Protein AF-A0A954C2J4-F1 (afdb_monomer_lite)

Secondary structure (DSSP, 8-state):
--S-SHHHHHHHHHHHHHHHHHHHHHHHHHHHHHHHHHHHHHHHHTT-HHHHHHHHHHHHHHHHT--GGGS-HHHHHHHHHHHHHHHHHHTTS---HHHHHHHHHHHHHHT-S--TTHHHHHHHHHHHHHHHHHHTT-HHHHHHHHHHHHHTT--HHHHHHHHHHHHHHHHHHHHHHHHHTT-HHHHHHHHHT---TT---TTHHHHHHHHHHHHHHHHHHHHHHHHHHHHHHHHHHHHHHGGG-HHHHHH-PPP-----STTHHHHHHHHHHHHHHHHHHHHHHHHTTTEEEEEEETTEEEEEESSPPBHHHHHHHHHTTTTT-GGGS-HHHHHHHTT-B-TTSSBS-TT-SSSPPTT-TTSBP-S--HHHHHHHHHHTT-BPPBHHHHHHHTTTTS-SS--TTB-B-GGG---S---TTSSB--SSS---SBSSEEEEEETTEEEEES--TTS-GGG-STT--EE--TT---TTEE---EEEEESSTT-

Sequence (491 aa):
MKVGHLAAGIVILGGAAAAGAVVLRDRAALSKAKLAKKAAAESLERGEVAAAQSAYGDMWERASRVGRLTGQGPAASELAEEARAAILDLAQLEAPLEHRLAALDAEGRLLGAPYAGLTELEQDLWLASAQRALRAEHPASAAALLTRAEKAGASAAQLAPLREELAARKALDEAERAAAEGKFAEAVRALEGAKLEGLNLPDAEALRERIASLQAVAGDKAALGAFSAALDALAERVPAELGELLSEVQALQPPRLRGGHPEARAQEEALAEQVARRARLLELSESYAGMVFVRRTGDKALFVDRYEVTNEDYAAFVRAGGYTNETLWSPHGLKLRERCVDSTGAPGPGGWEGHPPAGAERQPVRKVGPYEAEAYASWAKKRLPTRGEWTLAADGGWRGEHAPGKGNVREAEVGQPDEVGKHDRSAGARDLCGNVAEIVRDGDGFVAIGGSYRSPWSEADPSRATPLPPTLRASDVGFRCARELELPWER

Foldseek 3Di:
DDPPPPVVVVVVVVVVVVLVVLLVLLVVLQVQLVVLVVQLVVCVVVVNLLSNLVSLLSNLLSLLPRDPSNVCVVVSVVSNVVSVVSLVVSLPPPDDPVSNLVSLVSVLVSPPHDDPPCLVVSLVSLLVSLLVCLVVLNLVSSVVSLVSSVVSPNDPVSSVLSVLSSLLSVLCVQLVVCVVVVNLVRSLVSNVPRDLPPRPRPCSVVSVLSSVQSNLVSVLSVQLVVLVVLLVVLLVCCLFQLQPCQVVLVVRDQDDRPDPHPCRVVSVVSSVVSVVSSVLSNVSSVLNHQWGWQDDDVQKTKIWHQWFQFLQLLVVCVVVVLLPDPVLFDPVRVVCSQVCADPCSHHDAPPDPNGDDPPRRQWFRFLDFLRSQSSSCSVSVFGFAALVSLLSQCVFQLPDDDDFQNAQACVVVPQAADGIPPGHPDPGRTRLAASAFAWHDDPVFIWTENYYNHHDSVRRPSVNTHGGDRNGGDGRYTHITMDMQGPPNSD

Radius of gyration: 46.94 Å; chains: 1; bounding box: 91×56×145 Å

pLDDT: mean 81.66, std 17.71, range [33.56, 98.75]

Structure (mmCIF, N/CA/C/O backbone):
data_AF-A0A954C2J4-F1
#
_entry.id   AF-A0A954C2J4-F1
#
loop_
_atom_site.group_PDB
_atom_site.id
_atom_site.type_symbol
_atom_site.label_atom_id
_atom_site.label_alt_id
_atom_site.label_comp_id
_atom_site.label_asym_id
_atom_site.label_entity_id
_atom_site.label_seq_id
_atom_site.pdbx_PDB_ins_code
_atom_site.Cartn_x
_atom_site.Cartn_y
_atom_site.Cartn_z
_atom_site.occupancy
_atom_site.B_iso_or_equiv
_atom_site.auth_seq_id
_atom_site.auth_comp_id
_atom_site.auth_asym_id
_atom_site.auth_atom_id
_atom_site.pdbx_PDB_model_num
ATOM 1 N N . MET A 1 1 ? -56.418 -29.153 103.709 1.00 33.56 1 MET A N 1
ATOM 2 C CA . MET A 1 1 ? -56.689 -28.028 102.781 1.00 33.56 1 MET A CA 1
ATOM 3 C C . MET A 1 1 ? -55.404 -27.219 102.661 1.00 33.56 1 MET A C 1
ATOM 5 O O . MET A 1 1 ? -55.055 -26.509 103.582 1.00 33.56 1 MET A O 1
ATOM 9 N N . LYS A 1 2 ? -54.491 -27.658 101.793 1.00 36.25 2 LYS A N 1
ATOM 10 C CA . LYS A 1 2 ? -54.293 -27.226 100.395 1.00 36.25 2 LYS A CA 1
ATOM 11 C C . LYS A 1 2 ? -53.545 -25.887 100.296 1.00 36.25 2 LYS A C 1
ATOM 13 O O . LYS A 1 2 ? -54.137 -24.821 100.216 1.00 36.25 2 LYS A O 1
ATOM 18 N N . VAL A 1 3 ? -52.226 -26.034 100.166 1.00 38.66 3 VAL A N 1
ATOM 19 C CA . VAL A 1 3 ? -51.158 -25.098 99.750 1.00 38.66 3 VAL A CA 1
ATOM 20 C C . VAL A 1 3 ? -51.396 -24.501 98.333 1.00 38.66 3 VAL A C 1
ATOM 22 O O . VAL A 1 3 ? -50.501 -23.967 97.695 1.00 38.66 3 VAL A O 1
ATOM 25 N N . GLY A 1 4 ? -52.628 -24.548 97.814 1.00 34.66 4 GLY A N 1
ATOM 26 C CA . GLY A 1 4 ? -52.982 -24.182 96.437 1.00 34.66 4 GLY A CA 1
ATOM 27 C C . GLY A 1 4 ? -53.471 -22.745 96.230 1.00 34.66 4 GLY A C 1
ATOM 28 O O . GLY A 1 4 ? -53.899 -22.427 95.126 1.00 34.66 4 GLY A O 1
ATOM 29 N N . HIS A 1 5 ? -53.474 -21.880 97.251 1.00 38.44 5 HIS A N 1
ATOM 30 C CA . HIS A 1 5 ? -53.995 -20.502 97.126 1.00 38.44 5 HIS A CA 1
ATOM 31 C C . HIS A 1 5 ? -52.923 -19.405 97.200 1.00 38.44 5 HIS A C 1
ATOM 33 O O . HIS A 1 5 ? -53.173 -18.301 96.727 1.00 38.44 5 HIS A O 1
ATOM 39 N N . LEU A 1 6 ? -51.703 -19.702 97.670 1.00 37.06 6 LEU A N 1
ATOM 40 C CA . LEU A 1 6 ? -50.605 -18.723 97.634 1.00 37.06 6 LEU A CA 1
ATOM 41 C C . LEU A 1 6 ? -49.900 -18.652 96.266 1.00 37.06 6 LEU A C 1
ATOM 43 O O . LEU A 1 6 ? -49.467 -17.577 95.861 1.00 37.06 6 LEU A O 1
ATOM 47 N N . ALA A 1 7 ? -49.833 -19.758 95.515 1.00 36.91 7 ALA A N 1
ATOM 48 C CA . ALA A 1 7 ? -49.183 -19.780 94.199 1.00 36.91 7 ALA A CA 1
ATOM 49 C C . ALA A 1 7 ? -49.995 -19.044 93.109 1.00 36.91 7 ALA A C 1
ATOM 51 O O . ALA A 1 7 ? -49.412 -18.425 92.224 1.00 36.91 7 ALA A O 1
ATOM 52 N N . ALA A 1 8 ? -51.331 -19.034 93.201 1.00 37.19 8 ALA A N 1
ATOM 53 C CA . ALA A 1 8 ? -52.190 -18.308 92.258 1.00 37.19 8 ALA A CA 1
ATOM 54 C C . ALA A 1 8 ? -52.139 -16.779 92.461 1.00 37.19 8 ALA A C 1
ATOM 56 O O . ALA A 1 8 ? -52.179 -16.028 91.490 1.00 37.19 8 ALA A O 1
ATOM 57 N N . GLY A 1 9 ? -51.979 -16.306 93.705 1.00 34.28 9 GLY A N 1
ATOM 58 C CA . GLY A 1 9 ? -51.870 -14.873 94.012 1.00 34.28 9 GLY A CA 1
ATOM 59 C C . GLY A 1 9 ? -50.574 -14.227 93.505 1.00 34.28 9 GLY A C 1
ATOM 60 O O . GLY A 1 9 ? -50.600 -13.093 93.032 1.00 34.28 9 GLY A O 1
ATOM 61 N N . ILE A 1 10 ? -49.453 -14.959 93.526 1.00 40.75 10 ILE A N 1
ATOM 62 C CA . ILE A 1 10 ? -48.145 -14.460 93.060 1.00 40.75 10 ILE A CA 1
ATOM 63 C C . ILE A 1 10 ? -48.079 -14.393 91.522 1.00 40.75 10 ILE A C 1
ATOM 65 O O . ILE A 1 10 ? -47.506 -13.451 90.976 1.00 40.75 10 ILE A O 1
ATOM 69 N N . VAL A 1 11 ? -48.733 -15.318 90.807 1.00 38.88 11 VAL A N 1
ATOM 70 C CA . VAL A 1 11 ? -48.817 -15.287 89.332 1.00 38.88 11 VAL A CA 1
ATOM 71 C C . VAL A 1 11 ? -49.721 -14.145 88.836 1.00 38.88 11 VAL A C 1
ATOM 73 O O . VAL A 1 11 ? -49.392 -13.491 87.847 1.00 38.88 11 VAL A O 1
ATOM 76 N N . ILE A 1 12 ? -50.811 -13.831 89.549 1.00 44.66 12 ILE A N 1
ATOM 77 C CA . ILE A 1 12 ? -51.719 -12.721 89.195 1.00 44.66 12 ILE A CA 1
ATOM 78 C C . ILE A 1 12 ? -51.082 -11.347 89.490 1.00 44.66 12 ILE A C 1
ATOM 80 O O . ILE A 1 12 ? -51.177 -10.439 88.664 1.00 44.66 12 ILE A O 1
ATOM 84 N N . LEU A 1 13 ? -50.369 -11.195 90.615 1.00 41.53 13 LEU A N 1
ATOM 85 C CA . LEU A 1 13 ? -49.641 -9.957 90.945 1.00 41.53 13 LEU A CA 1
ATOM 86 C C . LEU A 1 13 ? -48.443 -9.709 90.010 1.00 41.53 13 LEU A C 1
ATOM 88 O O . LEU A 1 13 ? -48.214 -8.568 89.606 1.00 41.53 13 LEU A O 1
ATOM 92 N N . GLY A 1 14 ? -47.725 -10.763 89.601 1.00 41.19 14 GLY A N 1
ATOM 93 C CA . GLY A 1 14 ? -46.651 -10.671 88.604 1.00 41.19 14 GLY A CA 1
ATOM 94 C C . GLY A 1 14 ? -47.147 -10.259 87.210 1.00 41.19 14 GLY A C 1
ATOM 95 O O . GLY A 1 14 ? -46.517 -9.429 86.554 1.00 41.19 14 GLY A O 1
ATOM 96 N N . GLY A 1 15 ? -48.311 -10.763 86.782 1.00 42.84 15 GLY A N 1
ATOM 97 C CA . GLY A 1 15 ? -48.944 -10.382 85.512 1.00 42.84 15 GLY A CA 1
ATOM 98 C C . GLY A 1 15 ? -49.441 -8.930 85.476 1.00 42.84 15 GLY A C 1
ATOM 99 O O . GLY A 1 15 ? -49.257 -8.243 84.472 1.00 42.84 15 GLY A O 1
ATOM 100 N N . ALA A 1 16 ? -50.007 -8.425 86.577 1.00 48.88 16 ALA A N 1
ATOM 101 C CA . ALA A 1 16 ? -50.478 -7.040 86.677 1.00 48.88 16 ALA A CA 1
ATOM 102 C C . ALA A 1 16 ? -49.326 -6.016 86.716 1.00 48.88 16 ALA A C 1
ATOM 104 O O . ALA A 1 16 ? -49.408 -4.965 86.076 1.00 48.88 16 ALA A O 1
ATOM 105 N N . ALA A 1 17 ? -48.225 -6.333 87.408 1.00 49.88 17 ALA A N 1
ATOM 106 C CA . ALA A 1 17 ? -47.029 -5.490 87.438 1.00 49.88 17 ALA A CA 1
ATOM 107 C C . ALA A 1 17 ? -46.323 -5.433 86.068 1.00 49.88 17 ALA A C 1
ATOM 109 O O . ALA A 1 17 ? -45.908 -4.358 85.628 1.00 49.88 17 ALA A O 1
ATOM 110 N N . ALA A 1 18 ? -46.251 -6.564 85.356 1.00 51.31 18 ALA A N 1
ATOM 111 C CA . ALA A 1 18 ? -45.715 -6.624 83.997 1.00 51.31 18 ALA A CA 1
ATOM 112 C C . ALA A 1 18 ? -46.587 -5.846 82.992 1.00 51.31 18 ALA A C 1
ATOM 114 O O . ALA A 1 18 ? -46.058 -5.083 82.185 1.00 51.31 18 ALA A O 1
ATOM 115 N N . ALA A 1 19 ? -47.918 -5.957 83.081 1.00 53.97 19 ALA A N 1
ATOM 116 C CA . ALA A 1 19 ? -48.841 -5.186 82.246 1.00 53.97 19 ALA A CA 1
ATOM 117 C C . ALA A 1 19 ? -48.741 -3.668 82.509 1.00 53.97 19 ALA A C 1
ATOM 119 O O . ALA A 1 19 ? -48.706 -2.878 81.565 1.00 53.97 19 ALA A O 1
ATOM 120 N N . GLY A 1 20 ? -48.616 -3.250 83.774 1.00 57.25 20 GLY A N 1
ATOM 121 C CA . GLY A 1 20 ? -48.432 -1.842 84.147 1.00 57.25 20 GLY A CA 1
ATOM 122 C C . GLY A 1 20 ? -47.132 -1.228 83.612 1.00 57.25 20 GLY A C 1
ATOM 123 O O . GLY A 1 20 ? -47.135 -0.095 83.126 1.00 57.25 20 GLY A O 1
ATOM 124 N N . ALA A 1 21 ? -46.030 -1.985 83.626 1.00 62.28 21 ALA A N 1
ATOM 125 C CA . ALA A 1 21 ? -44.750 -1.545 83.069 1.00 62.28 21 ALA A CA 1
ATOM 126 C C . ALA A 1 21 ? -44.800 -1.362 81.540 1.00 62.28 21 ALA A C 1
ATOM 128 O O . ALA A 1 21 ? -44.228 -0.406 81.009 1.00 62.28 21 ALA A O 1
ATOM 129 N N . VAL A 1 22 ? -45.526 -2.234 80.832 1.00 60.94 22 VAL A N 1
ATOM 130 C CA . VAL A 1 22 ? -45.731 -2.136 79.377 1.00 60.94 22 VAL A CA 1
ATOM 131 C C . VAL A 1 22 ? -46.575 -0.905 79.019 1.00 60.94 22 VAL A C 1
ATOM 133 O O . VAL A 1 22 ? -46.189 -0.140 78.139 1.00 60.94 22 VAL A O 1
ATOM 136 N N . VAL A 1 23 ? -47.655 -0.626 79.759 1.00 64.31 23 VAL A N 1
ATOM 137 C CA . VAL A 1 23 ? -48.497 0.575 79.558 1.00 64.31 23 VAL A CA 1
ATOM 138 C C . VAL A 1 23 ? -47.717 1.878 79.770 1.00 64.31 23 VAL A C 1
ATOM 140 O O . VAL A 1 23 ? -47.880 2.833 79.007 1.00 64.31 23 VAL A O 1
ATOM 143 N N . LEU A 1 24 ? -46.856 1.939 80.789 1.00 70.81 24 LEU A N 1
ATOM 144 C CA . LEU A 1 24 ? -46.028 3.122 81.052 1.00 70.81 24 LEU A CA 1
ATOM 145 C C . LEU A 1 24 ? -44.970 3.341 79.966 1.00 70.81 24 LEU A C 1
ATOM 147 O O . LEU A 1 24 ? -44.743 4.481 79.552 1.00 70.81 24 LEU A O 1
ATOM 151 N N . ARG A 1 25 ? -44.360 2.260 79.470 1.00 72.19 25 ARG A N 1
ATOM 152 C CA . ARG A 1 25 ? -43.405 2.307 78.357 1.00 72.19 25 ARG A CA 1
ATOM 153 C C . ARG A 1 25 ? -44.060 2.824 77.074 1.00 72.19 25 ARG A C 1
ATOM 155 O O . ARG A 1 25 ? -43.496 3.707 76.429 1.00 72.19 25 ARG A O 1
ATOM 162 N N . ASP A 1 26 ? -45.255 2.339 76.758 1.00 70.06 26 ASP A N 1
ATOM 163 C CA . ASP A 1 26 ? -46.016 2.743 75.573 1.00 70.06 26 ASP A CA 1
ATOM 164 C C . ASP A 1 26 ? -46.451 4.213 75.635 1.00 70.06 26 ASP A C 1
ATOM 166 O O . ASP A 1 26 ? -46.268 4.963 74.675 1.00 70.06 26 ASP A O 1
ATOM 170 N N . ARG A 1 27 ? -46.937 4.686 76.791 1.00 73.06 27 ARG A N 1
ATOM 171 C CA . ARG A 1 27 ? -47.263 6.112 76.985 1.00 73.06 27 ARG A CA 1
ATOM 172 C C . ARG A 1 27 ? -46.038 7.015 76.857 1.00 73.06 27 ARG A C 1
ATOM 174 O O . ARG A 1 27 ? -46.131 8.103 76.286 1.00 73.06 27 ARG A O 1
ATOM 181 N N . ALA A 1 28 ? -44.890 6.578 77.374 1.00 77.00 28 ALA A N 1
ATOM 182 C CA . ALA A 1 28 ? -43.643 7.324 77.250 1.00 77.00 28 ALA A CA 1
ATOM 183 C C . ALA A 1 28 ? -43.163 7.388 75.791 1.00 77.00 28 ALA A C 1
ATOM 185 O O . ALA A 1 28 ? -42.699 8.439 75.351 1.00 77.00 28 ALA A O 1
ATOM 186 N N . ALA A 1 29 ? -43.301 6.296 75.036 1.00 69.88 29 ALA A N 1
ATOM 187 C CA . ALA A 1 29 ? -42.983 6.255 73.612 1.00 69.88 29 ALA A CA 1
ATOM 188 C C . ALA A 1 29 ? -43.894 7.195 72.804 1.00 69.88 29 ALA A C 1
ATOM 190 O O . ALA A 1 29 ? -43.391 8.033 72.055 1.00 69.88 29 ALA A O 1
ATOM 191 N N . LEU A 1 30 ? -45.207 7.164 73.054 1.00 75.12 30 LEU A N 1
ATOM 192 C CA . LEU A 1 30 ? -46.177 8.034 72.383 1.00 75.12 30 LEU A CA 1
ATOM 193 C C . LEU A 1 30 ? -45.956 9.524 72.693 1.00 75.12 30 LEU A C 1
ATOM 195 O O . LEU A 1 30 ? -46.020 10.370 71.804 1.00 75.12 30 LEU A O 1
ATOM 199 N N . SER A 1 31 ? -45.661 9.863 73.951 1.00 79.62 31 SER A N 1
ATOM 200 C CA . SER A 1 31 ? -45.338 11.240 74.349 1.00 79.62 31 SER A CA 1
ATOM 201 C C . SER A 1 31 ? -44.091 11.755 73.625 1.00 79.62 31 SER A C 1
ATOM 203 O O . SER A 1 31 ? -44.071 12.860 73.081 1.00 79.62 31 SER A O 1
ATOM 205 N N . LYS A 1 32 ? -43.062 10.910 73.532 1.00 78.88 32 LYS A N 1
ATOM 206 C CA . LYS A 1 32 ? -41.831 11.236 72.816 1.00 78.88 32 LYS A CA 1
ATOM 207 C C . LYS A 1 32 ? -42.031 11.342 71.297 1.00 78.88 32 LYS A C 1
ATOM 209 O O . LYS A 1 32 ? -41.364 12.168 70.685 1.00 78.88 32 LYS A O 1
ATOM 214 N N . ALA A 1 33 ? -42.940 10.566 70.704 1.00 70.81 33 ALA A N 1
ATOM 215 C CA . ALA A 1 33 ? -43.310 10.699 69.293 1.00 70.81 33 ALA A CA 1
ATOM 216 C C . ALA A 1 33 ? -43.977 12.057 69.007 1.00 70.81 33 ALA A C 1
ATOM 218 O O . ALA A 1 33 ? -43.617 12.741 68.055 1.00 70.81 33 ALA A O 1
ATOM 219 N N . LYS A 1 34 ? -44.881 12.513 69.886 1.00 81.88 34 LYS A N 1
ATOM 220 C CA . LYS A 1 34 ? -45.513 13.842 69.775 1.00 81.88 34 LYS A CA 1
ATOM 221 C C . LYS A 1 34 ? -44.514 14.995 69.920 1.00 81.88 34 LYS A C 1
ATOM 223 O O . LYS A 1 34 ? -44.658 16.018 69.259 1.00 81.88 34 LYS A O 1
ATOM 228 N N . LEU A 1 35 ? -43.496 14.836 70.766 1.00 83.69 35 LEU A N 1
ATOM 229 C CA . LEU A 1 35 ? -42.397 15.802 70.879 1.00 83.69 35 LEU A CA 1
ATOM 230 C C . LEU A 1 35 ? -41.566 15.874 69.594 1.00 83.69 35 LEU A C 1
ATOM 232 O O . LEU A 1 35 ? -41.249 16.968 69.141 1.00 83.69 35 LEU A O 1
ATOM 236 N N . ALA A 1 36 ? -41.265 14.726 68.986 1.00 74.00 36 ALA A N 1
ATOM 237 C CA . ALA A 1 36 ? -40.560 14.671 67.709 1.00 74.00 36 ALA A CA 1
ATOM 238 C C . ALA A 1 36 ? -41.386 15.290 66.565 1.00 74.00 36 ALA A C 1
ATOM 240 O O . ALA A 1 36 ? -40.840 16.059 65.781 1.00 74.00 36 ALA A O 1
ATOM 241 N N . LYS A 1 37 ? -42.714 15.081 66.546 1.00 82.75 37 LYS A N 1
ATOM 242 C CA . LYS A 1 37 ? -43.640 15.791 65.641 1.00 82.75 37 LYS A CA 1
ATOM 243 C C . LYS A 1 37 ? -43.489 17.308 65.743 1.00 82.75 37 LYS A C 1
ATOM 245 O O . LYS A 1 37 ? -43.413 18.005 64.736 1.00 82.75 37 LYS A O 1
ATOM 250 N N . LYS A 1 38 ? -43.455 17.821 66.976 1.00 84.38 38 LYS A N 1
ATOM 251 C CA . LYS A 1 38 ? -43.315 19.254 67.236 1.00 84.38 38 LYS A CA 1
ATOM 252 C C . LYS A 1 38 ? -41.961 19.781 66.753 1.00 84.38 38 LYS A C 1
ATOM 254 O O . LYS A 1 38 ? -41.924 20.795 66.070 1.00 84.38 38 LYS A O 1
ATOM 259 N N . ALA A 1 39 ? -40.880 19.061 67.051 1.00 79.12 39 ALA A N 1
ATOM 260 C CA . ALA A 1 39 ? -39.541 19.415 66.585 1.00 79.12 39 ALA A CA 1
ATOM 261 C C .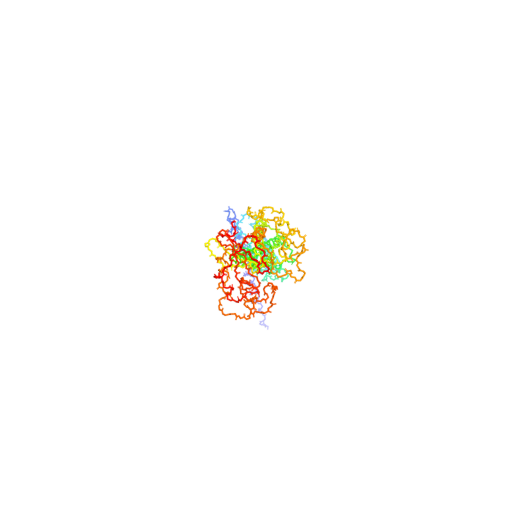 ALA A 1 39 ? -39.451 19.434 65.049 1.00 79.12 39 ALA A C 1
ATOM 263 O O . ALA A 1 39 ? -38.810 20.313 64.482 1.00 79.12 39 ALA A O 1
ATOM 264 N N . ALA A 1 40 ? -40.138 18.508 64.375 1.00 72.62 40 ALA A N 1
ATOM 265 C CA . ALA A 1 40 ? -40.188 18.469 62.920 1.00 72.62 40 ALA A CA 1
ATOM 266 C C . ALA A 1 40 ? -40.876 19.712 62.333 1.00 72.62 40 ALA A C 1
ATOM 268 O O . ALA A 1 40 ? -40.321 20.348 61.439 1.00 72.62 40 ALA A O 1
ATOM 269 N N . ALA A 1 41 ? -42.025 20.111 62.888 1.00 71.50 41 ALA A N 1
ATOM 270 C CA . ALA A 1 41 ? -42.718 21.338 62.491 1.00 71.50 41 ALA A CA 1
ATOM 271 C C . ALA A 1 41 ? -41.859 22.596 62.731 1.00 71.50 41 ALA A C 1
ATOM 273 O O . ALA A 1 41 ? -41.731 23.432 61.841 1.00 71.50 41 ALA A O 1
ATOM 274 N N . GLU A 1 42 ? -41.196 22.692 63.888 1.00 81.31 42 GLU A N 1
ATOM 275 C CA . GLU A 1 42 ? -40.301 23.810 64.232 1.00 81.31 42 GLU A CA 1
ATOM 276 C C . GLU A 1 42 ? -39.060 23.882 63.320 1.00 81.31 42 GLU A C 1
ATOM 278 O O . GLU A 1 42 ? -38.521 24.961 63.070 1.00 81.31 42 GLU A O 1
ATOM 283 N N . SER A 1 43 ? -38.566 22.746 62.820 1.00 73.19 43 SER A N 1
ATOM 284 C CA . SER A 1 43 ? -37.498 22.717 61.813 1.00 73.19 43 SER A CA 1
ATOM 285 C C . SER A 1 43 ? -37.996 23.117 60.422 1.00 73.19 43 SER A C 1
ATOM 287 O O . SER A 1 43 ? -37.270 23.805 59.707 1.00 73.19 43 SER A O 1
ATOM 289 N N . LEU A 1 44 ? -39.234 22.772 60.050 1.00 68.44 44 LEU A N 1
ATOM 290 C CA . LEU A 1 44 ? -39.833 23.225 58.788 1.00 68.44 44 LEU A CA 1
ATOM 291 C C . LEU A 1 44 ? -40.082 24.731 58.757 1.00 68.44 44 LEU A C 1
ATOM 293 O O . LEU A 1 44 ? -39.767 25.370 57.757 1.00 68.44 44 LEU A O 1
ATOM 297 N N . GLU A 1 45 ? -40.570 25.313 59.853 1.00 70.94 45 GLU A N 1
ATOM 298 C CA . GLU A 1 45 ? -40.750 26.768 59.974 1.00 70.94 45 GLU A CA 1
ATOM 299 C C . GLU A 1 45 ? -39.429 27.537 59.813 1.00 70.94 45 GLU A C 1
ATOM 301 O O . GLU A 1 45 ? -39.416 28.666 59.326 1.00 70.94 45 GLU A O 1
ATOM 306 N N . ARG A 1 46 ? -38.304 26.907 60.175 1.00 71.88 46 ARG A N 1
ATOM 307 C CA . ARG A 1 46 ? -36.949 27.452 60.004 1.00 71.88 46 ARG A CA 1
ATOM 308 C C . ARG A 1 46 ? -36.322 27.143 58.640 1.00 71.88 46 ARG A C 1
ATOM 310 O O . ARG A 1 46 ? -35.191 27.551 58.394 1.00 71.88 46 ARG A O 1
ATOM 317 N N . GLY A 1 47 ? -37.026 26.433 57.756 1.00 61.22 47 GLY A N 1
ATOM 318 C CA . GLY A 1 47 ? -36.512 26.006 56.449 1.00 61.22 47 GLY A CA 1
ATOM 319 C C . GLY A 1 47 ? -35.444 24.905 56.523 1.00 61.22 47 GLY A C 1
ATOM 320 O O . GLY A 1 47 ? -34.777 24.613 55.533 1.00 61.22 47 GLY A O 1
ATOM 321 N N . GLU A 1 48 ? -35.268 24.267 57.680 1.00 67.88 48 GLU A N 1
ATOM 322 C CA . GLU A 1 48 ? -34.257 23.236 57.926 1.00 67.88 48 GLU A CA 1
ATOM 323 C C . GLU A 1 48 ? -34.791 21.855 57.509 1.00 67.88 48 GLU A C 1
ATOM 325 O O . GLU A 1 48 ? -35.063 20.988 58.343 1.00 67.88 48 GLU A O 1
ATOM 330 N N . VAL A 1 49 ? -34.947 21.639 56.199 1.00 59.66 49 VAL A N 1
ATOM 331 C CA . VAL 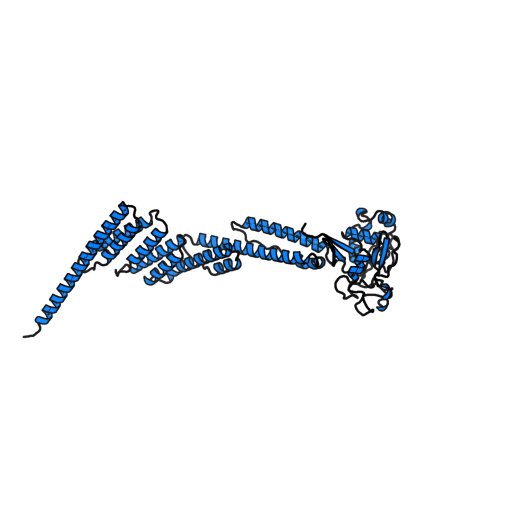A 1 49 ? -35.579 20.429 55.630 1.00 59.66 49 VAL A CA 1
ATOM 332 C C . VAL A 1 49 ? -34.926 19.131 56.139 1.00 59.66 49 VAL A C 1
ATOM 334 O O . VAL A 1 49 ? -35.629 18.183 56.481 1.00 59.66 49 VAL A O 1
ATOM 337 N N . ALA A 1 50 ? -33.596 19.094 56.280 1.00 53.53 50 ALA A N 1
ATOM 338 C CA . ALA A 1 50 ? -32.865 17.925 56.783 1.00 53.53 50 ALA A CA 1
ATOM 339 C C . ALA A 1 50 ? -33.153 17.619 58.266 1.00 53.53 50 ALA A C 1
ATOM 341 O O . ALA A 1 50 ? -33.322 16.462 58.658 1.00 53.53 50 ALA A O 1
ATOM 342 N N . ALA A 1 51 ? -33.237 18.659 59.100 1.00 63.31 51 ALA A N 1
ATOM 343 C CA . ALA A 1 51 ? -33.567 18.512 60.514 1.00 63.31 51 ALA A CA 1
ATOM 344 C C . ALA A 1 51 ? -35.028 18.075 60.691 1.00 63.31 51 ALA A C 1
ATOM 346 O O . ALA A 1 51 ? -35.318 17.208 61.516 1.00 63.31 51 ALA A O 1
ATOM 347 N N . ALA A 1 52 ? -35.928 18.598 59.852 1.00 62.94 52 ALA A N 1
ATOM 348 C CA . ALA A 1 52 ? -37.322 18.176 59.808 1.00 62.94 52 ALA A CA 1
ATOM 349 C C . ALA A 1 52 ? -37.465 16.698 59.414 1.00 62.94 52 ALA A C 1
ATOM 351 O O . ALA A 1 52 ? -38.168 15.954 60.094 1.00 62.94 52 ALA A O 1
ATOM 352 N N . GLN A 1 53 ? -36.750 16.243 58.379 1.00 57.88 53 GLN A N 1
ATOM 353 C CA . GLN A 1 53 ? -36.732 14.834 57.969 1.00 57.88 53 GLN A CA 1
ATOM 354 C C . GLN A 1 53 ? -36.228 13.914 59.089 1.00 57.88 53 GLN A C 1
ATOM 356 O O . GLN A 1 53 ? -36.864 12.902 59.381 1.00 57.88 53 GLN A O 1
ATOM 361 N N . SER A 1 54 ? -35.134 14.279 59.768 1.00 62.12 54 SER A N 1
ATOM 362 C CA . SER A 1 54 ? -34.625 13.506 60.911 1.00 62.12 54 SER A CA 1
ATOM 363 C C . SER A 1 54 ? -35.632 13.448 62.064 1.00 62.12 54 SER A C 1
ATOM 365 O O . SER A 1 54 ? -35.789 12.401 62.688 1.00 62.12 54 SER A O 1
ATOM 367 N N . ALA A 1 55 ? -36.326 14.551 62.351 1.00 67.56 55 ALA A N 1
ATOM 368 C CA . ALA A 1 55 ? -37.310 14.623 63.426 1.00 67.56 55 ALA A CA 1
ATOM 369 C C . ALA A 1 55 ? -38.598 13.840 63.107 1.00 67.56 55 ALA A C 1
ATOM 371 O O . ALA A 1 55 ? -39.135 13.170 63.992 1.00 67.56 55 ALA A O 1
ATOM 372 N N . TYR A 1 56 ? -39.064 13.849 61.853 1.00 66.44 56 TYR A N 1
ATOM 373 C CA . TYR A 1 56 ? -40.125 12.937 61.407 1.00 66.44 56 TYR A CA 1
ATOM 374 C C . TYR A 1 56 ? -39.673 11.470 61.468 1.00 66.44 56 TYR A C 1
ATOM 376 O O . TYR A 1 56 ? -40.464 10.602 61.839 1.00 66.44 56 TYR A O 1
ATOM 384 N N . GLY A 1 57 ? -38.386 11.208 61.214 1.00 57.72 57 GLY A N 1
ATOM 385 C CA . GLY A 1 57 ? -37.740 9.919 61.453 1.00 57.72 57 GLY A CA 1
ATOM 386 C C . GLY A 1 57 ? -37.924 9.418 62.893 1.00 57.72 57 GLY A C 1
ATOM 387 O O . GLY A 1 57 ? -38.483 8.349 63.150 1.00 57.72 57 GLY A O 1
ATOM 388 N N . ASP A 1 58 ? -37.521 10.256 63.848 1.00 63.66 58 ASP A N 1
ATOM 389 C CA . ASP A 1 58 ? -37.656 10.018 65.287 1.00 63.66 58 ASP A CA 1
ATOM 390 C C . ASP A 1 58 ? -39.119 9.853 65.737 1.00 63.66 58 ASP A C 1
ATOM 392 O O . ASP A 1 58 ? -39.420 9.050 66.628 1.00 63.66 58 ASP A O 1
ATOM 396 N N . MET A 1 59 ? -40.037 10.631 65.153 1.00 69.69 59 MET A N 1
ATOM 397 C CA . MET A 1 59 ? -41.475 10.570 65.436 1.00 69.69 59 MET A CA 1
ATOM 398 C C . MET A 1 59 ? -42.040 9.196 65.097 1.00 69.69 59 MET A C 1
ATOM 400 O O . MET A 1 59 ? -42.693 8.576 65.944 1.00 69.69 59 MET A O 1
ATOM 404 N N . TRP A 1 60 ? -41.754 8.716 63.891 1.00 58.66 60 TRP A N 1
ATOM 405 C CA . TRP A 1 60 ? -42.202 7.415 63.419 1.00 58.66 60 TRP A CA 1
ATOM 406 C C . TRP A 1 60 ? -41.610 6.286 64.269 1.00 58.66 60 TRP A C 1
ATOM 408 O O . TRP A 1 60 ? -42.357 5.461 64.788 1.00 58.66 60 TRP A O 1
ATOM 418 N N . GLU A 1 61 ? -40.292 6.288 64.519 1.00 57.19 61 GLU A N 1
ATOM 419 C CA . GLU A 1 61 ? -39.615 5.214 65.268 1.00 57.19 61 GLU A CA 1
ATOM 420 C C . GLU A 1 61 ? -40.226 5.017 66.663 1.00 57.19 61 GLU A C 1
ATOM 422 O O . GLU A 1 61 ? -40.390 3.900 67.163 1.00 57.19 61 GLU A O 1
ATOM 427 N N . ARG A 1 62 ? -40.588 6.123 67.310 1.00 67.25 62 ARG A N 1
ATOM 428 C CA . ARG A 1 62 ? -41.153 6.116 68.660 1.00 67.25 62 ARG A CA 1
ATOM 429 C C . ARG A 1 62 ? -42.625 5.725 68.657 1.00 67.25 62 ARG A C 1
ATOM 431 O O . ARG A 1 62 ? -43.046 5.027 69.579 1.00 67.25 62 ARG A O 1
ATOM 438 N N . ALA A 1 63 ? -43.382 6.128 67.639 1.00 63.97 63 ALA A N 1
ATOM 439 C CA . ALA A 1 63 ? -44.768 5.715 67.457 1.00 63.97 63 ALA A CA 1
ATOM 440 C C . ALA A 1 63 ? -44.868 4.203 67.173 1.00 63.97 63 ALA A C 1
ATOM 442 O O . ALA A 1 63 ? -45.647 3.506 67.822 1.00 63.97 63 ALA A O 1
ATOM 443 N N . SER A 1 64 ? -43.994 3.666 66.321 1.00 56.12 64 SER A N 1
ATOM 444 C CA . SER A 1 64 ? -43.972 2.248 65.929 1.00 56.12 64 SER A CA 1
ATOM 445 C C . SER A 1 64 ? -43.584 1.282 67.058 1.00 56.12 64 SER A C 1
ATOM 447 O O . SER A 1 64 ? -43.859 0.087 66.977 1.00 56.12 64 SER A O 1
ATOM 449 N N . ARG A 1 65 ? -42.975 1.773 68.149 1.00 60.62 65 ARG A N 1
ATOM 450 C CA . ARG A 1 65 ? -42.609 0.967 69.333 1.00 60.62 65 ARG A CA 1
ATOM 451 C C . ARG A 1 65 ? -43.760 0.739 70.326 1.00 60.62 65 ARG A C 1
ATOM 453 O O . ARG A 1 65 ? -43.550 0.025 71.307 1.00 60.62 65 ARG A O 1
ATOM 460 N N . VAL A 1 66 ? -44.933 1.340 70.114 1.00 64.75 66 VAL A N 1
ATOM 461 C CA . VAL A 1 66 ? -46.105 1.210 71.000 1.00 64.75 66 VAL A CA 1
ATOM 462 C C . VAL A 1 66 ? -46.821 -0.124 70.744 1.00 64.75 66 VAL A C 1
ATOM 464 O O . VAL A 1 66 ? -47.302 -0.387 69.643 1.00 64.75 66 VAL A O 1
ATOM 467 N N . GLY A 1 67 ? -46.893 -0.987 71.761 1.00 54.38 67 GLY A N 1
ATOM 468 C CA . GLY A 1 67 ? -47.465 -2.332 71.654 1.00 54.38 67 GLY A CA 1
ATOM 469 C C . GLY A 1 67 ? -49.003 -2.379 71.615 1.00 54.38 67 GLY A C 1
ATOM 470 O O . GLY A 1 67 ? -49.702 -1.547 72.188 1.00 54.38 67 GLY A O 1
ATOM 471 N N . ARG A 1 68 ? -49.568 -3.426 70.989 1.00 48.84 68 ARG A N 1
ATOM 472 C CA . ARG A 1 68 ? -51.031 -3.614 70.820 1.00 48.84 68 ARG A CA 1
ATOM 473 C C . ARG A 1 68 ? -51.830 -3.791 72.127 1.00 48.84 68 ARG A C 1
ATOM 475 O O . ARG A 1 68 ? -53.046 -3.634 72.112 1.00 48.84 68 ARG A O 1
ATOM 482 N N . LEU A 1 69 ? -51.182 -4.111 73.250 1.00 44.16 69 LEU A N 1
ATOM 483 C CA . LEU A 1 69 ? -51.847 -4.549 74.490 1.00 44.16 69 LEU A CA 1
ATOM 484 C C . LEU A 1 69 ? -52.312 -3.403 75.413 1.00 44.16 69 LEU A C 1
ATOM 486 O O . LEU A 1 69 ? -52.940 -3.668 76.434 1.00 44.16 69 LEU A O 1
ATOM 490 N N . THR A 1 70 ? -52.023 -2.139 75.084 1.00 53.97 70 THR A N 1
ATOM 491 C CA . THR A 1 70 ? -52.180 -0.999 76.015 1.00 53.97 70 THR A CA 1
ATOM 492 C C . THR A 1 70 ? -53.305 -0.022 75.647 1.00 53.97 70 THR A C 1
ATOM 494 O O . THR A 1 70 ? -53.473 1.005 76.305 1.00 53.97 70 THR A O 1
ATOM 497 N N . GLY A 1 71 ? -54.083 -0.311 74.595 1.00 53.25 71 GLY A N 1
ATOM 498 C CA . GLY A 1 71 ? -55.156 0.567 74.099 1.00 53.25 71 GLY A CA 1
ATOM 499 C C . GLY A 1 71 ? -54.666 1.870 73.442 1.00 53.25 71 GLY A C 1
ATOM 500 O O . GLY A 1 71 ? -55.480 2.700 73.055 1.00 53.25 71 GLY A O 1
ATOM 501 N N . GLN A 1 72 ? -53.347 2.060 73.306 1.00 57.34 72 GLN A N 1
ATOM 502 C CA . GLN A 1 72 ? -52.710 3.236 72.689 1.00 57.34 72 GLN A CA 1
ATOM 503 C C . GLN A 1 72 ? -52.406 3.047 71.187 1.00 57.34 72 GLN A C 1
ATOM 505 O O . GLN A 1 72 ? -51.956 3.983 70.530 1.00 57.34 72 GLN A O 1
ATOM 510 N N . GLY A 1 73 ? -52.660 1.852 70.640 1.00 57.91 73 GLY A N 1
ATOM 511 C CA . GLY A 1 73 ? -52.334 1.474 69.259 1.00 57.91 73 GLY A CA 1
ATOM 512 C C . GLY A 1 73 ? -52.885 2.407 68.168 1.00 57.91 73 GLY A C 1
ATOM 513 O O . GLY A 1 73 ? -52.113 2.782 67.291 1.00 57.91 73 GLY A O 1
ATOM 514 N N . PRO A 1 74 ? -54.159 2.848 68.219 1.00 62.62 74 PRO A N 1
ATOM 515 C CA . PRO A 1 74 ? -54.715 3.727 67.185 1.00 62.62 74 PRO A CA 1
ATOM 516 C C . PRO A 1 74 ? -54.007 5.087 67.087 1.00 62.62 74 PRO A C 1
ATOM 518 O O . PRO A 1 74 ? -53.650 5.518 65.997 1.00 62.62 74 PRO A O 1
ATOM 521 N N . ALA A 1 75 ? -53.718 5.727 68.225 1.00 64.06 75 ALA A N 1
ATOM 522 C CA . ALA A 1 75 ? -53.043 7.028 68.259 1.00 64.06 75 ALA A CA 1
ATOM 523 C C . ALA A 1 75 ? -51.564 6.945 67.841 1.00 64.06 75 ALA A C 1
ATOM 525 O O . ALA A 1 75 ? -51.008 7.900 67.304 1.00 64.06 75 ALA A O 1
ATOM 526 N N . ALA A 1 76 ? -50.915 5.809 68.105 1.00 61.69 76 ALA A N 1
ATOM 527 C CA . ALA A 1 76 ? -49.569 5.540 67.616 1.00 61.69 76 ALA A CA 1
ATOM 528 C C . ALA A 1 76 ? -49.558 5.314 66.095 1.00 61.69 76 ALA A C 1
ATOM 530 O O . ALA A 1 76 ? -48.689 5.837 65.406 1.00 61.69 76 ALA A O 1
ATOM 531 N N . SER A 1 77 ? -50.555 4.596 65.570 1.00 57.56 77 SER A N 1
ATOM 532 C CA . SER A 1 77 ? -50.707 4.346 64.134 1.00 57.56 77 SER A CA 1
ATOM 533 C C . SER A 1 77 ? -50.911 5.636 63.339 1.00 57.56 77 SER A C 1
ATOM 535 O O . SER A 1 77 ? -50.296 5.813 62.295 1.00 57.56 77 SER A O 1
ATOM 537 N N . GLU A 1 78 ? -51.740 6.551 63.842 1.00 68.81 78 GLU A N 1
ATOM 538 C CA . GLU A 1 78 ? -52.008 7.838 63.190 1.00 68.81 78 GLU A CA 1
ATOM 539 C C . GLU A 1 78 ? -50.745 8.712 63.110 1.00 68.81 78 GLU A C 1
ATOM 541 O O . GLU A 1 78 ? -50.432 9.261 62.058 1.00 68.81 78 GLU A O 1
ATOM 546 N N . LEU A 1 79 ? -49.958 8.767 64.192 1.00 63.91 79 LEU A N 1
ATOM 547 C CA . LEU A 1 79 ? -48.682 9.491 64.212 1.00 63.91 79 LEU A CA 1
ATOM 548 C C . LEU A 1 79 ? -47.629 8.862 63.289 1.00 63.91 79 LEU A C 1
ATOM 550 O O . LEU A 1 79 ? -46.823 9.583 62.709 1.00 63.91 79 LEU A O 1
ATOM 554 N N . ALA A 1 80 ? -47.611 7.537 63.148 1.00 58.78 80 ALA A N 1
ATOM 555 C CA . ALA A 1 80 ? -46.699 6.875 62.222 1.00 58.78 80 ALA A CA 1
ATOM 556 C C . ALA A 1 80 ? -47.063 7.184 60.756 1.00 58.78 80 ALA A C 1
ATOM 558 O O . ALA A 1 80 ? -46.186 7.550 59.974 1.00 58.78 80 ALA A O 1
ATOM 559 N N . GLU A 1 81 ? -48.344 7.120 60.383 1.00 59.09 81 GLU A N 1
ATOM 560 C CA . GLU A 1 81 ? -48.776 7.470 59.019 1.00 59.09 81 GLU A CA 1
ATOM 561 C C . GLU A 1 81 ? -48.559 8.954 58.697 1.00 59.09 81 GLU A C 1
ATOM 563 O O . GLU A 1 81 ? -48.126 9.299 57.599 1.00 59.09 81 GLU A O 1
ATOM 568 N N . GLU A 1 82 ? -48.778 9.842 59.665 1.00 67.75 82 GLU A N 1
ATOM 569 C CA . GLU A 1 82 ? -48.535 11.273 59.487 1.00 67.75 82 GLU A CA 1
ATOM 570 C C . GLU A 1 82 ? -47.046 11.590 59.276 1.00 67.75 82 GLU A C 1
ATOM 572 O O . GLU A 1 82 ? -46.695 12.367 58.387 1.00 67.75 82 GLU A O 1
ATOM 577 N N . ALA A 1 83 ? -46.153 10.958 60.045 1.00 62.28 83 ALA A N 1
ATOM 578 C CA . ALA A 1 83 ? -44.711 11.113 59.859 1.00 62.28 83 ALA A CA 1
ATOM 579 C C . ALA A 1 83 ? -44.264 10.620 58.475 1.00 62.28 83 ALA A C 1
ATOM 581 O O . ALA A 1 83 ? -43.437 11.254 57.823 1.00 62.28 83 ALA A O 1
ATOM 582 N N . ARG A 1 84 ? -44.850 9.516 58.002 1.00 58.75 84 ARG A N 1
ATOM 583 C CA . ARG A 1 84 ? -44.589 8.947 56.677 1.00 58.75 84 ARG A CA 1
ATOM 584 C C . ARG A 1 84 ? -45.027 9.887 55.553 1.00 58.75 84 ARG A C 1
ATOM 586 O O . ARG A 1 84 ? -44.235 10.149 54.651 1.00 58.75 84 ARG A O 1
ATOM 593 N N . ALA A 1 85 ? -46.252 10.412 55.610 1.00 60.53 85 ALA A N 1
ATOM 594 C CA . ALA A 1 85 ? -46.758 11.354 54.611 1.00 60.53 85 ALA A CA 1
ATOM 595 C C . ALA A 1 85 ? -45.881 12.616 54.530 1.00 60.53 85 ALA A C 1
ATOM 597 O O . ALA A 1 85 ? -45.489 13.028 53.441 1.00 60.53 85 ALA A O 1
ATOM 598 N N . ALA A 1 86 ? -45.479 13.162 55.680 1.00 63.81 86 ALA A N 1
ATOM 599 C CA . ALA A 1 86 ? -44.613 14.335 55.730 1.00 63.81 86 ALA A CA 1
ATOM 600 C C . ALA A 1 86 ? -43.216 14.072 55.138 1.00 63.81 86 ALA A C 1
ATOM 602 O O . ALA A 1 86 ? -42.685 14.910 54.414 1.00 63.81 86 ALA A O 1
ATOM 603 N N . ILE A 1 87 ? -42.618 12.904 55.390 1.00 60.00 87 ILE A N 1
ATOM 604 C CA . ILE A 1 87 ? -41.321 12.531 54.797 1.00 60.00 87 ILE A CA 1
ATOM 605 C C . ILE A 1 87 ? -41.424 12.422 53.269 1.00 60.00 87 ILE A C 1
ATOM 607 O O . ILE A 1 87 ? -40.516 12.868 52.564 1.00 60.00 87 ILE A O 1
ATOM 611 N N . LEU A 1 88 ? -42.535 11.884 52.758 1.00 54.31 88 LEU A N 1
ATOM 612 C CA . LEU A 1 88 ? -42.792 11.771 51.321 1.00 54.31 88 LEU A CA 1
ATOM 613 C C . LEU A 1 88 ? -42.963 13.138 50.654 1.00 54.31 88 LEU A C 1
ATOM 615 O O . LEU A 1 88 ? -42.363 13.373 49.605 1.00 54.31 88 LEU A O 1
ATOM 619 N N . ASP A 1 89 ? -43.715 14.047 51.272 1.00 60.25 89 ASP A N 1
ATOM 620 C CA . ASP A 1 89 ? -43.900 15.410 50.761 1.00 60.25 89 ASP A CA 1
ATOM 621 C C . ASP A 1 89 ? -42.577 16.192 50.765 1.00 60.25 89 ASP A C 1
ATOM 623 O O . ASP A 1 89 ? -42.228 16.858 49.787 1.00 60.25 89 ASP A O 1
ATOM 627 N N . LEU A 1 90 ? -41.763 16.037 51.815 1.00 58.97 90 LEU A N 1
ATOM 628 C CA . LEU A 1 90 ? -40.443 16.673 51.903 1.00 58.97 90 LEU A CA 1
ATOM 629 C C . LEU A 1 90 ? -39.433 16.128 50.885 1.00 58.97 90 LEU A C 1
ATOM 631 O O . LEU A 1 90 ? -38.486 16.830 50.540 1.00 58.97 90 LEU A O 1
ATOM 635 N N . ALA A 1 91 ? -39.617 14.906 50.382 1.00 51.72 91 ALA A N 1
ATOM 636 C CA . ALA A 1 91 ? -38.782 14.334 49.326 1.00 51.72 91 ALA A CA 1
ATOM 637 C C . ALA A 1 91 ? -39.123 14.863 47.913 1.00 51.72 91 ALA A C 1
ATOM 639 O O . ALA A 1 91 ? -38.346 14.636 46.970 1.00 51.72 91 ALA A O 1
ATOM 640 N N . GLN A 1 92 ? -40.270 15.542 47.758 1.00 53.53 92 GLN A N 1
ATOM 641 C CA . GLN A 1 92 ? -40.721 16.161 46.504 1.00 53.53 92 GLN A CA 1
ATOM 642 C C . GLN A 1 92 ? -40.345 17.642 46.368 1.00 53.53 92 GLN A C 1
ATOM 644 O O . GLN A 1 92 ? -40.307 18.148 45.249 1.00 53.53 92 GLN A O 1
ATOM 649 N N . LEU A 1 93 ? -40.044 18.329 47.472 1.00 47.84 93 LEU A N 1
ATOM 650 C CA . LEU A 1 93 ? -39.535 19.703 47.450 1.00 47.84 93 LEU A CA 1
ATOM 651 C C . LEU A 1 93 ? -38.081 19.722 46.948 1.00 47.84 93 LEU A C 1
ATOM 653 O O . LEU A 1 93 ? -37.364 18.740 47.130 1.00 47.84 93 LEU A O 1
ATOM 657 N N . GLU A 1 94 ? -37.670 20.819 46.298 1.00 44.72 94 GLU A N 1
ATOM 658 C CA . GLU A 1 94 ? -36.386 21.055 45.596 1.00 44.72 94 GLU A CA 1
ATOM 659 C C . GLU A 1 94 ? -35.129 20.980 46.501 1.00 44.72 94 GLU A C 1
ATOM 661 O O . GLU A 1 94 ? -34.287 21.876 46.535 1.00 44.72 94 GLU A O 1
ATOM 666 N N . ALA A 1 95 ? -34.979 19.912 47.279 1.00 44.25 95 ALA A N 1
ATOM 667 C CA . ALA A 1 95 ? -33.826 19.672 48.121 1.00 44.25 95 ALA A CA 1
ATOM 668 C C . ALA A 1 95 ? -32.646 19.152 47.273 1.00 44.25 95 ALA A C 1
ATOM 670 O O . ALA A 1 95 ? -32.852 18.317 46.382 1.00 44.25 95 ALA A O 1
ATOM 671 N N . PRO A 1 96 ? -31.400 19.579 47.570 1.00 42.19 96 PRO A N 1
ATOM 672 C CA . PRO A 1 96 ? -30.198 19.019 46.959 1.00 42.19 96 PRO A CA 1
ATOM 673 C C . PRO A 1 96 ? -30.188 17.491 47.064 1.00 42.19 96 PRO A C 1
ATOM 675 O O . PRO A 1 96 ? -30.621 16.930 48.071 1.00 42.19 96 PRO A O 1
ATOM 678 N N . LEU A 1 97 ? -29.692 16.817 46.027 1.00 38.72 97 LEU A N 1
ATOM 679 C CA . LEU A 1 97 ? -29.820 15.369 45.819 1.00 38.72 97 LEU A CA 1
ATOM 680 C C . LEU A 1 97 ? -29.338 14.522 47.014 1.00 38.72 97 LEU A C 1
ATOM 682 O O . LEU A 1 97 ? -29.959 13.521 47.365 1.00 38.72 97 LEU A O 1
ATOM 686 N N . GLU A 1 98 ? -28.308 14.993 47.716 1.00 37.62 98 GLU A N 1
ATOM 687 C CA . GLU A 1 98 ? -27.767 14.410 48.951 1.00 37.62 98 GLU A CA 1
ATOM 688 C C . GLU A 1 98 ? -28.797 14.348 50.095 1.00 37.62 98 GLU A C 1
ATOM 690 O O . GLU A 1 98 ? -28.854 13.365 50.834 1.00 37.62 98 GLU A O 1
ATOM 695 N N . HIS A 1 99 ? -29.675 15.347 50.203 1.00 44.72 99 HIS A N 1
ATOM 696 C CA . HIS A 1 99 ? -30.753 15.387 51.194 1.00 44.72 99 HIS A CA 1
ATOM 697 C C . HIS A 1 99 ? -31.909 14.459 50.818 1.00 44.72 99 HIS A C 1
ATOM 699 O O . HIS A 1 99 ? -32.492 13.819 51.690 1.00 44.72 99 HIS A O 1
ATOM 705 N N . ARG A 1 100 ? -32.204 14.309 49.519 1.00 43.81 100 ARG A N 1
ATOM 706 C CA . ARG A 1 100 ? -33.185 13.323 49.031 1.00 43.81 100 ARG A CA 1
ATOM 707 C C . ARG A 1 100 ? -32.702 11.897 49.315 1.00 43.81 100 ARG A C 1
ATOM 709 O O . ARG A 1 100 ? -33.492 11.060 49.732 1.00 43.81 100 ARG A O 1
ATOM 716 N N . LEU A 1 101 ? -31.401 11.635 49.175 1.00 40.75 101 LEU A N 1
ATOM 717 C CA . LEU A 1 101 ? -30.776 10.352 49.518 1.00 40.75 101 LEU A CA 1
ATOM 718 C C . LEU A 1 101 ? -30.730 10.092 51.031 1.00 40.75 101 LEU A C 1
ATOM 720 O O . LEU A 1 101 ? -31.006 8.971 51.455 1.00 40.75 101 LEU A O 1
ATOM 724 N N . ALA A 1 102 ? -30.435 11.108 51.849 1.00 45.47 102 ALA A N 1
ATOM 725 C CA . ALA A 1 102 ? -30.498 11.005 53.308 1.00 45.47 102 ALA A CA 1
ATOM 726 C C . ALA A 1 102 ? -31.929 10.737 53.804 1.00 45.47 102 ALA A C 1
ATOM 728 O O . ALA A 1 102 ? -32.111 9.949 54.729 1.00 45.47 102 ALA A O 1
ATOM 729 N N . ALA A 1 103 ? -32.938 11.327 53.154 1.00 46.19 103 ALA A N 1
ATOM 730 C CA . ALA A 1 103 ? -34.347 11.066 53.426 1.00 46.19 103 ALA A CA 1
ATOM 731 C C . ALA A 1 103 ? -34.747 9.627 53.082 1.00 46.19 103 ALA A C 1
ATOM 733 O O . ALA A 1 103 ? -35.411 8.995 53.889 1.00 46.19 103 ALA A O 1
ATOM 734 N N . LEU A 1 104 ? -34.295 9.084 51.944 1.00 43.06 104 LEU A N 1
ATOM 735 C CA . LEU A 1 104 ? -34.542 7.689 51.540 1.00 43.06 104 LEU A CA 1
ATOM 736 C C . LEU A 1 104 ? -33.800 6.682 52.444 1.00 43.06 104 LEU A C 1
ATOM 738 O O . LEU A 1 104 ? -34.325 5.616 52.763 1.00 43.06 104 LEU A O 1
ATOM 742 N N . ASP A 1 105 ? -32.582 7.011 52.891 1.00 44.47 105 ASP A N 1
ATOM 743 C CA . ASP A 1 105 ? -31.835 6.207 53.868 1.00 44.47 105 ASP A CA 1
ATOM 744 C C . ASP A 1 105 ? -32.493 6.254 55.256 1.00 44.47 105 ASP A C 1
ATOM 746 O O . ASP A 1 105 ? -32.559 5.233 55.941 1.00 44.47 105 ASP A O 1
ATOM 750 N N . ALA A 1 106 ? -33.024 7.416 55.651 1.00 48.75 106 ALA A N 1
ATOM 751 C CA . ALA A 1 106 ? -33.826 7.582 56.856 1.00 48.75 106 ALA A CA 1
ATOM 752 C C . ALA A 1 106 ? -35.136 6.791 56.761 1.00 48.75 106 ALA A C 1
ATOM 754 O O . ALA A 1 106 ? -35.388 5.998 57.660 1.00 48.75 106 ALA A O 1
ATOM 755 N N . GLU A 1 107 ? -35.891 6.914 55.661 1.00 45.19 107 GLU A N 1
ATOM 756 C CA . GLU A 1 107 ? -37.119 6.158 55.342 1.00 45.19 107 GLU A CA 1
ATOM 757 C C . GLU A 1 107 ? -36.916 4.654 55.504 1.00 45.19 107 GLU A C 1
ATOM 759 O O . GLU A 1 107 ? -37.733 3.905 56.027 1.00 45.19 107 GLU A O 1
ATOM 764 N N . GLY A 1 108 ? -35.735 4.236 55.102 1.00 44.34 108 GLY A N 1
ATOM 765 C CA . GLY A 1 108 ? -35.256 2.908 55.269 1.00 44.34 108 GLY A CA 1
ATOM 766 C C . GLY A 1 108 ? -34.944 2.450 56.693 1.00 44.34 108 GLY A C 1
ATOM 767 O O . GLY A 1 108 ? -35.305 1.353 57.122 1.00 44.34 108 GLY A O 1
ATOM 768 N N . ARG A 1 109 ? -34.236 3.289 57.450 1.00 47.16 109 ARG A N 1
ATOM 769 C CA . ARG A 1 109 ? -33.966 3.037 58.872 1.00 47.16 109 ARG A CA 1
ATOM 770 C C . ARG A 1 109 ? -35.249 3.024 59.703 1.00 47.16 109 ARG A C 1
ATOM 772 O O . ARG A 1 109 ? -35.255 2.328 60.715 1.00 47.16 109 ARG A O 1
ATOM 779 N N . LEU A 1 110 ? -36.300 3.744 59.281 1.00 44.22 110 LEU A N 1
ATOM 780 C CA . LEU A 1 110 ? -37.609 3.747 59.941 1.00 44.22 110 LEU A CA 1
ATOM 781 C C . LEU A 1 110 ? -38.087 2.312 60.159 1.00 44.22 110 LEU A C 1
ATOM 783 O O . LEU A 1 110 ? -38.278 1.891 61.287 1.00 44.22 110 LEU A O 1
ATOM 787 N N . LEU A 1 111 ? -38.155 1.505 59.111 1.00 41.53 111 LEU A N 1
ATOM 788 C CA . LEU A 1 111 ? -38.901 0.249 59.095 1.00 41.53 111 LEU A CA 1
ATOM 789 C C . LEU A 1 111 ? -38.306 -0.930 59.903 1.00 41.53 111 LEU A C 1
ATOM 791 O O . LEU A 1 111 ? -38.941 -1.960 60.070 1.00 41.53 111 LEU A O 1
ATOM 795 N N . GLY A 1 112 ? -37.125 -0.797 60.509 1.00 45.03 112 GLY A N 1
ATOM 796 C CA . GLY A 1 112 ? -36.464 -1.881 61.258 1.00 45.03 112 GLY A CA 1
ATOM 797 C C . GLY A 1 112 ? -37.118 -2.335 62.582 1.00 45.03 112 GLY A C 1
ATOM 798 O O . GLY A 1 112 ? -36.448 -3.006 63.371 1.00 45.03 112 GLY A O 1
ATOM 799 N N . ALA A 1 113 ? -38.376 -1.977 62.879 1.00 44.59 113 ALA A N 1
ATOM 800 C CA . ALA A 1 113 ? -39.084 -2.339 64.114 1.00 44.59 113 ALA A CA 1
ATOM 801 C C . ALA A 1 113 ? -40.354 -3.177 63.832 1.00 44.59 113 ALA A C 1
ATOM 803 O O . ALA A 1 113 ? -41.124 -2.849 62.935 1.00 44.59 113 ALA A O 1
ATOM 804 N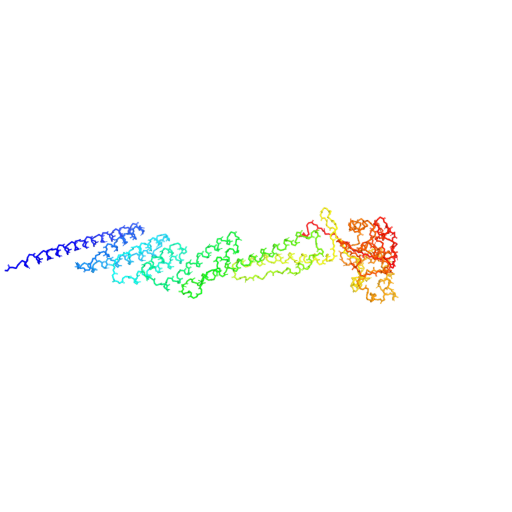 N . PRO A 1 114 ? -40.620 -4.251 64.605 1.00 40.25 114 PRO A N 1
ATOM 805 C CA . PRO A 1 114 ? -41.522 -5.323 64.186 1.00 40.25 114 PRO A CA 1
ATOM 806 C C . PRO A 1 114 ? -43.005 -4.918 64.233 1.00 40.25 114 PRO A C 1
ATOM 808 O O . PRO A 1 114 ? -43.619 -4.914 65.302 1.00 40.25 114 PRO A O 1
ATOM 811 N N . TYR A 1 115 ? -43.609 -4.679 63.064 1.00 37.78 115 TYR A N 1
ATOM 812 C CA . TYR A 1 115 ? -45.064 -4.633 62.873 1.00 37.78 115 TYR A CA 1
ATOM 813 C C . TYR A 1 115 ? -45.493 -5.710 61.861 1.00 37.78 115 TYR A C 1
ATOM 815 O O . TYR A 1 115 ? -45.020 -5.759 60.728 1.00 37.78 115 TYR A O 1
ATOM 823 N N . ALA A 1 116 ? -46.387 -6.615 62.270 1.00 37.97 116 ALA A N 1
ATOM 824 C CA . ALA A 1 116 ? -46.868 -7.706 61.419 1.00 37.97 116 ALA A CA 1
ATOM 825 C C . ALA A 1 116 ? -47.815 -7.153 60.337 1.00 37.97 116 ALA A C 1
ATOM 827 O O . ALA A 1 116 ? -48.936 -6.758 60.659 1.00 37.97 116 ALA A O 1
ATOM 828 N N . GLY A 1 117 ? -47.331 -7.105 59.092 1.00 40.53 117 GLY A N 1
ATOM 829 C CA . GLY A 1 117 ? -48.000 -6.521 57.920 1.00 40.53 117 GLY A CA 1
ATOM 830 C C . GLY A 1 117 ? -47.102 -5.586 57.096 1.00 40.53 117 GLY A C 1
ATOM 831 O O . GLY A 1 117 ? -47.427 -5.297 55.953 1.00 40.53 117 GLY A O 1
ATOM 832 N N . LEU A 1 118 ? -45.962 -5.150 57.650 1.00 44.00 118 LEU A N 1
ATOM 833 C CA . LEU A 1 118 ? -45.032 -4.232 56.985 1.00 44.00 118 LEU A CA 1
ATOM 834 C C . LEU A 1 118 ? -44.071 -4.905 55.996 1.00 44.00 118 LEU A C 1
ATOM 836 O O . LEU A 1 118 ? -43.558 -4.208 55.141 1.00 44.00 118 LEU A O 1
ATOM 840 N N . THR A 1 119 ? -43.835 -6.219 56.041 1.00 52.41 119 THR A N 1
ATOM 841 C CA . THR A 1 119 ? -42.772 -6.842 55.224 1.00 52.41 119 THR A CA 1
ATOM 842 C C . THR A 1 119 ? -42.924 -6.607 53.719 1.00 52.41 119 THR A C 1
ATOM 844 O O . THR A 1 119 ? -41.933 -6.321 53.064 1.00 52.41 119 THR A O 1
ATOM 847 N N . GLU A 1 120 ? -44.139 -6.664 53.162 1.00 52.62 120 GLU A N 1
ATOM 848 C CA . GLU A 1 120 ? -44.362 -6.347 51.736 1.00 52.62 120 GLU A CA 1
ATOM 849 C C . GLU A 1 120 ? -44.215 -4.843 51.453 1.00 52.62 120 GLU A C 1
ATOM 851 O O . GLU A 1 120 ? -43.537 -4.455 50.506 1.00 52.62 120 GLU A O 1
ATOM 856 N N . LEU A 1 121 ? -44.759 -3.986 52.325 1.00 52.16 121 LEU A N 1
ATOM 857 C CA . LEU A 1 121 ? -44.659 -2.527 52.198 1.00 52.16 121 LEU A CA 1
ATOM 858 C C . LEU A 1 121 ? -43.202 -2.033 52.308 1.00 52.16 121 LEU A C 1
ATOM 860 O O . LEU A 1 121 ? -42.795 -1.110 51.609 1.00 52.16 121 LEU A O 1
ATOM 864 N N . GLU A 1 122 ? -42.414 -2.657 53.184 1.00 57.88 122 GLU A N 1
ATOM 865 C CA . GLU A 1 122 ? -40.986 -2.415 53.381 1.00 57.88 122 GLU A CA 1
ATOM 866 C C . GLU A 1 122 ? -40.190 -2.777 52.135 1.00 57.88 122 GLU A C 1
ATOM 868 O O . GLU A 1 122 ? -39.353 -1.995 51.687 1.00 57.88 122 GLU A O 1
ATOM 873 N N . GLN A 1 123 ? -40.462 -3.948 51.557 1.00 66.50 123 GLN A N 1
ATOM 874 C CA . GLN A 1 123 ? -39.832 -4.395 50.318 1.00 66.50 123 GLN A CA 1
ATOM 875 C C . GLN A 1 123 ? -40.115 -3.418 49.178 1.00 66.50 123 GLN A C 1
ATOM 877 O O . GLN A 1 123 ? -39.170 -2.936 48.552 1.00 66.50 123 GLN A O 1
ATOM 882 N N . ASP A 1 124 ? -41.385 -3.080 48.953 1.00 64.75 124 ASP A N 1
ATOM 883 C CA . ASP A 1 124 ? -41.805 -2.164 47.889 1.00 64.75 124 ASP A CA 1
ATOM 884 C C . ASP A 1 124 ? -41.153 -0.788 48.031 1.00 64.75 124 ASP A C 1
ATOM 886 O O . ASP A 1 124 ? -40.701 -0.195 47.046 1.00 64.75 124 ASP A O 1
ATOM 890 N N . LEU A 1 125 ? -41.032 -0.302 49.266 1.00 64.81 125 LEU A N 1
ATOM 891 C CA . LEU A 1 125 ? -40.384 0.964 49.552 1.00 64.81 125 LEU A CA 1
ATOM 892 C C . LEU A 1 125 ? -38.887 0.931 49.227 1.00 64.81 125 LEU A C 1
ATOM 894 O O . LEU A 1 125 ? -38.382 1.806 48.523 1.00 64.81 125 LEU A O 1
ATOM 898 N N . TRP A 1 126 ? -38.163 -0.083 49.707 1.00 71.44 126 TRP A N 1
ATOM 899 C CA . TRP A 1 126 ? -36.734 -0.205 49.433 1.00 71.44 126 TRP A CA 1
ATOM 900 C C . TRP A 1 126 ? -36.436 -0.344 47.941 1.00 71.44 126 TRP A C 1
ATOM 902 O O . TRP A 1 126 ? -35.470 0.247 47.452 1.00 71.44 126 TRP A O 1
ATOM 912 N N . LEU A 1 127 ? -37.276 -1.088 47.218 1.00 77.50 127 LEU A N 1
ATOM 913 C CA . LEU A 1 127 ? -37.191 -1.242 45.768 1.00 77.50 127 LEU A CA 1
ATOM 914 C C . LEU A 1 127 ? -37.454 0.094 45.052 1.00 77.50 127 LEU A C 1
ATOM 916 O O . LEU A 1 127 ? -36.665 0.483 44.189 1.00 77.50 127 LEU A O 1
ATOM 920 N N . ALA A 1 128 ? -38.487 0.845 45.449 1.00 74.19 128 ALA A N 1
ATOM 921 C CA . ALA A 1 128 ? -38.789 2.162 44.885 1.00 74.19 128 ALA A CA 1
ATOM 922 C C . ALA A 1 128 ? -37.670 3.186 45.151 1.00 74.19 128 ALA A C 1
ATOM 924 O O . ALA A 1 128 ? -37.293 3.956 44.263 1.00 74.19 128 ALA A O 1
ATOM 925 N N . SER A 1 129 ? -37.097 3.177 46.355 1.00 72.75 129 SER A N 1
ATOM 926 C CA . SER A 1 129 ? -35.976 4.041 46.734 1.00 72.75 129 SER A CA 1
ATOM 927 C C . SER A 1 129 ? -34.698 3.682 45.977 1.00 72.75 129 SER A C 1
ATOM 929 O O . SER A 1 129 ? -34.004 4.579 45.494 1.00 72.75 129 SER A O 1
ATOM 931 N N . ALA A 1 130 ? -34.406 2.388 45.803 1.00 78.81 130 ALA A N 1
ATOM 932 C CA . ALA A 1 130 ? -33.300 1.929 44.966 1.00 78.81 130 ALA A CA 1
ATOM 933 C C . ALA A 1 130 ? -33.474 2.385 43.510 1.00 78.81 130 ALA A C 1
ATOM 935 O O . ALA A 1 130 ? -32.543 2.939 42.930 1.00 78.81 130 ALA A O 1
ATOM 936 N N . GLN A 1 131 ? -34.677 2.237 42.949 1.00 82.31 131 GLN A N 1
ATOM 937 C CA . GLN A 1 131 ? -34.987 2.693 41.595 1.00 82.31 131 GLN A CA 1
ATOM 938 C C . GLN A 1 131 ? -34.811 4.212 41.440 1.00 82.31 131 GLN A C 1
ATOM 940 O O . GLN A 1 131 ? -34.246 4.677 40.453 1.00 82.31 131 GLN A O 1
ATOM 945 N N . ARG A 1 132 ? -35.244 5.013 42.423 1.00 75.94 132 ARG A N 1
ATOM 946 C CA . ARG A 1 132 ? -35.012 6.469 42.418 1.00 75.94 132 ARG A CA 1
ATOM 947 C C . ARG A 1 132 ? -33.527 6.817 42.463 1.00 75.94 132 ARG A C 1
ATOM 949 O O . ARG A 1 132 ? -33.105 7.709 41.736 1.00 75.94 132 ARG A O 1
ATOM 956 N N . ALA A 1 133 ? -32.742 6.119 43.284 1.00 74.56 133 ALA A N 1
ATOM 957 C CA . ALA A 1 133 ? -31.298 6.326 43.353 1.00 74.56 133 ALA A CA 1
ATOM 958 C C . ALA A 1 133 ? -30.599 5.984 42.023 1.00 74.56 133 ALA A C 1
ATOM 960 O O . ALA A 1 133 ? -29.666 6.684 41.639 1.00 74.56 133 ALA A O 1
ATOM 961 N N . LEU A 1 134 ? -31.072 4.961 41.301 1.00 80.69 134 LEU A N 1
ATOM 962 C CA . LEU A 1 134 ? -30.587 4.631 39.956 1.00 80.69 134 LEU A CA 1
ATOM 963 C C . LEU A 1 134 ? -30.902 5.741 38.946 1.00 80.69 134 LEU A C 1
ATOM 965 O O . LEU A 1 134 ? -29.995 6.192 38.252 1.00 80.69 134 LEU A O 1
ATOM 969 N N . ARG A 1 135 ? -32.142 6.247 38.928 1.00 77.00 135 ARG A N 1
ATOM 970 C CA . ARG A 1 135 ? -32.548 7.383 38.073 1.00 77.00 135 ARG A CA 1
ATOM 971 C C . ARG A 1 135 ? -31.784 8.671 38.362 1.00 77.00 135 ARG A C 1
ATOM 973 O O . ARG A 1 135 ? -31.656 9.516 37.489 1.00 77.00 135 ARG A O 1
ATOM 980 N N . ALA A 1 136 ? -31.319 8.825 39.595 1.00 72.62 136 ALA A N 1
ATOM 981 C CA . ALA A 1 136 ? -30.507 9.947 40.035 1.00 72.62 136 ALA A CA 1
ATOM 982 C C . ALA A 1 136 ? -28.994 9.728 39.833 1.00 72.62 136 ALA A C 1
ATOM 984 O O . ALA A 1 136 ? -28.213 10.500 40.373 1.00 72.62 136 ALA A O 1
ATOM 985 N N . GLU A 1 137 ? -28.578 8.675 39.117 1.00 75.25 137 GLU A N 1
ATOM 986 C CA . GLU A 1 137 ? -27.166 8.369 38.826 1.00 75.25 137 GLU A CA 1
ATOM 987 C C . GLU A 1 137 ? -26.304 8.149 40.086 1.00 75.25 137 GLU A C 1
ATOM 989 O O . GLU A 1 137 ? -25.122 8.479 40.147 1.00 75.25 137 GLU A O 1
ATOM 994 N N . HIS A 1 138 ? -26.884 7.523 41.117 1.00 77.50 138 HIS A N 1
ATOM 995 C CA . HIS A 1 138 ? -26.193 7.190 42.367 1.00 77.50 138 HIS A CA 1
ATOM 996 C C . HIS A 1 138 ? -26.088 5.673 42.603 1.00 77.50 138 HIS A C 1
ATOM 998 O O . HIS A 1 138 ? -26.744 5.124 43.500 1.00 77.50 138 HIS A O 1
ATOM 1004 N N . PRO A 1 139 ? -25.222 4.962 41.856 1.00 80.31 139 PRO A N 1
ATOM 1005 C CA . PRO A 1 139 ? -25.127 3.502 41.910 1.00 80.31 139 PRO A CA 1
ATOM 1006 C C . PRO A 1 139 ? -24.674 2.965 43.279 1.00 80.31 139 PRO A C 1
ATOM 1008 O O . PRO A 1 139 ? -25.082 1.875 43.685 1.00 80.31 139 PRO A O 1
ATOM 1011 N N . ALA A 1 140 ? -23.862 3.717 44.031 1.00 77.12 140 ALA A N 1
ATOM 1012 C CA . ALA A 1 140 ? -23.456 3.335 45.387 1.00 77.12 140 ALA A CA 1
ATOM 1013 C C . ALA A 1 140 ? -24.646 3.312 46.364 1.00 77.12 140 ALA A C 1
ATOM 1015 O O . ALA A 1 140 ? -24.837 2.336 47.095 1.00 77.12 140 ALA A O 1
ATOM 1016 N N . SER A 1 141 ? -25.484 4.351 46.326 1.00 77.50 141 SER A N 1
ATOM 1017 C CA . SER A 1 141 ? -26.700 4.448 47.138 1.00 77.50 141 SER A CA 1
ATOM 1018 C C . SER A 1 141 ? -27.709 3.370 46.748 1.00 77.50 141 SER A C 1
ATOM 1020 O O . SER A 1 141 ? -28.239 2.678 47.616 1.00 77.50 141 SER A O 1
ATOM 1022 N N . ALA A 1 142 ? -27.915 3.150 45.446 1.00 82.19 142 ALA A N 1
ATOM 1023 C CA . ALA A 1 142 ? -28.789 2.091 44.947 1.00 82.19 142 ALA A CA 1
ATOM 1024 C C . ALA A 1 142 ? -28.348 0.694 45.420 1.00 82.19 142 ALA A C 1
ATOM 1026 O O . ALA A 1 142 ? -29.176 -0.090 45.881 1.00 82.19 142 ALA A O 1
ATOM 1027 N N . ALA A 1 143 ? -27.044 0.390 45.394 1.00 84.06 143 ALA A N 1
ATOM 1028 C CA . ALA A 1 143 ? -26.514 -0.885 45.883 1.00 84.06 143 ALA A CA 1
ATOM 1029 C C . ALA A 1 143 ? -26.819 -1.122 47.375 1.00 84.06 143 ALA A C 1
ATOM 1031 O O . ALA A 1 143 ? -27.210 -2.227 47.773 1.00 84.06 143 ALA A O 1
ATOM 1032 N N . ALA A 1 144 ? -26.674 -0.081 48.201 1.00 78.81 144 ALA A N 1
ATOM 1033 C CA . ALA A 1 144 ? -26.988 -0.153 49.624 1.00 78.81 144 ALA A CA 1
ATOM 1034 C C . ALA A 1 144 ? -28.489 -0.385 49.857 1.00 78.81 144 ALA A C 1
ATOM 1036 O O . ALA A 1 144 ? -28.861 -1.222 50.679 1.00 78.81 144 ALA A O 1
ATOM 1037 N N . LEU A 1 145 ? -29.351 0.303 49.102 1.00 79.44 145 LEU A N 1
ATOM 1038 C CA . LEU A 1 145 ? -30.809 0.167 49.187 1.00 79.44 145 LEU A CA 1
ATOM 1039 C C . LEU A 1 145 ? -31.289 -1.226 48.742 1.00 79.44 145 LEU A C 1
ATOM 1041 O O . LEU A 1 145 ? -32.082 -1.842 49.448 1.00 79.44 145 LEU A O 1
ATOM 1045 N N . LEU A 1 146 ? -30.733 -1.789 47.664 1.00 84.69 146 LEU A N 1
ATOM 1046 C CA . LEU A 1 146 ? -31.036 -3.162 47.226 1.00 84.69 146 LEU A CA 1
ATOM 1047 C C . LEU A 1 146 ? -30.616 -4.220 48.254 1.00 84.69 146 LEU A C 1
ATOM 1049 O O . LEU A 1 146 ? -31.335 -5.191 48.476 1.00 84.69 146 LEU A O 1
ATOM 1053 N N . THR A 1 147 ? -29.477 -4.021 48.923 1.00 84.81 147 THR A N 1
ATOM 1054 C CA . THR A 1 147 ? -29.041 -4.899 50.025 1.00 84.81 147 THR A CA 1
ATOM 1055 C C . THR A 1 147 ? -30.036 -4.867 51.190 1.00 84.81 147 THR A C 1
ATOM 1057 O O . THR A 1 147 ? -30.232 -5.867 51.880 1.00 84.81 147 THR A O 1
ATOM 1060 N N . ARG A 1 148 ? -30.678 -3.719 51.436 1.00 79.50 148 ARG A N 1
ATOM 1061 C CA . ARG A 1 148 ? -31.700 -3.591 52.482 1.00 79.50 148 ARG A CA 1
ATOM 1062 C C . ARG A 1 148 ? -33.038 -4.192 52.056 1.00 79.50 148 ARG A C 1
ATOM 1064 O O . ARG A 1 148 ? -33.631 -4.892 52.869 1.00 79.50 148 ARG A O 1
ATOM 1071 N N . ALA A 1 149 ? -33.440 -4.028 50.794 1.00 80.25 149 ALA A N 1
ATOM 1072 C CA . ALA A 1 149 ? -34.602 -4.710 50.219 1.00 80.25 149 ALA A CA 1
ATOM 1073 C C . ALA A 1 149 ? -34.501 -6.240 50.371 1.00 80.25 149 ALA A C 1
ATOM 1075 O O . ALA A 1 149 ? -35.444 -6.890 50.815 1.00 80.25 149 ALA A O 1
ATOM 1076 N N . GLU A 1 150 ? -33.331 -6.813 50.075 1.00 86.50 150 GLU A N 1
ATOM 1077 C CA . GLU A 1 150 ? -33.062 -8.247 50.254 1.00 86.50 150 GLU A CA 1
ATOM 1078 C C . GLU A 1 150 ? -33.190 -8.683 51.720 1.00 86.50 150 GLU A C 1
ATOM 1080 O O . GLU A 1 150 ? -33.845 -9.680 52.018 1.00 86.50 150 GLU A O 1
ATOM 1085 N N . LYS A 1 151 ? -32.637 -7.903 52.660 1.00 80.31 151 LYS A N 1
ATOM 1086 C CA . LYS A 1 151 ? -32.780 -8.166 54.104 1.00 80.31 151 LYS A CA 1
ATOM 1087 C C . LYS A 1 151 ? -34.226 -8.054 54.595 1.00 80.31 151 LYS A C 1
ATOM 1089 O O . LYS A 1 151 ? -34.581 -8.753 55.539 1.00 80.31 151 LYS A O 1
ATOM 1094 N N . ALA A 1 152 ? -35.037 -7.206 53.964 1.00 71.31 152 ALA A N 1
ATOM 1095 C CA . ALA A 1 152 ? -36.469 -7.067 54.230 1.00 71.31 152 ALA A CA 1
ATOM 1096 C C . ALA A 1 152 ? -37.318 -8.193 53.599 1.00 71.31 152 ALA A C 1
ATOM 1098 O O . ALA A 1 152 ? -38.533 -8.240 53.789 1.00 71.31 152 ALA A O 1
ATOM 1099 N N . GLY A 1 153 ? -36.692 -9.125 52.870 1.00 80.38 153 GLY A N 1
ATOM 1100 C CA . GLY A 1 153 ? -37.345 -10.307 52.307 1.00 80.38 153 GLY A CA 1
ATOM 1101 C C . GLY A 1 153 ? -37.799 -10.168 50.854 1.00 80.38 153 GLY A C 1
ATOM 1102 O O . GLY A 1 153 ? -38.575 -11.009 50.403 1.00 80.38 153 GLY A O 1
ATOM 1103 N N . ALA A 1 154 ? -37.333 -9.150 50.119 1.00 82.50 154 ALA A N 1
ATOM 1104 C CA . ALA A 1 154 ? -37.644 -9.012 48.697 1.00 82.50 154 ALA A CA 1
ATOM 1105 C C . ALA A 1 154 ? -37.147 -10.244 47.929 1.00 82.50 154 ALA A C 1
ATOM 1107 O O . ALA A 1 154 ? -36.009 -10.692 48.099 1.00 82.50 154 ALA A O 1
ATOM 1108 N N . SER A 1 155 ? -38.001 -10.795 47.069 1.00 88.88 155 SER A N 1
ATOM 1109 C CA . SER A 1 155 ? -37.658 -11.978 46.286 1.00 88.88 155 SER A CA 1
ATOM 1110 C C . SER A 1 155 ? -36.546 -11.684 45.276 1.00 88.88 155 SER A C 1
ATOM 1112 O O . SER A 1 155 ? -36.386 -10.563 44.784 1.00 88.88 155 SER A O 1
ATOM 1114 N N . ALA A 1 156 ? -35.812 -12.726 44.884 1.00 88.56 156 ALA A N 1
ATOM 1115 C CA . ALA A 1 156 ? -34.811 -12.618 43.825 1.00 88.56 156 ALA A CA 1
ATOM 1116 C C . ALA A 1 156 ? -35.405 -12.068 42.511 1.00 88.56 156 ALA A C 1
ATOM 1118 O O . ALA A 1 156 ? -34.731 -11.319 41.811 1.00 88.56 156 ALA A O 1
ATOM 1119 N N . ALA A 1 157 ? -36.672 -12.382 42.212 1.00 88.12 157 ALA A N 1
ATOM 1120 C CA . ALA A 1 157 ? -37.376 -11.886 41.031 1.00 88.12 157 ALA A CA 1
ATOM 1121 C C . ALA A 1 157 ? -37.641 -10.370 41.083 1.00 88.12 157 ALA A C 1
ATOM 1123 O O . ALA A 1 157 ? -37.542 -9.705 40.058 1.00 88.12 157 ALA A O 1
ATOM 1124 N N . GLN A 1 158 ? -37.929 -9.812 42.265 1.00 86.50 158 GLN A N 1
ATOM 1125 C CA . GLN A 1 158 ? -38.104 -8.364 42.450 1.00 86.50 158 GLN A CA 1
ATOM 1126 C C . GLN A 1 158 ? -36.768 -7.608 42.383 1.00 86.50 158 GLN A C 1
ATOM 1128 O O . GLN A 1 158 ? -36.707 -6.491 41.877 1.00 86.50 158 GLN A O 1
ATOM 1133 N N . LEU A 1 159 ? -35.690 -8.215 42.887 1.00 89.00 159 LEU A N 1
ATOM 1134 C CA . LEU A 1 159 ? -34.363 -7.595 42.931 1.00 89.00 159 LEU A CA 1
ATOM 1135 C C . LEU A 1 159 ? -33.621 -7.657 41.592 1.00 89.00 159 LEU A C 1
ATOM 1137 O O . LEU A 1 159 ? -32.821 -6.765 41.310 1.00 89.00 159 LEU A O 1
ATOM 1141 N N . ALA A 1 160 ? -33.840 -8.705 40.794 1.00 89.19 160 ALA A N 1
ATOM 1142 C CA . ALA A 1 160 ? -33.074 -8.957 39.575 1.00 89.19 160 ALA A CA 1
ATOM 1143 C C . ALA A 1 160 ? -33.094 -7.778 38.579 1.00 89.19 160 ALA A C 1
ATOM 1145 O O . ALA A 1 160 ? -32.001 -7.334 38.228 1.00 89.19 160 ALA A O 1
ATOM 1146 N N . PRO A 1 161 ? -34.249 -7.179 38.212 1.00 88.75 161 PRO A N 1
ATOM 1147 C CA . PRO A 1 161 ? -34.275 -6.075 37.250 1.00 88.75 161 PRO A CA 1
ATOM 1148 C C . PRO A 1 161 ? -33.469 -4.851 37.705 1.00 88.75 161 PRO A C 1
ATOM 1150 O O . PRO A 1 161 ? -32.732 -4.261 36.923 1.00 88.75 161 PRO A O 1
ATOM 1153 N N . LEU A 1 162 ? -33.556 -4.493 38.992 1.00 87.75 162 LEU A N 1
ATOM 1154 C CA . LEU A 1 162 ? -32.824 -3.350 39.551 1.00 87.75 162 LEU A CA 1
ATOM 1155 C C . LEU A 1 162 ? -31.326 -3.645 39.723 1.00 87.75 162 LEU A C 1
ATOM 1157 O O . LEU A 1 162 ? -30.501 -2.739 39.620 1.00 87.75 162 LEU A O 1
ATOM 1161 N N . ARG A 1 163 ? -30.951 -4.904 39.988 1.00 90.31 163 ARG A N 1
ATOM 1162 C CA . ARG A 1 163 ? -29.544 -5.337 40.028 1.00 90.31 163 ARG A CA 1
ATOM 1163 C C . ARG A 1 163 ? -28.914 -5.322 38.635 1.00 90.31 163 ARG A C 1
ATOM 1165 O O . ARG A 1 163 ? -27.767 -4.900 38.515 1.00 90.31 163 ARG A O 1
ATOM 1172 N N . GLU A 1 164 ? -29.648 -5.749 37.611 1.00 89.25 164 GLU A N 1
ATOM 1173 C CA . GLU A 1 164 ? -29.219 -5.673 36.210 1.00 89.25 164 GLU A CA 1
ATOM 1174 C C . GLU A 1 164 ? -29.083 -4.216 35.747 1.00 89.25 164 GLU A C 1
ATOM 1176 O O . GLU A 1 164 ? -28.046 -3.851 35.197 1.00 89.25 164 GLU A O 1
ATOM 1181 N N . GLU A 1 165 ? -30.054 -3.353 36.069 1.00 87.81 165 GLU A N 1
ATOM 1182 C CA . GLU A 1 165 ? -29.969 -1.912 35.797 1.00 87.81 165 GLU A CA 1
ATOM 1183 C C . GLU A 1 165 ? -28.759 -1.267 36.501 1.00 87.81 165 GLU A C 1
ATOM 1185 O O . GLU A 1 165 ? -27.984 -0.540 35.879 1.00 87.81 165 GLU A O 1
ATOM 1190 N N . LEU A 1 166 ? -28.540 -1.575 37.786 1.00 89.06 166 LEU A N 1
ATOM 1191 C CA . LEU A 1 166 ? -27.374 -1.107 38.541 1.00 89.06 166 LEU A CA 1
ATOM 1192 C C . LEU A 1 166 ? -26.054 -1.551 37.898 1.00 89.06 166 LEU A C 1
ATOM 1194 O O . LEU A 1 166 ? -25.112 -0.761 37.824 1.00 89.06 166 LEU A O 1
ATOM 1198 N N . ALA A 1 167 ? -25.966 -2.812 37.473 1.00 89.38 167 ALA A N 1
ATOM 1199 C CA . ALA A 1 167 ? -24.782 -3.340 36.807 1.00 89.38 167 ALA A CA 1
ATOM 1200 C C . ALA A 1 167 ? -24.532 -2.629 35.470 1.00 89.38 167 ALA A C 1
ATOM 1202 O O . ALA A 1 167 ? -23.402 -2.227 35.203 1.00 89.38 167 ALA A O 1
ATOM 1203 N N . ALA A 1 168 ? -25.579 -2.402 34.674 1.00 87.62 168 ALA A N 1
ATOM 1204 C CA . ALA A 1 168 ? -25.477 -1.703 33.399 1.00 87.62 168 ALA A CA 1
ATOM 1205 C C . ALA A 1 168 ? -25.046 -0.236 33.551 1.00 87.62 168 ALA A C 1
ATOM 1207 O O . ALA A 1 168 ? -24.206 0.231 32.787 1.00 87.62 168 ALA A O 1
ATOM 1208 N N . ARG A 1 169 ? -25.554 0.483 34.560 1.00 87.44 169 ARG A N 1
ATOM 1209 C CA . ARG A 1 169 ? -25.115 1.862 34.848 1.00 87.44 169 ARG A CA 1
ATOM 1210 C C . ARG A 1 169 ? -23.653 1.925 35.276 1.00 87.44 169 ARG A C 1
ATOM 1212 O O . ARG A 1 169 ? -22.909 2.745 34.761 1.00 87.44 169 ARG A O 1
ATOM 1219 N N . LYS A 1 170 ? -23.213 1.011 36.149 1.00 88.38 170 LYS A N 1
ATOM 1220 C CA . LYS A 1 170 ? -21.791 0.911 36.523 1.00 88.38 170 LYS A CA 1
ATOM 1221 C C . LYS A 1 170 ? -20.902 0.624 35.313 1.00 88.38 170 LYS A C 1
ATOM 1223 O O . LYS A 1 170 ? -19.858 1.250 35.170 1.00 88.38 170 LYS A O 1
ATOM 1228 N N . ALA A 1 171 ? -21.332 -0.292 34.445 1.00 88.62 171 ALA A N 1
ATOM 1229 C CA . ALA A 1 171 ? -20.637 -0.594 33.200 1.00 88.62 171 ALA A CA 1
ATOM 1230 C C . ALA A 1 171 ? -20.559 0.630 32.275 1.00 88.62 171 ALA A C 1
ATOM 1232 O O . ALA A 1 171 ? -19.510 0.873 31.684 1.00 88.62 171 ALA A O 1
ATOM 1233 N N . LEU A 1 172 ? -21.631 1.425 32.181 1.00 86.69 172 LEU A N 1
ATOM 1234 C CA . LEU A 1 172 ? -21.636 2.676 31.424 1.00 86.69 172 LEU A CA 1
ATOM 1235 C C . LEU A 1 172 ? -20.652 3.701 32.012 1.00 86.69 172 LEU A C 1
ATOM 1237 O O . LEU A 1 172 ? -19.834 4.224 31.263 1.00 86.69 172 LEU A O 1
ATOM 1241 N N . ASP A 1 173 ? -20.648 3.915 33.331 1.00 87.00 173 ASP A N 1
ATOM 1242 C CA . ASP A 1 173 ? -19.709 4.832 34.002 1.00 87.00 173 ASP A CA 1
ATOM 1243 C C . ASP A 1 173 ? -18.241 4.408 33.815 1.00 87.00 173 ASP A C 1
ATOM 1245 O O . ASP A 1 173 ? -17.330 5.231 33.691 1.00 87.00 173 ASP A O 1
ATOM 1249 N N . GLU A 1 174 ? -17.966 3.104 33.864 1.00 89.19 174 GLU A N 1
ATOM 1250 C CA . GLU A 1 174 ? -16.644 2.540 33.575 1.00 89.19 174 GLU A CA 1
ATOM 1251 C C . GLU A 1 174 ? -16.262 2.743 32.106 1.00 89.19 174 GLU A C 1
ATOM 1253 O O . GLU A 1 174 ? -15.139 3.164 31.817 1.00 89.19 174 GLU A O 1
ATOM 1258 N N . ALA A 1 175 ? -17.198 2.515 31.185 1.00 86.25 175 ALA A N 1
ATOM 1259 C CA . ALA A 1 175 ? -16.971 2.676 29.759 1.00 86.25 175 ALA A CA 1
ATOM 1260 C C . ALA A 1 175 ? -16.753 4.135 29.348 1.00 86.25 175 ALA A C 1
ATOM 1262 O O . ALA A 1 175 ? -15.850 4.409 28.560 1.00 86.25 175 ALA A O 1
ATOM 1263 N N . GLU A 1 176 ? -17.529 5.078 29.888 1.00 86.19 176 GLU A N 1
ATOM 1264 C CA . GLU A 1 176 ? -17.367 6.509 29.618 1.00 86.19 176 GLU A CA 1
ATOM 1265 C C . GLU A 1 176 ? -16.018 7.022 30.135 1.00 86.19 176 GLU A C 1
ATOM 1267 O O . GLU A 1 176 ? -15.324 7.749 29.422 1.00 86.19 176 GLU A O 1
ATOM 1272 N N . ARG A 1 177 ? -15.580 6.572 31.320 1.00 88.56 177 ARG A N 1
ATOM 1273 C CA . ARG A 1 177 ? -14.233 6.875 31.833 1.00 88.56 177 ARG A CA 1
ATOM 1274 C C . ARG A 1 177 ? -13.138 6.302 30.939 1.00 88.56 177 ARG A C 1
ATOM 1276 O O . ARG A 1 177 ? -12.233 7.033 30.545 1.00 88.56 177 ARG A O 1
ATOM 1283 N N . ALA A 1 178 ? -13.235 5.028 30.565 1.00 86.62 178 ALA A N 1
ATOM 1284 C CA . ALA A 1 178 ? -12.267 4.403 29.667 1.00 86.62 178 ALA A CA 1
ATOM 1285 C C . ALA A 1 178 ? -12.216 5.110 28.299 1.00 86.62 178 ALA A C 1
ATOM 1287 O O . ALA A 1 178 ? -11.132 5.354 27.770 1.00 86.62 178 ALA A O 1
ATOM 1288 N N . ALA A 1 179 ? -13.367 5.493 27.740 1.00 80.94 179 ALA A N 1
ATOM 1289 C CA . ALA A 1 179 ? -13.450 6.246 26.491 1.00 80.94 179 ALA A CA 1
ATOM 1290 C C . ALA A 1 179 ? -12.833 7.650 26.608 1.00 80.94 179 ALA A C 1
ATOM 1292 O O . ALA A 1 179 ? -12.119 8.068 25.695 1.00 80.94 179 ALA A O 1
ATOM 1293 N N . ALA A 1 180 ? -13.046 8.352 27.726 1.00 81.25 180 ALA A N 1
ATOM 1294 C CA . ALA A 1 180 ? -12.415 9.645 28.000 1.00 81.25 180 ALA A CA 1
ATOM 1295 C C . ALA A 1 180 ? -10.880 9.541 28.094 1.00 81.25 180 ALA A C 1
ATOM 1297 O O . ALA A 1 180 ? -10.170 10.466 27.710 1.00 81.25 180 ALA A O 1
ATOM 1298 N N . GLU A 1 181 ? -10.366 8.393 28.540 1.00 86.75 181 GLU A N 1
ATOM 1299 C CA . GLU A 1 181 ? -8.934 8.070 28.561 1.00 86.75 181 GLU A CA 1
ATOM 1300 C C . GLU A 1 181 ? -8.404 7.512 27.222 1.00 86.75 181 GLU A C 1
ATOM 1302 O O . GLU A 1 181 ? -7.228 7.165 27.121 1.00 86.75 181 GLU A O 1
ATOM 1307 N N . GLY A 1 182 ? -9.246 7.389 26.188 1.00 77.62 182 GLY A N 1
ATOM 1308 C CA . GLY A 1 182 ? -8.875 6.821 24.885 1.00 77.62 182 GLY A CA 1
ATOM 1309 C C . GLY A 1 182 ? -8.761 5.289 24.854 1.00 77.62 182 GLY A C 1
ATOM 1310 O O . GLY A 1 182 ? -8.331 4.713 23.854 1.00 77.62 182 GLY A O 1
ATOM 1311 N N . LYS A 1 183 ? -9.166 4.594 25.922 1.00 84.19 183 LYS A N 1
ATOM 1312 C CA . LYS A 1 183 ? -9.103 3.131 26.067 1.00 84.19 183 LYS A CA 1
ATOM 1313 C C . LYS A 1 183 ? -10.364 2.456 25.516 1.00 84.19 183 LYS A C 1
ATOM 1315 O O . LYS A 1 183 ? -11.098 1.770 26.225 1.00 84.19 183 LYS A O 1
ATOM 1320 N N . PHE A 1 184 ? -10.622 2.617 24.220 1.00 81.12 184 PHE A N 1
ATOM 1321 C CA . PHE A 1 184 ? -11.871 2.164 23.585 1.00 81.12 184 PHE A CA 1
ATOM 1322 C C . PHE A 1 184 ? -12.119 0.650 23.685 1.00 81.12 184 PHE A C 1
ATOM 1324 O O . PHE A 1 184 ? -13.257 0.221 23.854 1.00 81.12 184 PHE A O 1
ATOM 1331 N N . ALA A 1 185 ? -11.063 -0.169 23.665 1.00 79.62 185 ALA A N 1
ATOM 1332 C CA . ALA A 1 185 ? -11.186 -1.615 23.862 1.00 79.62 185 ALA A CA 1
ATOM 1333 C C . ALA A 1 185 ? -11.618 -1.996 25.290 1.00 79.62 185 ALA A C 1
ATOM 1335 O O . ALA A 1 185 ? -12.220 -3.047 25.495 1.00 79.62 185 ALA A O 1
ATOM 1336 N N . GLU A 1 186 ? -11.280 -1.188 26.297 1.00 85.88 186 GLU A N 1
ATOM 1337 C CA . GLU A 1 186 ? -11.770 -1.374 27.670 1.00 85.88 186 GLU A CA 1
ATOM 1338 C C . GLU A 1 186 ? -13.220 -0.903 27.793 1.00 85.88 186 GLU A C 1
ATOM 1340 O O . GLU A 1 186 ? -14.030 -1.611 28.386 1.00 85.88 186 GLU A O 1
ATOM 1345 N N . ALA A 1 187 ? -13.571 0.212 27.141 1.00 84.44 187 ALA A N 1
ATOM 1346 C CA . ALA A 1 187 ? -14.943 0.712 27.104 1.00 84.44 187 ALA A CA 1
ATOM 1347 C C . ALA A 1 187 ? -15.924 -0.307 26.499 1.00 84.44 187 ALA A C 1
ATOM 1349 O O . ALA A 1 187 ? -16.971 -0.577 27.081 1.00 84.44 187 ALA A O 1
ATOM 1350 N N . VAL A 1 188 ? -15.572 -0.931 25.368 1.00 82.25 188 VAL A N 1
ATOM 1351 C CA . VAL A 1 188 ? -16.408 -1.979 24.754 1.00 82.25 188 VAL A CA 1
ATOM 1352 C C . VAL A 1 188 ? -16.550 -3.190 25.681 1.00 82.25 188 VAL A C 1
ATOM 1354 O O . VAL A 1 188 ? -17.670 -3.639 25.914 1.00 82.25 188 VAL A O 1
ATOM 1357 N N . ARG A 1 189 ? -15.448 -3.670 26.276 1.00 86.50 189 ARG A N 1
ATOM 1358 C CA . ARG A 1 189 ? -15.462 -4.815 27.206 1.00 86.50 189 ARG A CA 1
ATOM 1359 C C . ARG A 1 189 ? -16.322 -4.569 28.446 1.00 86.50 189 ARG A C 1
ATOM 1361 O O . ARG A 1 189 ? -16.995 -5.492 28.896 1.00 86.50 189 ARG A O 1
ATOM 1368 N N . ALA A 1 190 ? -16.321 -3.349 28.986 1.00 86.38 190 ALA A N 1
ATOM 1369 C CA . ALA A 1 190 ? -17.187 -2.985 30.107 1.00 86.38 190 ALA A CA 1
ATOM 1370 C C . ALA A 1 190 ? -18.675 -3.130 29.734 1.00 86.38 190 ALA A C 1
ATOM 1372 O O . ALA A 1 190 ? -19.469 -3.635 30.526 1.00 86.38 190 ALA A O 1
ATOM 1373 N N . LEU A 1 191 ? -19.045 -2.761 28.503 1.00 81.75 191 LEU A N 1
ATOM 1374 C CA . LEU A 1 191 ? -20.432 -2.769 28.027 1.00 81.75 191 LEU A CA 1
ATOM 1375 C C . LEU A 1 191 ? -20.928 -4.143 27.550 1.00 81.75 191 LEU A C 1
ATOM 1377 O O . LEU A 1 191 ? -22.119 -4.418 27.662 1.00 81.75 191 LEU A O 1
ATOM 1381 N N . GLU A 1 192 ? -20.058 -5.023 27.046 1.00 80.56 192 GLU A N 1
ATOM 1382 C CA . GLU A 1 192 ? -20.429 -6.374 26.571 1.00 80.56 192 GLU A CA 1
ATOM 1383 C C . GLU A 1 192 ? -21.078 -7.252 27.660 1.00 80.56 192 GLU A C 1
ATOM 1385 O O . GLU A 1 192 ? -21.837 -8.171 27.351 1.00 80.56 192 GLU A O 1
ATOM 1390 N N . GLY A 1 193 ? -20.815 -6.962 28.938 1.00 71.81 193 GLY A N 1
ATOM 1391 C CA . GLY A 1 193 ? -21.404 -7.670 30.078 1.00 71.81 193 GLY A CA 1
ATOM 1392 C C . GLY A 1 193 ? -22.765 -7.140 30.547 1.00 71.81 193 GLY A C 1
ATOM 1393 O O . GLY A 1 193 ? -23.402 -7.777 31.390 1.00 71.81 193 GLY A O 1
ATOM 1394 N N . ALA A 1 194 ? -23.227 -5.992 30.040 1.00 77.06 194 ALA A N 1
ATOM 1395 C CA . ALA A 1 194 ? -24.450 -5.347 30.510 1.00 77.06 194 ALA A CA 1
ATOM 1396 C C . ALA A 1 194 ? -25.698 -5.982 29.869 1.00 77.06 194 ALA A C 1
ATOM 1398 O O . ALA A 1 194 ? -26.082 -5.662 28.745 1.00 77.06 194 ALA A O 1
ATOM 1399 N N . LYS A 1 195 ? -26.367 -6.884 30.597 1.00 74.50 195 LYS A N 1
ATOM 1400 C CA . LYS A 1 195 ? -27.671 -7.426 30.185 1.00 74.50 195 LYS A CA 1
ATOM 1401 C C . LYS A 1 195 ? -28.776 -6.412 30.457 1.00 74.50 195 LYS A C 1
ATOM 1403 O O . LYS A 1 195 ? -29.039 -6.080 31.606 1.00 74.50 195 LYS A O 1
ATOM 1408 N N . LEU A 1 196 ? -29.431 -5.949 29.393 1.00 68.81 196 LEU A N 1
ATOM 1409 C CA . LEU A 1 196 ? -30.570 -5.029 29.479 1.00 68.81 196 LEU A CA 1
ATOM 1410 C C . LEU A 1 196 ? -31.849 -5.574 28.836 1.00 68.81 196 LEU A C 1
ATOM 1412 O O . LEU A 1 196 ? -32.886 -4.914 28.907 1.00 68.81 196 LEU A O 1
ATOM 1416 N N . GLU A 1 197 ? -31.800 -6.735 28.183 1.00 70.62 197 GLU A N 1
ATOM 1417 C CA . GLU A 1 197 ? -32.953 -7.343 27.510 1.00 70.62 197 GLU A CA 1
ATOM 1418 C C . GLU A 1 197 ? -34.052 -7.716 28.516 1.00 70.62 197 GLU A C 1
ATOM 1420 O O . GLU A 1 197 ? -33.785 -8.311 29.553 1.00 70.62 197 GLU A O 1
ATOM 1425 N N . GLY A 1 198 ? -35.305 -7.363 28.218 1.00 68.31 198 GLY A N 1
ATOM 1426 C CA . GLY A 1 198 ? -36.454 -7.711 29.067 1.00 68.31 198 GLY A CA 1
ATOM 1427 C C . GLY A 1 198 ? -36.680 -6.813 30.292 1.00 68.31 198 GLY A C 1
ATOM 1428 O O . GLY A 1 198 ? -37.690 -6.979 30.974 1.00 68.31 198 GLY A O 1
ATOM 1429 N N . LEU A 1 199 ? -35.813 -5.826 30.549 1.00 70.38 199 LEU A N 1
ATOM 1430 C CA . LEU A 1 199 ? -36.051 -4.825 31.593 1.00 70.38 199 LEU A CA 1
ATOM 1431 C C . LEU A 1 199 ? -37.251 -3.930 31.247 1.00 70.38 199 LEU A C 1
ATOM 1433 O O . LEU A 1 199 ? -37.263 -3.281 30.200 1.00 70.38 199 LEU A O 1
ATOM 1437 N N . ASN A 1 200 ? -38.234 -3.882 32.150 1.00 70.38 200 ASN A N 1
ATOM 1438 C CA . ASN A 1 200 ? -39.415 -3.020 32.074 1.00 70.38 200 ASN A CA 1
ATOM 1439 C C . ASN A 1 200 ? -39.303 -1.886 33.108 1.00 70.38 200 ASN A C 1
ATOM 1441 O O . ASN A 1 200 ? -39.952 -1.905 34.154 1.00 70.38 200 ASN A O 1
ATOM 1445 N N . LEU A 1 201 ? -38.405 -0.937 32.843 1.00 70.50 201 LEU A N 1
ATOM 1446 C CA . LEU A 1 201 ? -38.136 0.233 33.684 1.00 70.50 201 LEU A CA 1
ATOM 1447 C C . LEU A 1 201 ? -38.310 1.508 32.839 1.00 70.50 201 LEU A C 1
ATOM 1449 O O . LEU A 1 201 ? -38.001 1.463 31.648 1.00 70.50 201 LEU A O 1
ATOM 1453 N N . PRO A 1 202 ? -38.768 2.644 33.409 1.00 67.88 202 PRO A N 1
ATOM 1454 C CA . PRO A 1 202 ? -39.106 3.840 32.622 1.00 67.88 202 PRO A CA 1
ATOM 1455 C C . PRO A 1 202 ? -37.973 4.468 31.802 1.00 67.88 202 PRO A C 1
ATOM 1457 O O . PRO A 1 202 ? -38.251 5.227 30.884 1.00 67.88 202 PRO A O 1
ATOM 1460 N N . ASP A 1 203 ? -36.718 4.173 32.120 1.00 74.44 203 ASP A N 1
ATOM 1461 C CA . ASP A 1 203 ? -35.517 4.704 31.472 1.00 74.44 203 ASP A CA 1
ATOM 1462 C C . ASP A 1 203 ? -34.619 3.621 30.852 1.00 74.44 203 ASP A C 1
ATOM 1464 O O . ASP A 1 203 ? -33.543 3.927 30.334 1.00 74.44 203 ASP A O 1
ATOM 1468 N N . ALA A 1 204 ? -35.066 2.359 30.836 1.00 74.25 204 ALA A N 1
ATOM 1469 C CA . ALA A 1 204 ? -34.303 1.260 30.244 1.00 74.25 204 ALA A CA 1
ATOM 1470 C C . ALA A 1 204 ? -34.003 1.485 28.752 1.00 74.25 204 ALA A C 1
ATOM 1472 O O . ALA A 1 204 ? -32.936 1.100 28.280 1.00 74.25 204 ALA A O 1
ATOM 1473 N N . GLU A 1 205 ? -34.920 2.106 28.006 1.00 80.00 205 GLU A N 1
ATOM 1474 C CA . GLU A 1 205 ? -34.738 2.403 26.580 1.00 80.00 205 GLU A CA 1
ATOM 1475 C C . GLU A 1 205 ? -33.645 3.455 26.350 1.00 80.00 205 GLU A C 1
ATOM 1477 O O . GLU A 1 205 ? -32.701 3.192 25.608 1.00 80.00 205 GLU A O 1
ATOM 1482 N N . ALA A 1 206 ? -33.688 4.577 27.075 1.00 80.19 206 ALA A N 1
ATOM 1483 C CA . ALA A 1 206 ? -32.655 5.612 27.007 1.00 80.19 206 ALA A CA 1
ATOM 1484 C C . ALA A 1 206 ? -31.265 5.071 27.395 1.00 80.19 206 ALA A C 1
ATOM 1486 O O . ALA A 1 206 ? -30.262 5.394 26.756 1.00 80.19 206 ALA A O 1
ATOM 1487 N N . LEU A 1 207 ? -31.199 4.197 28.409 1.00 77.38 207 LEU A N 1
ATOM 1488 C CA . LEU A 1 207 ? -29.952 3.543 28.810 1.00 77.38 207 LEU A CA 1
ATOM 1489 C C . LEU A 1 207 ? -29.409 2.620 27.704 1.00 77.38 207 LEU A C 1
ATOM 1491 O O . LEU A 1 207 ? -28.208 2.635 27.427 1.00 77.38 207 LEU A O 1
ATOM 1495 N N . ARG A 1 208 ? -30.282 1.851 27.036 1.00 81.56 208 ARG A N 1
ATOM 1496 C CA . ARG A 1 208 ? -29.903 1.006 25.888 1.00 81.56 208 ARG A CA 1
ATOM 1497 C C . ARG A 1 208 ? -29.385 1.843 24.721 1.00 81.56 208 ARG A C 1
ATOM 1499 O O . ARG A 1 208 ? -28.339 1.508 24.170 1.00 81.56 208 ARG A O 1
ATOM 1506 N N . GLU A 1 209 ? -30.071 2.930 24.367 1.00 83.44 209 GLU A N 1
ATOM 1507 C CA . GLU A 1 209 ? -29.638 3.841 23.299 1.00 83.44 209 GLU A CA 1
ATOM 1508 C C . GLU A 1 209 ? -28.269 4.455 23.601 1.00 83.44 209 GLU A C 1
ATOM 1510 O O . GLU A 1 209 ? -27.394 4.490 22.733 1.00 83.44 209 GLU A O 1
ATOM 1515 N N . ARG A 1 210 ? -28.042 4.881 24.850 1.00 83.56 210 ARG A N 1
ATOM 1516 C CA . ARG A 1 210 ? -26.761 5.455 25.273 1.00 83.56 210 ARG A CA 1
ATOM 1517 C C . ARG A 1 210 ? -25.617 4.446 25.177 1.00 83.56 210 ARG A C 1
ATOM 1519 O O . ARG A 1 210 ? -24.561 4.783 24.641 1.00 83.56 210 ARG A O 1
ATOM 1526 N N . ILE A 1 211 ? -25.831 3.214 25.643 1.00 82.56 211 ILE A N 1
ATOM 1527 C CA . ILE A 1 211 ? -24.841 2.130 25.551 1.00 82.56 211 ILE A CA 1
ATOM 1528 C C . ILE A 1 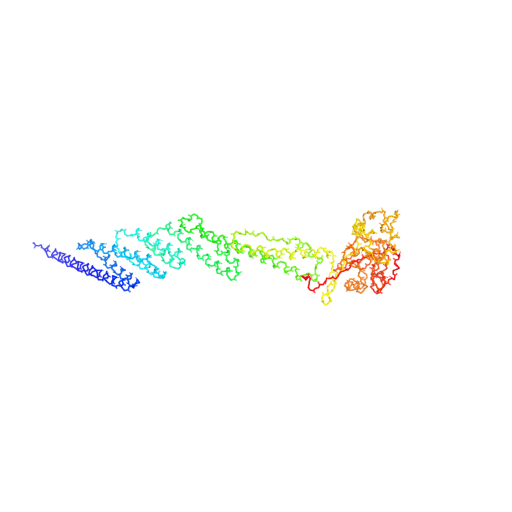211 ? -24.545 1.789 24.090 1.00 82.56 211 ILE A C 1
ATOM 1530 O O . ILE A 1 211 ? -23.376 1.730 23.711 1.00 82.56 211 ILE A O 1
ATOM 1534 N N . ALA A 1 212 ? -25.577 1.630 23.258 1.00 83.25 212 ALA A N 1
ATOM 1535 C CA . ALA A 1 212 ? -25.410 1.346 21.835 1.00 83.25 212 ALA A CA 1
ATOM 1536 C C . ALA A 1 212 ? -24.637 2.469 21.123 1.00 83.25 212 ALA A C 1
ATOM 1538 O O . ALA A 1 212 ? -23.697 2.196 20.374 1.00 83.25 212 ALA A O 1
ATOM 1539 N N . SER A 1 213 ? -24.971 3.732 21.415 1.00 85.12 213 SER A N 1
ATOM 1540 C CA . SER A 1 213 ? -24.253 4.895 20.891 1.00 85.12 213 SER A CA 1
ATOM 1541 C C . SER A 1 213 ? -22.782 4.886 21.310 1.00 85.12 213 SER A C 1
ATOM 1543 O O . SER A 1 213 ? -21.921 5.136 20.470 1.00 85.12 213 SER A O 1
ATOM 1545 N N . LEU A 1 214 ? -22.464 4.601 22.577 1.00 84.25 214 LEU A N 1
ATOM 1546 C CA . LEU A 1 214 ? -21.080 4.583 23.061 1.00 84.25 214 LEU A CA 1
ATOM 1547 C C . LEU A 1 214 ? -20.276 3.418 22.463 1.00 84.25 214 LEU A C 1
ATOM 1549 O O . LEU A 1 214 ? -19.127 3.606 22.064 1.00 84.25 214 LEU A O 1
ATOM 1553 N N . GLN A 1 215 ? -20.883 2.234 22.335 1.00 85.19 215 GLN A N 1
ATOM 1554 C CA . GLN A 1 215 ? -20.275 1.088 21.651 1.00 85.19 215 GLN A CA 1
ATOM 1555 C C . GLN A 1 215 ? -19.979 1.394 20.179 1.00 85.19 215 GLN A C 1
ATOM 1557 O O . GLN A 1 215 ? -18.937 0.982 19.669 1.00 85.19 215 GLN A O 1
ATOM 1562 N N . ALA A 1 216 ? -20.877 2.110 19.495 1.00 88.00 216 ALA A N 1
ATOM 1563 C CA . ALA A 1 216 ? -20.669 2.531 18.116 1.00 88.00 216 ALA A CA 1
ATOM 1564 C C . ALA A 1 216 ? -19.506 3.533 18.006 1.00 88.00 216 ALA A C 1
ATOM 1566 O O . ALA A 1 216 ? -18.566 3.262 17.262 1.00 88.00 216 ALA A O 1
ATOM 1567 N N . VAL A 1 217 ? -19.486 4.587 18.839 1.00 88.12 217 VAL A N 1
ATOM 1568 C CA . VAL A 1 217 ? -18.376 5.563 18.891 1.00 88.12 217 VAL A CA 1
ATOM 1569 C C . VAL A 1 217 ? -17.037 4.865 19.136 1.00 88.12 217 VAL A C 1
ATOM 1571 O O . VAL A 1 217 ? -16.064 5.126 18.428 1.00 88.12 217 VAL A O 1
ATOM 1574 N N . ALA A 1 218 ? -16.972 3.991 20.145 1.00 86.44 218 ALA A N 1
ATOM 1575 C CA . ALA A 1 218 ? -15.747 3.295 20.525 1.00 86.44 218 ALA A CA 1
ATOM 1576 C C . ALA A 1 218 ? -15.265 2.336 19.425 1.00 86.44 218 ALA A C 1
ATOM 1578 O O . ALA A 1 218 ? -14.067 2.280 19.142 1.00 86.44 218 ALA A O 1
ATOM 1579 N N . GLY A 1 219 ? -16.191 1.614 18.785 1.00 87.00 219 GLY A N 1
ATOM 1580 C CA . GLY A 1 219 ? -15.893 0.728 17.662 1.00 87.00 219 GLY A CA 1
ATOM 1581 C C . GLY A 1 219 ? -15.343 1.483 16.452 1.00 87.00 219 GLY A C 1
ATOM 1582 O O . GLY A 1 219 ? -14.310 1.092 15.906 1.00 87.00 219 GLY A O 1
ATOM 1583 N N . ASP A 1 220 ? -15.979 2.593 16.083 1.00 91.56 220 ASP A N 1
ATOM 1584 C CA . ASP A 1 220 ? -15.577 3.404 14.935 1.00 91.56 220 ASP A CA 1
ATOM 1585 C C . ASP A 1 220 ? -14.220 4.093 15.180 1.00 91.56 220 ASP A C 1
ATOM 1587 O O . ASP A 1 220 ? -13.341 4.034 14.316 1.00 91.56 220 ASP A O 1
ATOM 1591 N N . LYS A 1 221 ? -13.962 4.631 16.387 1.00 90.12 221 LYS A N 1
ATOM 1592 C CA . LYS A 1 221 ? -12.627 5.160 16.751 1.00 90.12 221 LYS A CA 1
ATOM 1593 C C . LYS A 1 221 ? -11.540 4.091 16.707 1.00 90.12 221 LYS A C 1
ATOM 1595 O O . LYS A 1 221 ? -10.450 4.358 16.205 1.00 90.12 221 LYS A O 1
ATOM 1600 N N . ALA A 1 222 ? -11.815 2.892 17.220 1.00 88.31 222 ALA A N 1
ATOM 1601 C CA . ALA A 1 222 ? -10.850 1.796 17.190 1.00 88.31 222 ALA A CA 1
ATOM 1602 C C . ALA A 1 222 ? -10.513 1.378 15.747 1.00 88.31 222 ALA A C 1
ATOM 1604 O O . ALA A 1 222 ? -9.341 1.181 15.424 1.00 88.31 222 ALA A O 1
ATOM 1605 N N . ALA A 1 223 ? -11.518 1.302 14.869 1.00 92.19 223 ALA A N 1
ATOM 1606 C CA . ALA A 1 223 ? -11.327 0.970 13.460 1.00 92.19 223 ALA A CA 1
ATOM 1607 C C . ALA A 1 223 ? -10.504 2.036 12.712 1.00 92.19 223 ALA A C 1
ATOM 1609 O O . ALA A 1 223 ? -9.578 1.690 11.977 1.00 92.19 223 ALA A O 1
ATOM 1610 N N . LEU A 1 224 ? -10.787 3.323 12.945 1.00 94.69 224 LEU A N 1
A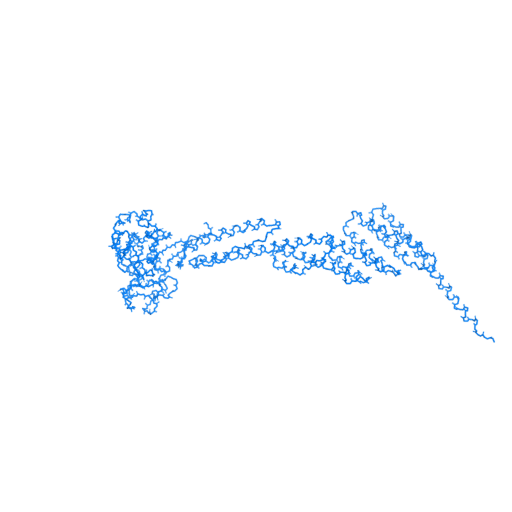TOM 1611 C CA . LEU A 1 224 ? -10.008 4.433 12.382 1.00 94.69 224 LEU A CA 1
ATOM 1612 C C . LEU A 1 224 ? -8.567 4.457 12.892 1.00 94.69 224 LEU A C 1
ATOM 1614 O O . LEU A 1 224 ? -7.646 4.695 12.112 1.00 94.69 224 LEU A O 1
ATOM 1618 N N . GLY A 1 225 ? -8.357 4.183 14.181 1.00 93.69 225 GLY A N 1
ATOM 1619 C CA . GLY A 1 225 ? -7.020 4.085 14.764 1.00 93.69 225 GLY A CA 1
ATOM 1620 C C . GLY A 1 225 ? -6.196 2.960 14.134 1.00 93.69 225 GLY A C 1
ATOM 1621 O O . GLY A 1 225 ? -5.046 3.176 13.760 1.00 93.69 225 GLY A O 1
ATOM 1622 N N . ALA A 1 226 ? -6.799 1.782 13.944 1.00 94.69 226 ALA A N 1
ATOM 1623 C CA . ALA A 1 226 ? -6.141 0.650 13.294 1.00 94.69 226 ALA A CA 1
ATOM 1624 C C . ALA A 1 226 ? -5.796 0.937 11.822 1.00 94.69 226 ALA A C 1
ATOM 1626 O O . ALA A 1 226 ? -4.692 0.625 11.376 1.00 94.69 226 ALA A O 1
ATOM 1627 N N . PHE A 1 227 ? -6.713 1.560 11.075 1.00 97.75 227 PHE A N 1
ATOM 1628 C CA . PHE A 1 227 ? -6.473 1.940 9.681 1.00 97.75 227 PHE A CA 1
ATOM 1629 C C . PHE A 1 227 ? -5.381 3.014 9.561 1.00 97.75 227 PHE A C 1
ATOM 1631 O O . PHE A 1 227 ? -4.494 2.876 8.721 1.00 97.75 227 PHE A O 1
ATOM 1638 N N . SER A 1 228 ? -5.376 4.022 10.443 1.00 96.81 228 SER A N 1
ATOM 1639 C CA . SER A 1 228 ? -4.299 5.020 10.514 1.00 96.81 228 SER A CA 1
ATOM 1640 C C . SER A 1 228 ? -2.942 4.373 10.763 1.00 96.81 228 SER A C 1
ATOM 1642 O O . SER A 1 228 ? -2.008 4.617 10.009 1.00 96.81 228 SER A O 1
ATOM 1644 N N . ALA A 1 229 ? -2.844 3.501 11.772 1.00 97.12 229 ALA A N 1
ATOM 1645 C CA . ALA A 1 229 ? -1.591 2.838 12.121 1.00 97.12 229 ALA A CA 1
ATOM 1646 C C . ALA A 1 229 ? -1.057 1.967 10.972 1.00 97.12 229 ALA A C 1
ATOM 1648 O O . ALA A 1 229 ? 0.148 1.923 10.733 1.00 97.12 229 ALA A O 1
ATOM 1649 N N . ALA A 1 230 ? -1.945 1.303 10.226 1.00 98.06 230 ALA A N 1
ATOM 1650 C CA . ALA A 1 230 ? -1.559 0.553 9.035 1.00 98.06 230 ALA A CA 1
ATOM 1651 C C . ALA A 1 230 ? -1.045 1.470 7.909 1.00 98.06 230 ALA A C 1
ATOM 1653 O O . ALA A 1 230 ? -0.061 1.133 7.251 1.00 98.06 230 ALA A O 1
ATOM 1654 N N . LEU A 1 231 ? -1.672 2.636 7.700 1.00 97.62 231 LEU A N 1
ATOM 1655 C CA . LEU A 1 231 ? -1.176 3.640 6.752 1.00 97.62 231 LEU A CA 1
ATOM 1656 C C . LEU A 1 231 ? 0.192 4.187 7.169 1.00 97.62 231 LEU A C 1
ATOM 1658 O O . LEU A 1 231 ? 1.060 4.315 6.311 1.00 97.62 231 LEU A O 1
ATOM 1662 N N . ASP A 1 232 ? 0.400 4.463 8.457 1.00 96.94 232 ASP A N 1
ATOM 1663 C CA . ASP A 1 232 ? 1.683 4.930 8.994 1.00 96.94 232 ASP A CA 1
ATOM 1664 C C . ASP A 1 232 ? 2.790 3.882 8.808 1.00 96.94 232 ASP A C 1
ATOM 1666 O O . ASP A 1 232 ? 3.876 4.201 8.327 1.00 96.94 232 ASP A O 1
ATOM 1670 N N . ALA A 1 233 ? 2.499 2.607 9.075 1.00 97.31 233 ALA A N 1
ATOM 1671 C CA . ALA A 1 233 ? 3.455 1.522 8.863 1.00 97.31 233 ALA A CA 1
ATOM 1672 C C . ALA A 1 233 ? 3.868 1.372 7.384 1.00 97.31 233 ALA A C 1
ATOM 1674 O O . ALA A 1 233 ? 5.032 1.105 7.081 1.00 97.31 233 ALA A O 1
ATOM 1675 N N . LEU A 1 234 ? 2.933 1.558 6.444 1.00 97.25 234 LEU A N 1
ATOM 1676 C CA . LEU A 1 234 ? 3.254 1.561 5.012 1.00 97.25 234 LEU A CA 1
ATOM 1677 C C . LEU A 1 234 ? 4.031 2.824 4.612 1.00 97.25 234 LEU A C 1
ATOM 1679 O O . LEU A 1 234 ? 5.001 2.737 3.861 1.00 97.25 234 LEU A O 1
ATOM 1683 N N . ALA A 1 235 ? 3.636 3.983 5.141 1.00 94.75 235 ALA A N 1
ATOM 1684 C CA . ALA A 1 235 ? 4.267 5.279 4.911 1.00 94.75 235 ALA A CA 1
ATOM 1685 C C . ALA A 1 235 ? 5.759 5.297 5.278 1.00 94.75 235 ALA A C 1
ATOM 1687 O O . ALA A 1 235 ? 6.574 5.859 4.540 1.00 94.75 235 ALA A O 1
ATOM 1688 N N . GLU A 1 236 ? 6.126 4.658 6.390 1.00 95.50 236 GLU A N 1
ATOM 1689 C CA . GLU A 1 236 ? 7.514 4.540 6.851 1.00 95.50 236 GLU A CA 1
ATOM 1690 C C . GLU A 1 236 ? 8.398 3.727 5.895 1.00 95.50 236 GLU A C 1
ATOM 1692 O O . GLU A 1 236 ? 9.594 4.002 5.769 1.00 95.50 236 GLU A O 1
ATOM 1697 N N . ARG A 1 237 ? 7.813 2.758 5.184 1.00 95.94 237 ARG A N 1
ATOM 1698 C CA . ARG A 1 237 ? 8.519 1.867 4.249 1.00 95.94 237 ARG A CA 1
ATOM 1699 C C . ARG A 1 237 ? 8.686 2.471 2.856 1.00 95.94 237 ARG A C 1
ATOM 1701 O O . ARG A 1 237 ? 9.583 2.058 2.121 1.00 95.94 237 ARG A O 1
ATOM 1708 N N . VAL A 1 238 ? 7.895 3.488 2.494 1.00 95.69 238 VAL A N 1
ATOM 1709 C CA . VAL A 1 238 ? 7.941 4.148 1.172 1.00 95.69 238 VAL A CA 1
ATOM 1710 C C . VAL A 1 238 ? 9.366 4.503 0.717 1.00 95.69 238 VAL A C 1
ATOM 1712 O O . VAL A 1 238 ? 9.725 4.140 -0.401 1.00 95.69 238 VAL A O 1
ATOM 1715 N N . PRO A 1 239 ? 10.239 5.140 1.523 1.00 93.00 239 PRO A N 1
ATOM 1716 C CA . PRO A 1 239 ? 11.550 5.564 1.029 1.00 93.00 239 PRO A CA 1
ATOM 1717 C C . PRO A 1 239 ? 12.468 4.430 0.546 1.00 93.00 239 PRO A C 1
ATOM 1719 O O . PRO A 1 239 ? 13.408 4.720 -0.191 1.00 93.00 239 PRO A O 1
ATOM 1722 N N . ALA A 1 240 ? 12.227 3.180 0.961 1.00 92.56 240 ALA A N 1
ATOM 1723 C CA . ALA A 1 240 ? 13.084 2.031 0.659 1.00 92.56 240 ALA A CA 1
ATOM 1724 C C . ALA A 1 240 ? 12.365 0.885 -0.076 1.00 92.56 240 ALA A C 1
ATOM 1726 O O . ALA A 1 240 ? 13.015 0.105 -0.765 1.00 92.56 240 ALA A O 1
ATOM 1727 N N . GLU A 1 241 ? 11.041 0.778 0.038 1.00 95.19 241 GLU A N 1
ATOM 1728 C CA . GLU A 1 241 ? 10.287 -0.401 -0.413 1.00 95.19 241 GLU A CA 1
ATOM 1729 C C . GLU A 1 241 ? 9.136 -0.059 -1.364 1.00 95.19 241 GLU A C 1
ATOM 1731 O O . GLU A 1 241 ? 8.381 -0.945 -1.744 1.00 95.19 241 GLU A O 1
ATOM 1736 N N . LEU A 1 242 ? 8.994 1.202 -1.791 1.00 95.81 242 LEU A N 1
ATOM 1737 C CA . LEU A 1 242 ? 7.833 1.675 -2.559 1.00 95.81 242 LEU A CA 1
ATOM 1738 C C . LEU A 1 242 ? 7.427 0.776 -3.742 1.00 95.81 242 LEU A C 1
ATOM 1740 O O . LEU A 1 242 ? 6.237 0.557 -3.957 1.00 95.81 242 LEU A O 1
ATOM 1744 N N . GLY A 1 243 ? 8.391 0.227 -4.486 1.00 93.69 243 GLY A N 1
ATOM 1745 C CA . GLY A 1 243 ? 8.103 -0.642 -5.632 1.00 93.69 243 GLY A CA 1
ATOM 1746 C C . GLY A 1 243 ? 7.560 -2.036 -5.290 1.00 93.69 243 GLY A C 1
ATOM 1747 O O . GLY A 1 243 ? 7.162 -2.767 -6.199 1.00 93.69 243 GLY A O 1
ATOM 1748 N N . GLU A 1 244 ? 7.514 -2.393 -4.004 1.00 94.31 244 GLU A N 1
ATOM 1749 C CA . GLU A 1 244 ? 6.980 -3.652 -3.471 1.00 94.31 244 GLU A CA 1
ATOM 1750 C C . GLU A 1 244 ? 5.640 -3.463 -2.728 1.00 94.31 244 GLU A C 1
ATOM 1752 O O . GLU A 1 244 ? 4.919 -4.435 -2.508 1.00 94.31 244 GLU A O 1
ATOM 1757 N N . LEU A 1 245 ? 5.254 -2.222 -2.396 1.00 96.56 245 LEU A N 1
ATOM 1758 C CA . LEU A 1 245 ? 4.102 -1.941 -1.524 1.00 96.56 245 LEU A CA 1
ATOM 1759 C C . LEU A 1 245 ? 2.729 -2.088 -2.198 1.00 96.56 245 LEU A C 1
ATOM 1761 O O . LEU A 1 245 ? 1.719 -2.140 -1.496 1.00 96.56 245 LEU A O 1
ATOM 1765 N N . LEU A 1 246 ? 2.653 -2.159 -3.532 1.00 97.25 246 LEU A N 1
ATOM 1766 C CA . LEU A 1 246 ? 1.383 -2.087 -4.270 1.00 97.25 246 LEU A CA 1
ATOM 1767 C C . LEU A 1 246 ? 0.329 -3.083 -3.758 1.00 97.25 246 LEU A C 1
ATOM 1769 O O . LEU A 1 246 ? -0.796 -2.687 -3.448 1.00 97.25 246 LEU A O 1
ATOM 1773 N N . SER A 1 247 ? 0.696 -4.358 -3.619 1.00 96.69 247 SER A N 1
ATOM 1774 C CA . SER A 1 247 ? -0.225 -5.408 -3.167 1.00 96.69 247 SER A CA 1
ATOM 1775 C C . SER A 1 247 ? -0.722 -5.174 -1.736 1.00 96.69 247 SER A C 1
ATOM 1777 O O . SER A 1 247 ? -1.893 -5.408 -1.441 1.00 96.69 247 SER A O 1
ATOM 1779 N N . GLU A 1 248 ? 0.144 -4.680 -0.847 1.00 97.88 248 GLU A N 1
ATOM 1780 C CA . GLU A 1 248 ? -0.211 -4.389 0.547 1.00 97.88 248 GLU A CA 1
ATOM 1781 C C . GLU A 1 248 ? -1.163 -3.189 0.641 1.00 97.88 248 GLU A C 1
ATOM 1783 O O . GLU A 1 248 ? -2.180 -3.248 1.333 1.00 97.88 248 GLU A O 1
ATOM 1788 N N . VAL A 1 249 ? -0.894 -2.123 -0.121 1.00 97.31 249 VAL A N 1
ATOM 1789 C CA . VAL A 1 249 ? -1.752 -0.928 -0.180 1.00 97.31 249 VAL A CA 1
ATOM 1790 C C . VAL A 1 249 ? -3.121 -1.263 -0.786 1.00 97.31 249 VAL A C 1
ATOM 1792 O O . VAL A 1 249 ? -4.155 -0.785 -0.307 1.00 97.31 249 VAL A O 1
ATOM 1795 N N . GLN A 1 250 ? -3.162 -2.120 -1.811 1.00 97.38 250 GLN A N 1
ATOM 1796 C CA . GLN A 1 250 ? -4.410 -2.626 -2.388 1.00 97.38 250 GLN A CA 1
ATOM 1797 C C . GLN A 1 250 ? -5.209 -3.463 -1.381 1.00 97.38 250 GLN A C 1
ATOM 1799 O O . GLN A 1 250 ? -6.425 -3.289 -1.285 1.00 97.38 250 GLN A O 1
ATOM 1804 N N . ALA A 1 251 ? -4.545 -4.322 -0.605 1.00 97.56 251 ALA A N 1
ATOM 1805 C CA . ALA A 1 251 ? -5.188 -5.153 0.411 1.00 97.56 251 ALA A CA 1
ATOM 1806 C C . ALA A 1 251 ? -5.722 -4.341 1.604 1.00 97.56 251 ALA A C 1
ATOM 1808 O O . ALA A 1 251 ? -6.731 -4.719 2.201 1.00 97.56 251 ALA A O 1
ATOM 1809 N N . LEU A 1 252 ? -5.087 -3.216 1.938 1.00 97.38 252 LEU A N 1
ATOM 1810 C CA . LEU A 1 252 ? -5.528 -2.343 3.017 1.00 97.38 252 LEU A CA 1
ATOM 1811 C C . LEU A 1 252 ? -6.838 -1.641 2.628 1.00 97.38 252 LEU A C 1
ATOM 1813 O O . LEU A 1 252 ? -6.826 -0.727 1.813 1.00 97.38 252 LEU A O 1
ATOM 1817 N N . GLN A 1 253 ? -7.974 -2.045 3.194 1.00 96.38 253 GLN A N 1
ATOM 1818 C CA . GLN A 1 253 ? -9.285 -1.467 2.877 1.00 96.38 253 GLN A CA 1
ATOM 1819 C C . GLN A 1 253 ? -9.755 -0.493 3.968 1.00 96.38 253 GLN A C 1
ATOM 1821 O O . GLN A 1 253 ? -9.543 -0.773 5.150 1.00 96.38 253 GLN A O 1
ATOM 1826 N N . PRO A 1 254 ? -10.414 0.626 3.607 1.00 96.75 254 PRO A N 1
ATOM 1827 C CA . PRO A 1 254 ? -11.006 1.528 4.590 1.00 96.75 254 PRO A CA 1
ATOM 1828 C C . PRO A 1 254 ? -12.059 0.813 5.455 1.00 96.75 254 PRO A C 1
ATOM 1830 O O . PRO A 1 254 ? -12.826 -0.006 4.931 1.00 96.75 254 PRO A O 1
ATOM 1833 N N . PRO A 1 255 ? -12.141 1.118 6.761 1.00 96.12 255 PRO A N 1
ATOM 1834 C CA . PRO A 1 255 ? -13.158 0.542 7.628 1.00 96.12 255 PRO A CA 1
ATOM 1835 C C . PRO A 1 255 ? -14.560 1.039 7.255 1.00 96.12 255 PRO A C 1
ATOM 1837 O O . PRO A 1 255 ? -14.741 2.151 6.758 1.00 96.12 255 PRO A O 1
ATOM 1840 N N . ARG A 1 256 ? -15.575 0.218 7.543 1.00 94.31 256 ARG A N 1
ATOM 1841 C CA . ARG A 1 256 ? -16.979 0.646 7.510 1.00 94.31 256 ARG A CA 1
ATOM 1842 C C . ARG A 1 256 ? -17.371 1.138 8.896 1.00 94.31 256 ARG A C 1
ATOM 1844 O O . ARG A 1 256 ? -17.408 0.332 9.824 1.00 94.31 256 ARG A O 1
ATOM 1851 N N . LEU A 1 257 ? -17.654 2.431 9.008 1.00 91.88 257 LEU A N 1
ATOM 1852 C CA . LEU A 1 257 ? -18.147 3.027 10.248 1.00 91.88 257 LEU A CA 1
ATOM 1853 C C . LEU A 1 257 ? -19.607 2.626 10.477 1.00 91.88 257 LEU A C 1
ATOM 1855 O O . LEU A 1 257 ? -20.376 2.469 9.523 1.00 91.88 257 LEU A O 1
ATOM 1859 N N . ARG A 1 258 ? -19.977 2.428 11.741 1.00 88.69 258 ARG A N 1
ATOM 1860 C CA . ARG A 1 258 ? -21.345 2.122 12.171 1.00 88.69 258 ARG A CA 1
ATOM 1861 C C . ARG A 1 258 ? -22.217 3.374 12.142 1.00 88.69 258 ARG A C 1
ATOM 1863 O O . ARG A 1 258 ? -23.379 3.281 11.749 1.00 88.69 258 ARG A O 1
ATOM 1870 N N . GLY A 1 259 ? -21.660 4.523 12.529 1.00 84.25 259 GLY A N 1
ATOM 1871 C CA . GLY A 1 259 ? -22.376 5.793 12.594 1.00 84.25 259 GLY A CA 1
ATOM 1872 C C . GLY A 1 259 ? -23.522 5.792 13.614 1.00 84.25 259 GLY A C 1
ATOM 1873 O O . GLY A 1 259 ? -23.533 5.022 14.575 1.00 84.25 259 GLY A O 1
ATOM 1874 N N . GLY A 1 260 ? -24.497 6.689 13.423 1.00 79.25 260 GLY A N 1
ATOM 1875 C CA . GLY A 1 260 ? -25.694 6.759 14.276 1.00 79.25 260 GLY A CA 1
ATOM 1876 C C . GLY A 1 260 ? -25.459 7.339 15.676 1.00 79.25 260 GLY A C 1
ATOM 1877 O O . GLY A 1 260 ? -26.299 7.176 16.554 1.00 79.25 260 GLY A O 1
ATOM 1878 N N . HIS A 1 261 ? -24.335 8.025 15.889 1.00 82.56 261 HIS A N 1
ATOM 1879 C CA . HIS A 1 261 ? -23.971 8.644 17.163 1.00 82.56 261 HIS A CA 1
ATOM 1880 C C . HIS A 1 261 ? -23.490 10.096 16.973 1.00 82.56 261 HIS A C 1
ATOM 1882 O O . HIS A 1 261 ? -23.078 10.466 15.871 1.00 82.56 261 HIS A O 1
ATOM 1888 N N . PRO A 1 262 ? -23.476 10.934 18.030 1.00 78.44 262 PRO A N 1
ATOM 1889 C CA . PRO A 1 262 ? -23.172 12.366 17.912 1.00 78.44 262 PRO A CA 1
ATOM 1890 C C . PRO A 1 262 ? -21.810 12.688 17.276 1.00 78.44 262 PRO A C 1
ATOM 1892 O O . PRO A 1 262 ? -21.676 13.676 16.562 1.00 78.44 262 PRO A O 1
ATOM 1895 N N . GLU A 1 263 ? -20.803 11.838 17.499 1.00 82.19 263 GLU A N 1
ATOM 1896 C CA . GLU A 1 263 ? -19.446 12.017 16.955 1.00 82.19 263 GLU A CA 1
ATOM 1897 C C . GLU A 1 263 ? -19.259 11.486 15.518 1.00 82.19 263 GLU A C 1
ATOM 1899 O O . GLU A 1 263 ? -18.158 11.587 14.979 1.00 82.19 263 GLU A O 1
ATOM 1904 N N . ALA A 1 264 ? -20.296 10.919 14.885 1.00 86.38 264 ALA A N 1
ATOM 1905 C CA . ALA A 1 264 ? -20.157 10.185 13.619 1.00 86.38 264 ALA A CA 1
ATOM 1906 C C . ALA A 1 264 ? -19.580 11.061 12.506 1.00 86.38 264 ALA A C 1
ATOM 1908 O O . ALA A 1 264 ? -18.661 10.653 11.806 1.00 86.38 264 ALA A O 1
ATOM 1909 N N . ARG A 1 265 ? -20.032 12.314 12.420 1.00 87.69 265 ARG A N 1
ATOM 1910 C CA . ARG A 1 265 ? -19.548 13.256 11.409 1.00 87.69 265 ARG A CA 1
ATOM 1911 C C . ARG A 1 265 ? -18.039 13.508 11.499 1.00 87.69 265 ARG A C 1
ATOM 1913 O O . ARG A 1 265 ? -17.361 13.511 10.480 1.00 87.69 265 ARG A O 1
ATOM 1920 N N . ALA A 1 266 ? -17.504 13.702 12.705 1.00 90.12 266 ALA A N 1
ATOM 1921 C CA . ALA A 1 266 ? -16.070 13.942 12.886 1.00 90.12 266 ALA A CA 1
ATOM 1922 C C . ALA A 1 266 ? -15.237 12.710 12.491 1.00 90.12 266 ALA A C 1
ATOM 1924 O O . ALA A 1 266 ? -14.143 12.831 11.946 1.00 90.12 266 ALA A O 1
ATOM 1925 N N . GLN A 1 267 ? -15.769 11.514 12.741 1.00 91.38 267 GLN A N 1
ATOM 1926 C CA . GLN A 1 267 ? -15.137 10.258 12.349 1.00 91.38 267 GLN A CA 1
ATOM 1927 C C . GLN A 1 267 ? -15.208 10.010 10.838 1.00 91.38 267 GLN A C 1
ATOM 1929 O O . GLN A 1 267 ? -14.239 9.529 10.259 1.00 91.38 267 GLN A O 1
ATOM 1934 N N . GLU A 1 268 ? -16.313 10.370 10.186 1.00 93.19 268 GLU A N 1
ATOM 1935 C CA . GLU A 1 268 ? -16.446 10.337 8.725 1.00 93.19 268 GLU A CA 1
ATOM 1936 C C . GLU A 1 268 ? -15.460 11.297 8.046 1.00 93.19 268 GLU A C 1
ATOM 1938 O O . GLU A 1 268 ? -14.823 10.930 7.059 1.00 93.19 268 GLU A O 1
ATOM 1943 N N . GLU A 1 269 ? -15.283 12.501 8.596 1.00 94.38 269 GLU A N 1
ATOM 1944 C CA . GLU A 1 269 ? -14.290 13.472 8.121 1.00 94.38 269 GLU A CA 1
ATOM 1945 C C . GLU A 1 269 ? -12.857 12.923 8.277 1.00 94.38 269 GLU A C 1
ATOM 1947 O O . GLU A 1 269 ? -12.077 12.959 7.323 1.00 94.38 269 GLU A O 1
ATOM 1952 N N . ALA A 1 270 ? -12.532 12.318 9.427 1.00 94.88 270 ALA A N 1
ATOM 1953 C CA . ALA A 1 270 ? -11.242 11.658 9.643 1.00 94.88 270 ALA A CA 1
ATOM 1954 C C . ALA A 1 270 ? -11.016 10.472 8.685 1.00 94.88 270 ALA A C 1
ATOM 1956 O O . ALA A 1 270 ? -9.926 10.311 8.130 1.00 94.88 270 ALA A O 1
ATOM 1957 N N . LEU A 1 271 ? -12.048 9.657 8.438 1.00 96.81 271 LEU A N 1
ATOM 1958 C CA . LEU A 1 271 ? -11.985 8.570 7.461 1.00 96.81 271 LEU A CA 1
ATOM 1959 C C . LEU A 1 271 ? -11.699 9.103 6.057 1.00 96.81 271 LEU A C 1
ATOM 1961 O O . LEU A 1 271 ? -10.879 8.530 5.344 1.00 96.81 271 LEU A O 1
ATOM 1965 N N . ALA A 1 272 ? -12.358 10.191 5.652 1.00 96.56 272 ALA A N 1
ATOM 1966 C CA . ALA A 1 272 ? -12.167 10.789 4.336 1.00 96.56 272 ALA A CA 1
ATOM 1967 C C . ALA A 1 272 ? -10.711 11.237 4.118 1.00 96.56 272 ALA A C 1
ATOM 1969 O O . ALA A 1 272 ? -10.143 10.988 3.052 1.00 96.56 272 ALA A O 1
ATOM 1970 N N . GLU A 1 273 ? -10.076 11.822 5.137 1.00 95.94 273 GLU A N 1
ATOM 1971 C CA . GLU A 1 273 ? -8.657 12.185 5.094 1.00 95.94 273 GLU A CA 1
ATOM 1972 C C . GLU A 1 273 ? -7.751 10.951 4.948 1.00 95.94 273 GLU A C 1
ATOM 1974 O O . GLU A 1 273 ? -6.868 10.917 4.083 1.00 95.94 273 GLU A O 1
ATOM 1979 N N . GLN A 1 274 ? -8.004 9.900 5.732 1.00 97.38 274 GLN A N 1
ATOM 1980 C CA . GLN A 1 274 ? -7.248 8.646 5.663 1.00 97.38 274 GLN A CA 1
ATOM 1981 C C . GLN A 1 274 ? -7.425 7.940 4.307 1.00 97.38 274 GLN A C 1
ATOM 1983 O O . GLN A 1 274 ? -6.460 7.424 3.739 1.00 97.38 274 GLN A O 1
ATOM 1988 N N . VAL A 1 275 ? -8.631 7.968 3.732 1.00 97.75 275 VAL A N 1
ATOM 1989 C CA . VAL A 1 275 ? -8.917 7.456 2.382 1.00 97.75 275 VAL A CA 1
ATOM 1990 C C . VAL A 1 275 ? -8.143 8.244 1.325 1.00 97.75 275 VAL A C 1
ATOM 1992 O O . VAL A 1 275 ? -7.537 7.639 0.440 1.00 97.75 275 VAL A O 1
ATOM 1995 N N . ALA A 1 276 ? -8.099 9.574 1.429 1.00 96.25 276 ALA A N 1
ATOM 1996 C CA . ALA A 1 276 ? -7.312 10.409 0.523 1.00 96.25 276 ALA A CA 1
ATOM 1997 C C . ALA A 1 276 ? -5.801 10.140 0.653 1.00 96.25 276 ALA A C 1
ATOM 1999 O O . ALA A 1 276 ? -5.083 10.099 -0.349 1.00 96.25 276 ALA A O 1
ATOM 2000 N N . ARG A 1 277 ? -5.298 9.913 1.874 1.00 95.50 277 ARG A N 1
ATOM 2001 C CA . ARG A 1 277 ? -3.903 9.502 2.110 1.00 95.50 277 ARG A CA 1
ATOM 2002 C C . ARG A 1 277 ? -3.599 8.142 1.478 1.00 95.50 277 ARG A C 1
ATOM 2004 O O . ARG A 1 277 ? -2.613 8.025 0.755 1.00 95.50 277 ARG A O 1
ATOM 2011 N N . ARG A 1 278 ? -4.476 7.149 1.658 1.00 97.19 278 ARG A N 1
ATOM 2012 C CA . ARG A 1 278 ? -4.361 5.837 1.002 1.00 97.19 278 ARG A CA 1
ATOM 2013 C C . ARG A 1 278 ? -4.341 5.960 -0.522 1.00 97.19 278 ARG A C 1
ATOM 2015 O O . ARG A 1 278 ? -3.538 5.295 -1.163 1.00 97.19 278 ARG A O 1
ATOM 2022 N N . ALA A 1 279 ? -5.217 6.781 -1.101 1.00 96.44 279 ALA A N 1
ATOM 2023 C CA . ALA A 1 279 ? -5.290 6.967 -2.549 1.00 96.44 279 ALA A CA 1
ATOM 2024 C C . ALA A 1 279 ? -3.971 7.508 -3.126 1.00 96.44 279 ALA A C 1
ATOM 2026 O O . ALA A 1 279 ? -3.483 6.977 -4.119 1.00 96.44 279 ALA A O 1
ATOM 2027 N N . ARG A 1 280 ? -3.348 8.486 -2.452 1.00 95.19 280 ARG A N 1
ATOM 2028 C CA . ARG A 1 280 ? -2.014 8.996 -2.816 1.00 95.19 280 ARG A CA 1
ATOM 2029 C C . ARG A 1 280 ? -0.939 7.915 -2.738 1.00 95.19 280 ARG A C 1
ATOM 2031 O O . ARG A 1 280 ? -0.145 7.771 -3.661 1.00 95.19 280 ARG A O 1
ATOM 2038 N N . LEU A 1 281 ? -0.932 7.132 -1.659 1.00 96.06 281 LEU A N 1
ATOM 2039 C CA . LEU A 1 281 ? 0.015 6.030 -1.498 1.00 96.06 281 LEU A CA 1
ATOM 2040 C C . LEU A 1 281 ? -0.174 4.945 -2.570 1.00 96.06 281 LEU A C 1
ATOM 2042 O O . LEU A 1 281 ? 0.809 4.384 -3.052 1.00 96.06 281 LEU A O 1
ATOM 2046 N N . LEU A 1 282 ? -1.419 4.664 -2.961 1.00 96.69 282 LEU A N 1
ATOM 2047 C CA . LEU A 1 282 ? -1.740 3.712 -4.021 1.00 96.69 282 LEU A CA 1
ATOM 2048 C C . LEU A 1 282 ? -1.216 4.196 -5.374 1.00 96.69 282 LEU A C 1
ATOM 2050 O O . LEU A 1 282 ? -0.475 3.460 -6.016 1.00 96.69 282 LEU A O 1
ATOM 2054 N N . GLU A 1 283 ? -1.524 5.436 -5.764 1.00 95.38 283 GLU A N 1
ATOM 2055 C CA . GLU A 1 283 ? -1.018 6.037 -7.006 1.00 95.38 283 GLU A CA 1
ATOM 2056 C C . GLU A 1 283 ? 0.516 6.016 -7.046 1.00 95.38 283 GLU A C 1
ATOM 2058 O O . GLU A 1 283 ? 1.132 5.649 -8.053 1.00 95.38 283 GLU A O 1
ATOM 2063 N N . LEU A 1 284 ? 1.149 6.361 -5.922 1.00 95.00 284 LEU A N 1
ATOM 2064 C CA . LEU A 1 284 ? 2.596 6.329 -5.811 1.00 95.00 284 LEU A CA 1
ATOM 2065 C C . LEU A 1 284 ? 3.125 4.898 -5.988 1.00 95.00 284 LEU A C 1
ATOM 2067 O O . LEU A 1 284 ? 4.006 4.686 -6.820 1.00 95.00 284 LEU A O 1
ATOM 2071 N N . SER A 1 285 ? 2.549 3.917 -5.290 1.00 96.31 285 SER A N 1
ATOM 2072 C CA . SER A 1 285 ? 2.962 2.507 -5.354 1.00 96.31 285 SER A CA 1
ATOM 2073 C C . SER A 1 285 ? 2.765 1.898 -6.744 1.00 96.31 285 SER A C 1
ATOM 2075 O O . SER A 1 285 ? 3.630 1.168 -7.217 1.00 96.31 285 SER A O 1
ATOM 2077 N N . GLU A 1 286 ? 1.676 2.235 -7.442 1.00 95.75 286 GLU A N 1
ATOM 2078 C CA . GLU A 1 286 ? 1.447 1.827 -8.835 1.00 95.75 286 GLU A CA 1
ATOM 2079 C C . GLU A 1 286 ? 2.536 2.382 -9.756 1.00 95.75 286 GLU A C 1
ATOM 2081 O O . GLU A 1 286 ? 3.096 1.666 -10.584 1.00 95.75 286 GLU A O 1
ATOM 2086 N N . SER A 1 287 ? 2.893 3.653 -9.577 1.00 94.69 287 SER A N 1
ATOM 2087 C CA . SER A 1 287 ? 3.848 4.337 -10.449 1.00 94.69 287 SER A CA 1
ATOM 2088 C C . SER A 1 287 ? 5.315 3.906 -10.263 1.00 94.69 287 SER A C 1
ATOM 2090 O O . SER A 1 287 ? 6.165 4.242 -11.093 1.00 94.69 287 SER A O 1
ATOM 2092 N N . TYR A 1 288 ? 5.617 3.175 -9.187 1.00 96.94 288 TYR A N 1
ATOM 2093 C CA . TYR A 1 288 ? 6.932 2.592 -8.889 1.00 96.94 288 TYR A CA 1
ATOM 2094 C C . TYR A 1 288 ? 6.901 1.059 -8.855 1.00 96.94 288 TYR A C 1
ATOM 2096 O O . TYR A 1 288 ? 7.913 0.440 -8.526 1.00 96.94 288 TYR A O 1
ATOM 2104 N N . ALA A 1 289 ? 5.771 0.435 -9.197 1.00 95.62 289 ALA A N 1
ATOM 2105 C CA . ALA A 1 289 ? 5.618 -1.011 -9.159 1.00 95.62 289 ALA A CA 1
ATOM 2106 C C . ALA A 1 289 ? 6.723 -1.706 -9.969 1.00 95.62 289 ALA A C 1
ATOM 2108 O O . ALA A 1 289 ? 7.017 -1.334 -11.107 1.00 95.62 289 ALA A O 1
ATOM 2109 N N . GLY A 1 290 ? 7.364 -2.703 -9.356 1.00 94.25 290 GLY A N 1
ATOM 2110 C CA . GLY A 1 290 ? 8.464 -3.443 -9.980 1.00 94.25 290 GLY A CA 1
ATOM 2111 C C . GLY A 1 290 ? 9.809 -2.707 -9.995 1.00 94.25 290 GLY A C 1
ATOM 2112 O O . GLY A 1 290 ? 10.787 -3.265 -10.490 1.00 94.25 290 GLY A O 1
ATOM 2113 N N . MET A 1 291 ? 9.900 -1.501 -9.428 1.00 97.25 291 MET A N 1
ATOM 2114 C CA . MET A 1 291 ? 11.173 -0.822 -9.184 1.00 97.25 291 MET A CA 1
ATOM 2115 C C . MET A 1 291 ? 11.774 -1.230 -7.836 1.00 97.25 291 MET A C 1
ATOM 2117 O O . MET A 1 291 ? 11.090 -1.726 -6.942 1.00 97.25 291 MET A O 1
ATOM 2121 N N . VAL A 1 292 ? 13.074 -1.015 -7.679 1.00 95.50 292 VAL A N 1
ATOM 2122 C CA . VAL A 1 292 ? 13.836 -1.319 -6.468 1.00 95.50 292 VAL A CA 1
ATOM 2123 C C . VAL A 1 292 ? 14.617 -0.096 -6.024 1.00 95.50 292 VAL A C 1
ATOM 2125 O O . VAL A 1 292 ? 15.135 0.659 -6.849 1.00 95.50 292 VAL A O 1
ATOM 2128 N N . PHE A 1 293 ? 14.687 0.106 -4.713 1.00 95.81 293 PHE A N 1
ATOM 2129 C CA . PHE A 1 293 ? 15.483 1.171 -4.125 1.00 95.81 293 PHE A CA 1
ATOM 2130 C C . PHE A 1 293 ? 16.975 0.915 -4.351 1.00 95.81 293 PHE A C 1
ATOM 2132 O O . PHE A 1 293 ? 17.468 -0.191 -4.136 1.00 95.81 293 PHE A O 1
ATOM 2139 N N . VAL A 1 294 ? 17.692 1.961 -4.756 1.00 93.88 294 VAL A N 1
ATOM 2140 C CA . VAL A 1 294 ? 19.148 1.929 -4.942 1.00 93.88 294 VAL A CA 1
ATOM 2141 C C . VAL A 1 294 ? 19.838 2.707 -3.835 1.00 93.88 294 VAL A C 1
ATOM 2143 O O . VAL A 1 294 ? 20.728 2.194 -3.159 1.00 93.88 294 VAL A O 1
ATOM 2146 N N . ARG A 1 295 ? 19.465 3.979 -3.658 1.00 94.00 295 ARG A N 1
ATOM 2147 C CA . ARG A 1 295 ? 20.129 4.866 -2.701 1.00 94.00 295 ARG A CA 1
ATOM 2148 C C . ARG A 1 295 ? 19.286 6.093 -2.396 1.00 94.00 295 ARG A C 1
ATOM 2150 O O . ARG A 1 295 ? 18.604 6.621 -3.268 1.00 94.00 295 ARG A O 1
ATOM 2157 N N . ARG A 1 296 ? 19.452 6.632 -1.190 1.00 94.06 296 ARG A N 1
ATOM 2158 C CA . ARG A 1 296 ? 18.979 7.967 -0.820 1.00 94.06 296 ARG A CA 1
ATOM 2159 C C . ARG A 1 296 ? 20.111 8.993 -0.888 1.00 94.06 296 ARG A C 1
ATOM 2161 O O . ARG A 1 296 ? 21.216 8.741 -0.416 1.00 94.06 296 ARG A O 1
ATOM 2168 N N . THR A 1 297 ? 19.852 10.158 -1.466 1.00 92.69 297 THR A N 1
ATOM 2169 C CA . THR A 1 297 ? 20.760 11.313 -1.487 1.00 92.69 297 THR A CA 1
ATOM 2170 C C . THR A 1 297 ? 19.976 12.547 -1.056 1.00 92.69 297 THR A C 1
ATOM 2172 O O . THR A 1 297 ? 19.171 13.065 -1.817 1.00 92.69 297 THR A O 1
ATOM 2175 N N . GLY A 1 298 ? 20.181 12.990 0.188 1.00 93.12 298 GLY A N 1
ATOM 2176 C CA . GLY A 1 298 ? 19.424 14.102 0.765 1.00 93.12 298 GLY A CA 1
ATOM 2177 C C . GLY A 1 298 ? 17.922 13.808 0.849 1.00 93.12 298 GLY A C 1
ATOM 2178 O O . GLY A 1 298 ? 17.489 12.860 1.517 1.00 93.12 298 GLY A O 1
ATOM 2179 N N . ASP A 1 299 ? 17.142 14.638 0.171 1.00 94.19 299 ASP A N 1
ATOM 2180 C CA . ASP A 1 299 ? 15.692 14.562 0.001 1.00 94.19 299 ASP A CA 1
ATOM 2181 C C . ASP A 1 299 ? 15.259 13.701 -1.192 1.00 94.19 299 ASP A C 1
ATOM 2183 O O . ASP A 1 299 ? 14.073 13.610 -1.465 1.00 94.19 299 ASP A O 1
ATOM 2187 N N . LYS A 1 300 ? 16.173 12.991 -1.859 1.00 94.75 300 LYS A N 1
ATOM 2188 C CA . LYS A 1 300 ? 15.834 12.142 -3.007 1.00 94.75 300 LYS A CA 1
ATOM 2189 C C . LYS A 1 300 ? 16.111 10.673 -2.752 1.00 94.75 300 LYS A C 1
ATOM 2191 O O . LYS A 1 300 ? 17.186 10.321 -2.264 1.00 94.75 300 LYS A O 1
ATOM 2196 N N . ALA A 1 301 ? 15.182 9.802 -3.128 1.00 96.19 301 ALA A N 1
ATOM 2197 C CA . ALA A 1 301 ? 15.383 8.357 -3.181 1.00 96.19 301 ALA A CA 1
ATOM 2198 C C . ALA A 1 301 ? 15.391 7.881 -4.639 1.00 96.19 301 ALA A C 1
ATOM 2200 O O . ALA A 1 301 ? 14.440 8.106 -5.382 1.00 96.19 301 ALA A O 1
ATOM 2201 N N . LEU A 1 302 ? 16.484 7.241 -5.050 1.00 96.75 302 LEU A N 1
ATOM 2202 C CA . LEU A 1 302 ? 16.653 6.679 -6.384 1.00 96.75 302 LEU A CA 1
ATOM 2203 C C . LEU A 1 302 ? 16.094 5.259 -6.429 1.00 96.75 302 LEU A C 1
ATOM 2205 O O . LEU A 1 302 ? 16.495 4.405 -5.633 1.00 96.75 302 LEU A O 1
ATOM 2209 N N . PHE A 1 303 ? 15.257 5.012 -7.428 1.00 97.75 303 PHE A N 1
ATOM 2210 C CA . PHE A 1 303 ? 14.744 3.704 -7.792 1.00 97.75 303 PHE A CA 1
ATOM 2211 C C . PHE A 1 303 ? 15.149 3.356 -9.226 1.00 97.75 303 PHE A C 1
ATOM 2213 O O . PHE A 1 303 ? 15.210 4.230 -10.094 1.00 97.75 303 PHE A O 1
ATOM 2220 N N . VAL A 1 304 ? 15.376 2.073 -9.493 1.00 97.31 304 VAL A N 1
ATOM 2221 C CA . VAL A 1 304 ? 15.561 1.530 -10.849 1.00 97.31 304 VAL A CA 1
ATOM 2222 C C . VAL A 1 304 ? 14.615 0.363 -11.071 1.00 97.31 304 VAL A C 1
ATOM 2224 O O . VAL A 1 304 ? 14.205 -0.281 -10.110 1.00 97.31 304 VAL A O 1
ATOM 2227 N N . ASP A 1 305 ? 14.251 0.082 -12.315 1.00 97.69 305 ASP A N 1
ATOM 2228 C CA . ASP A 1 305 ? 13.475 -1.117 -12.622 1.00 97.69 305 ASP A CA 1
ATOM 2229 C C . ASP A 1 305 ? 14.243 -2.366 -12.179 1.00 97.69 305 ASP A C 1
ATOM 2231 O O . ASP A 1 305 ? 15.463 -2.470 -12.361 1.00 97.69 305 ASP A O 1
ATOM 2235 N N . ARG A 1 306 ? 13.521 -3.327 -11.590 1.00 95.69 306 ARG A N 1
ATOM 2236 C CA . ARG A 1 306 ? 14.105 -4.602 -11.163 1.00 95.69 306 ARG A CA 1
ATOM 2237 C C . ARG A 1 306 ? 14.714 -5.364 -12.336 1.00 95.69 306 ARG A C 1
ATOM 2239 O O . ARG A 1 306 ? 15.750 -5.991 -12.153 1.00 95.69 306 ARG A O 1
ATOM 2246 N N . TYR A 1 307 ? 14.102 -5.268 -13.510 1.00 96.62 307 TYR A N 1
ATOM 2247 C CA . TYR A 1 307 ? 14.495 -5.950 -14.739 1.00 96.62 307 TYR A CA 1
ATOM 2248 C C . TYR A 1 307 ? 14.606 -4.959 -15.898 1.00 96.62 307 TYR A C 1
ATOM 2250 O O . TYR A 1 307 ? 14.145 -3.820 -15.798 1.00 96.62 307 TYR A O 1
ATOM 2258 N N . GLU A 1 308 ? 15.188 -5.401 -17.005 1.00 98.06 308 GLU A N 1
ATOM 2259 C CA . GLU A 1 308 ? 15.107 -4.708 -18.285 1.00 98.06 308 GLU A CA 1
ATOM 2260 C C . GLU A 1 308 ? 13.653 -4.626 -18.768 1.00 98.06 308 GLU A C 1
ATOM 2262 O O . GLU A 1 308 ? 12.813 -5.474 -18.458 1.00 98.06 308 GLU A O 1
ATOM 2267 N N . VAL A 1 309 ? 13.358 -3.607 -19.573 1.00 98.62 309 VAL A N 1
ATOM 2268 C CA . VAL A 1 309 ? 12.046 -3.438 -20.200 1.00 98.62 309 VAL A CA 1
ATOM 2269 C C . VAL A 1 309 ? 11.768 -4.626 -21.114 1.00 98.62 309 VAL A C 1
ATOM 2271 O O . VAL A 1 309 ? 12.549 -4.920 -22.024 1.00 98.62 309 VAL A O 1
ATOM 2274 N N . THR A 1 310 ? 10.645 -5.304 -20.890 1.00 98.69 310 THR A N 1
ATOM 2275 C CA . THR A 1 310 ? 10.280 -6.494 -21.663 1.00 98.69 310 THR A CA 1
ATOM 2276 C C . THR A 1 310 ? 9.639 -6.128 -23.003 1.00 98.69 310 THR A C 1
ATOM 2278 O O . THR A 1 310 ? 9.210 -4.991 -23.228 1.00 98.69 310 THR A O 1
ATOM 2281 N N . ASN A 1 311 ? 9.541 -7.094 -23.922 1.00 98.62 311 ASN A N 1
ATOM 2282 C CA . ASN A 1 311 ? 8.787 -6.881 -25.158 1.00 98.62 311 ASN A CA 1
ATOM 2283 C C . ASN A 1 311 ? 7.296 -6.605 -24.887 1.00 98.62 311 ASN A C 1
ATOM 2285 O O . ASN A 1 311 ? 6.691 -5.827 -25.624 1.00 98.62 311 ASN A O 1
ATOM 2289 N N . GLU A 1 312 ? 6.705 -7.204 -23.850 1.00 98.31 312 GLU A N 1
ATOM 2290 C CA . GLU A 1 312 ? 5.320 -6.951 -23.434 1.00 98.31 312 GLU A CA 1
ATOM 2291 C C . GLU A 1 312 ? 5.112 -5.500 -22.986 1.00 98.31 312 GLU A C 1
ATOM 2293 O O . GLU A 1 312 ? 4.201 -4.821 -23.479 1.00 98.31 312 GLU A O 1
ATOM 2298 N N . ASP A 1 313 ? 6.000 -5.000 -22.124 1.00 98.19 313 ASP A N 1
ATOM 2299 C CA . ASP A 1 313 ? 5.965 -3.618 -21.648 1.00 98.19 313 ASP A CA 1
ATOM 2300 C C . ASP A 1 313 ? 6.147 -2.633 -22.810 1.00 98.19 313 ASP A C 1
ATOM 2302 O O . ASP A 1 313 ? 5.383 -1.677 -22.980 1.00 98.19 313 ASP A O 1
ATOM 2306 N N . TYR A 1 314 ? 7.121 -2.902 -23.684 1.00 98.69 314 TYR A N 1
ATOM 2307 C CA . TYR A 1 314 ? 7.367 -2.067 -24.857 1.00 98.69 314 TYR A CA 1
ATOM 2308 C C . TYR A 1 314 ? 6.195 -2.099 -25.848 1.00 98.69 314 TYR A C 1
ATOM 2310 O O . TYR A 1 314 ? 5.883 -1.095 -26.492 1.00 98.69 314 TYR A O 1
ATOM 2318 N N . ALA A 1 315 ? 5.482 -3.223 -25.953 1.00 98.38 315 ALA A N 1
ATOM 2319 C CA . ALA A 1 315 ? 4.293 -3.316 -26.791 1.00 98.38 315 ALA A CA 1
ATOM 2320 C C . ALA A 1 315 ? 3.155 -2.440 -26.253 1.00 98.38 315 ALA A C 1
ATOM 2322 O O . ALA A 1 315 ? 2.395 -1.880 -27.045 1.00 98.38 315 ALA A O 1
ATOM 2323 N N . ALA A 1 316 ? 3.040 -2.276 -24.930 1.00 98.25 316 ALA A N 1
ATOM 2324 C CA . ALA A 1 316 ? 2.093 -1.335 -24.337 1.00 98.25 316 ALA A CA 1
ATOM 2325 C C . ALA A 1 316 ? 2.419 0.117 -24.727 1.00 98.25 316 ALA A C 1
ATOM 2327 O O . ALA A 1 316 ? 1.512 0.850 -25.125 1.00 98.25 316 ALA A O 1
ATOM 2328 N N . PHE A 1 317 ? 3.700 0.499 -24.723 1.00 98.50 317 PHE A N 1
ATOM 2329 C CA . PHE A 1 317 ? 4.161 1.799 -25.227 1.00 98.50 317 PHE A CA 1
ATOM 2330 C C . PHE A 1 317 ? 3.808 2.013 -26.707 1.00 98.50 317 PHE A C 1
ATOM 2332 O O . PHE A 1 317 ? 3.248 3.051 -27.068 1.00 98.50 317 PHE A O 1
ATOM 2339 N N . VAL A 1 318 ? 4.071 1.021 -27.567 1.00 98.19 318 VAL A N 1
ATOM 2340 C CA . VAL A 1 318 ? 3.718 1.086 -28.998 1.00 98.19 318 VAL A CA 1
ATOM 2341 C C . VAL A 1 318 ? 2.206 1.269 -29.172 1.00 98.19 318 VAL A C 1
ATOM 2343 O O . VAL A 1 318 ? 1.780 2.197 -29.862 1.00 98.19 318 VAL A O 1
ATOM 2346 N N . ARG A 1 319 ? 1.386 0.446 -28.499 1.00 97.69 319 ARG A N 1
ATOM 2347 C CA . ARG A 1 319 ? -0.088 0.527 -28.554 1.00 97.69 319 ARG A CA 1
ATOM 2348 C C . ARG A 1 319 ? -0.637 1.855 -28.037 1.00 97.69 319 ARG A C 1
ATOM 2350 O O . ARG A 1 319 ? -1.646 2.327 -28.548 1.00 97.69 319 ARG A O 1
ATOM 2357 N N . ALA A 1 320 ? 0.026 2.469 -27.059 1.00 98.00 320 ALA A N 1
ATOM 2358 C CA . ALA A 1 320 ? -0.333 3.781 -26.528 1.00 98.00 320 ALA A CA 1
ATOM 2359 C C . ALA A 1 320 ? 0.063 4.951 -27.455 1.00 98.00 320 ALA A C 1
ATOM 2361 O O . ALA A 1 320 ? -0.054 6.112 -27.064 1.00 98.00 320 ALA A O 1
ATOM 2362 N N . GLY A 1 321 ? 0.540 4.673 -28.676 1.00 97.38 321 GLY A N 1
ATOM 2363 C CA . GLY A 1 321 ? 0.952 5.698 -29.633 1.00 97.38 321 GLY A CA 1
ATOM 2364 C C . GLY A 1 321 ? 2.327 6.287 -29.325 1.00 97.38 321 GLY A C 1
ATOM 2365 O O . GLY A 1 321 ? 2.595 7.436 -29.676 1.00 97.38 321 GLY A O 1
ATOM 2366 N N . GLY A 1 322 ? 3.210 5.519 -28.680 1.00 97.94 322 GLY A N 1
ATOM 2367 C CA . GLY A 1 322 ? 4.540 5.964 -28.262 1.00 97.94 322 GLY A CA 1
ATOM 2368 C C 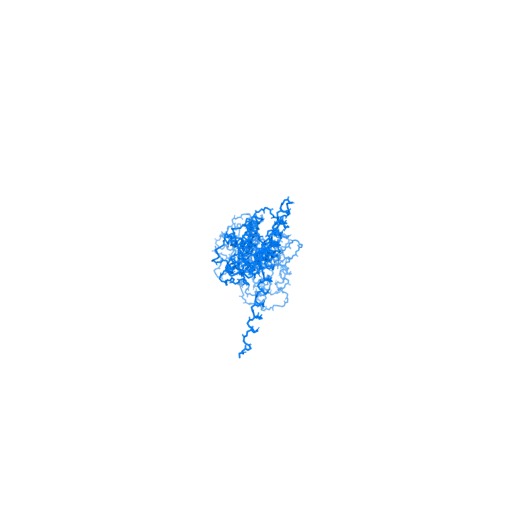. GLY A 1 322 ? 5.391 6.573 -29.383 1.00 97.94 322 GLY A C 1
ATOM 2369 O O . GLY A 1 322 ? 6.083 7.567 -29.176 1.00 97.94 322 GLY A O 1
ATOM 2370 N N . TYR A 1 323 ? 5.283 6.039 -30.602 1.00 97.62 323 TYR A N 1
ATOM 2371 C CA . TYR A 1 323 ? 5.989 6.550 -31.786 1.00 97.62 323 TYR A CA 1
ATOM 2372 C C . TYR A 1 323 ? 5.275 7.717 -32.480 1.00 97.62 323 TYR A C 1
ATOM 2374 O O . TYR A 1 323 ? 5.889 8.443 -33.257 1.00 97.62 323 TYR A O 1
ATOM 2382 N N . THR A 1 324 ? 3.990 7.935 -32.212 1.00 95.81 324 THR A N 1
ATOM 2383 C CA . THR A 1 324 ? 3.220 9.036 -32.812 1.00 95.81 324 THR A CA 1
ATOM 2384 C C . THR A 1 324 ? 3.148 10.259 -31.906 1.00 95.81 324 THR A C 1
ATOM 2386 O O . THR A 1 324 ? 3.017 11.375 -32.399 1.00 95.81 324 THR A O 1
ATOM 2389 N N . ASN A 1 325 ? 3.270 10.076 -30.591 1.00 97.12 325 ASN A N 1
ATOM 2390 C CA . ASN A 1 325 ? 3.205 11.164 -29.628 1.00 97.12 325 ASN A CA 1
ATOM 2391 C C . ASN A 1 325 ? 4.558 11.883 -29.497 1.00 97.12 325 ASN A C 1
ATOM 2393 O O . ASN A 1 325 ? 5.466 11.419 -28.812 1.00 97.12 325 ASN A O 1
ATOM 2397 N N . GLU A 1 326 ? 4.672 13.050 -30.127 1.00 96.94 326 GLU A N 1
ATOM 2398 C CA . GLU A 1 326 ? 5.897 13.858 -30.154 1.00 96.94 326 GLU A CA 1
ATOM 2399 C C . GLU A 1 326 ? 6.341 14.366 -28.780 1.00 96.94 326 GLU A C 1
ATOM 2401 O O . GLU A 1 326 ? 7.537 14.563 -28.578 1.00 96.94 326 GLU A O 1
ATOM 2406 N N . THR A 1 327 ? 5.427 14.514 -27.812 1.00 97.69 327 THR A N 1
ATOM 2407 C CA . THR A 1 327 ? 5.769 15.024 -26.471 1.00 97.69 327 THR A CA 1
ATOM 2408 C C . THR A 1 327 ? 6.640 14.055 -25.675 1.00 97.69 327 THR A C 1
ATOM 2410 O O . THR A 1 327 ? 7.214 14.438 -24.659 1.00 97.69 327 THR A O 1
ATOM 2413 N N . LEU A 1 328 ? 6.715 12.794 -26.106 1.00 97.94 328 LEU A N 1
ATOM 2414 C CA . LEU A 1 328 ? 7.534 11.763 -25.475 1.00 97.94 328 LEU A CA 1
ATOM 2415 C C . LEU A 1 328 ? 8.994 11.823 -25.934 1.00 97.94 328 LEU A C 1
ATOM 2417 O O . LEU A 1 328 ? 9.869 11.299 -25.252 1.00 97.94 328 LEU A O 1
ATOM 2421 N N . TRP A 1 329 ? 9.271 12.455 -27.076 1.00 98.00 329 TRP A N 1
ATOM 2422 C CA . TRP A 1 329 ? 10.573 12.404 -27.732 1.00 98.00 329 TRP A CA 1
ATOM 2423 C C . TRP A 1 329 ? 11.383 13.670 -27.467 1.00 98.00 329 TRP A C 1
ATOM 2425 O O . TRP A 1 329 ? 10.872 14.788 -27.490 1.00 98.00 329 TRP A O 1
ATOM 2435 N N . SER A 1 330 ? 12.694 13.508 -27.286 1.00 95.56 330 SER A N 1
ATOM 2436 C CA . SER A 1 330 ? 13.609 14.649 -27.252 1.00 95.56 330 SER A CA 1
ATOM 2437 C C . SER A 1 330 ? 13.707 15.322 -28.635 1.00 95.56 330 SER A C 1
ATOM 2439 O O . SER A 1 330 ? 13.478 14.666 -29.657 1.00 95.56 330 SER A O 1
ATOM 2441 N N . PRO A 1 331 ? 14.140 16.597 -28.725 1.00 96.38 331 PRO A N 1
ATOM 2442 C CA . PRO A 1 331 ? 14.328 17.271 -30.014 1.00 96.38 331 PRO A CA 1
ATOM 2443 C C . PRO A 1 331 ? 15.276 16.536 -30.974 1.00 96.38 331 PRO A C 1
ATOM 2445 O O . PRO A 1 331 ? 15.113 16.602 -32.192 1.00 96.38 331 PRO A O 1
ATOM 2448 N N . HIS A 1 332 ? 16.275 15.827 -30.440 1.00 94.19 332 HIS A N 1
ATOM 2449 C CA . HIS A 1 332 ? 17.161 14.981 -31.239 1.00 94.19 332 HIS A CA 1
ATOM 2450 C C . HIS A 1 332 ? 16.476 13.679 -31.667 1.00 94.19 332 HIS A C 1
ATOM 2452 O O . HIS A 1 332 ? 16.620 13.275 -32.820 1.00 94.19 332 HIS A O 1
ATOM 2458 N N . GLY A 1 333 ? 15.696 13.064 -30.774 1.00 95.69 333 GLY A N 1
ATOM 2459 C CA . GLY A 1 333 ? 14.901 11.877 -31.071 1.00 95.69 333 GLY A CA 1
ATOM 2460 C C . GLY A 1 333 ? 13.872 12.111 -32.174 1.00 95.69 333 GLY A C 1
ATOM 2461 O O . GLY A 1 333 ? 13.783 11.303 -33.092 1.00 95.69 333 GLY A O 1
ATOM 2462 N N . LEU A 1 334 ? 13.177 13.253 -32.162 1.00 96.75 334 LEU A N 1
ATOM 2463 C CA . LEU A 1 334 ? 12.198 13.618 -33.195 1.00 96.75 334 LEU A CA 1
ATOM 2464 C C . LEU A 1 334 ? 12.790 13.603 -34.610 1.00 96.75 334 LEU A C 1
ATOM 2466 O O . LEU A 1 334 ? 12.139 13.131 -35.538 1.00 96.75 334 LEU A O 1
ATOM 2470 N N . LYS A 1 335 ? 14.049 14.033 -34.774 1.00 96.25 335 LYS A N 1
ATOM 2471 C CA . LYS A 1 335 ? 14.751 14.017 -36.073 1.00 96.25 335 LYS A CA 1
ATOM 2472 C C . LYS A 1 335 ? 15.035 12.607 -36.595 1.00 96.25 335 LYS A C 1
ATOM 2474 O O . LYS A 1 335 ? 15.313 12.439 -37.778 1.00 96.25 335 LYS A O 1
ATOM 2479 N N . LEU A 1 336 ? 15.050 11.611 -35.712 1.00 93.94 336 LEU A N 1
ATOM 2480 C CA . LEU A 1 336 ? 15.398 10.226 -36.031 1.00 93.94 336 LEU A CA 1
ATOM 2481 C C . LEU A 1 336 ? 14.195 9.280 -35.982 1.00 93.94 336 LEU A C 1
ATOM 2483 O O . LEU A 1 336 ? 14.266 8.203 -36.566 1.00 93.94 336 LEU A O 1
ATOM 2487 N N . ARG A 1 337 ? 13.098 9.694 -35.341 1.00 95.69 337 ARG A N 1
ATOM 2488 C CA . ARG A 1 337 ? 11.886 8.907 -35.084 1.00 95.69 337 ARG A CA 1
ATOM 2489 C C . ARG A 1 337 ? 11.324 8.214 -36.322 1.00 95.69 337 ARG A C 1
ATOM 2491 O O . ARG A 1 337 ? 10.987 7.040 -36.255 1.00 95.69 337 ARG A O 1
ATOM 2498 N N . GLU A 1 338 ? 11.262 8.905 -37.458 1.00 93.44 338 GLU A N 1
ATOM 2499 C CA . GLU A 1 338 ? 10.734 8.342 -38.715 1.00 93.44 338 GLU A CA 1
ATOM 2500 C C . GLU A 1 338 ? 11.568 7.166 -39.249 1.00 93.44 338 GLU A C 1
ATOM 2502 O O . GLU A 1 338 ? 11.082 6.364 -40.039 1.00 93.44 338 GLU A O 1
ATOM 2507 N N . ARG A 1 339 ? 12.824 7.033 -38.806 1.00 94.31 339 ARG A N 1
ATOM 2508 C CA . ARG A 1 339 ? 13.712 5.914 -39.154 1.00 94.31 339 ARG A CA 1
ATOM 2509 C C . ARG A 1 339 ? 13.581 4.735 -38.188 1.00 94.31 339 ARG A C 1
ATOM 2511 O O . ARG A 1 339 ? 14.170 3.682 -38.433 1.00 94.31 339 ARG A O 1
ATOM 2518 N N . CYS A 1 340 ? 12.856 4.901 -37.085 1.00 96.38 340 CYS A N 1
ATOM 2519 C CA . CYS A 1 340 ? 12.637 3.872 -36.076 1.00 96.38 340 CYS A CA 1
ATOM 2520 C C . CYS A 1 340 ? 11.450 2.987 -36.474 1.00 96.38 340 CYS A C 1
ATOM 2522 O O . CYS A 1 340 ? 10.381 3.030 -35.865 1.00 96.38 340 CYS A O 1
ATOM 2524 N N . VAL A 1 341 ? 11.659 2.202 -37.529 1.00 97.25 341 VAL A N 1
ATOM 2525 C CA . VAL A 1 341 ? 10.665 1.275 -38.077 1.00 97.25 341 VAL A CA 1
ATOM 2526 C C . VAL A 1 341 ? 11.033 -0.177 -37.799 1.00 97.25 341 VAL A C 1
ATOM 2528 O O . VAL A 1 341 ? 12.209 -0.519 -37.645 1.00 97.25 341 VAL A O 1
ATOM 2531 N N . ASP A 1 342 ? 10.026 -1.027 -37.721 1.00 96.94 342 ASP A N 1
ATOM 2532 C CA . ASP A 1 342 ? 10.149 -2.468 -37.610 1.00 96.94 342 ASP A CA 1
ATOM 2533 C C . ASP A 1 342 ? 10.417 -3.117 -38.983 1.00 96.94 342 ASP A C 1
ATOM 2535 O O . ASP A 1 342 ? 10.660 -2.433 -39.982 1.00 96.94 342 ASP A O 1
ATOM 2539 N N . SER A 1 343 ? 10.392 -4.451 -39.051 1.00 96.12 343 SER A N 1
ATOM 2540 C CA . SER A 1 343 ? 10.691 -5.176 -40.297 1.00 96.12 343 SER A CA 1
ATOM 2541 C C . SER A 1 343 ? 9.605 -5.029 -41.371 1.00 96.12 343 SER A C 1
ATOM 2543 O O . SER A 1 343 ? 9.861 -5.313 -42.539 1.00 96.12 343 SER A O 1
ATOM 2545 N N . THR A 1 344 ? 8.410 -4.559 -41.004 1.00 96.56 344 THR A N 1
ATOM 2546 C CA . THR A 1 344 ? 7.310 -4.251 -41.934 1.00 96.56 344 THR A CA 1
ATOM 2547 C C . THR A 1 344 ? 7.365 -2.814 -42.457 1.00 96.56 344 THR A C 1
ATOM 2549 O O . THR A 1 344 ? 6.636 -2.466 -43.383 1.00 96.56 344 THR A O 1
ATOM 2552 N N . GLY A 1 345 ? 8.232 -1.974 -41.881 1.00 95.38 345 GLY A N 1
ATOM 2553 C CA . GLY A 1 345 ? 8.275 -0.537 -42.143 1.00 95.38 345 GLY A CA 1
ATOM 2554 C C . GLY A 1 345 ? 7.305 0.277 -41.280 1.00 95.38 345 GLY A C 1
ATOM 2555 O O . GLY A 1 345 ? 7.239 1.495 -41.440 1.00 95.38 345 GLY A O 1
ATOM 2556 N N . ALA A 1 346 ? 6.575 -0.358 -40.360 1.00 95.44 346 ALA A N 1
ATOM 2557 C CA . ALA A 1 346 ? 5.734 0.330 -39.387 1.00 95.44 346 ALA A CA 1
ATOM 2558 C C . ALA A 1 346 ? 6.578 0.858 -38.210 1.00 95.44 346 ALA A C 1
ATOM 2560 O O . ALA A 1 346 ? 7.641 0.307 -37.933 1.00 95.44 346 ALA A O 1
ATOM 2561 N N . PRO A 1 347 ? 6.154 1.909 -37.485 1.00 96.25 347 PRO A N 1
ATOM 2562 C CA . PRO A 1 347 ? 6.883 2.375 -36.305 1.00 96.25 347 PRO A CA 1
ATOM 2563 C C . PRO A 1 347 ? 6.976 1.292 -35.220 1.00 96.25 347 PRO A C 1
ATOM 2565 O O . PRO A 1 347 ? 5.954 0.769 -34.778 1.00 96.25 347 PRO A O 1
ATOM 2568 N N . GLY A 1 348 ? 8.190 0.971 -34.770 1.00 96.94 348 GLY A N 1
ATOM 2569 C CA . GLY A 1 348 ? 8.407 -0.082 -33.774 1.00 96.94 348 GLY A CA 1
ATOM 2570 C C . GLY A 1 348 ? 9.838 -0.630 -33.750 1.00 96.94 348 GLY A C 1
ATOM 2571 O O . GLY A 1 348 ? 10.658 -0.245 -34.592 1.00 96.94 348 GLY A O 1
ATOM 2572 N N . PRO A 1 349 ? 10.165 -1.536 -32.804 1.00 97.75 349 PRO A N 1
ATOM 2573 C CA . PRO A 1 349 ? 11.481 -2.168 -32.688 1.00 97.75 349 PRO A CA 1
ATOM 2574 C C . PRO A 1 349 ? 11.921 -2.884 -33.969 1.00 97.75 349 PRO A C 1
ATOM 2576 O O . PRO A 1 349 ? 11.156 -3.612 -34.594 1.00 97.75 349 PRO A O 1
ATOM 2579 N N . GLY A 1 350 ? 13.195 -2.752 -34.346 1.00 96.69 350 GLY A N 1
ATOM 2580 C CA . GLY A 1 350 ? 13.694 -3.181 -35.662 1.00 96.69 350 GLY A CA 1
ATOM 2581 C C . GLY A 1 350 ? 13.687 -4.694 -35.912 1.00 96.69 350 GLY A C 1
ATOM 2582 O O . GLY A 1 350 ? 14.052 -5.140 -36.993 1.00 96.69 350 GLY A O 1
ATOM 2583 N N . GLY A 1 351 ? 13.358 -5.507 -34.906 1.00 91.12 351 GLY A N 1
ATOM 2584 C CA . GLY A 1 351 ? 13.212 -6.961 -35.030 1.00 91.12 351 GLY A CA 1
ATOM 2585 C C . GLY A 1 351 ? 11.775 -7.456 -34.993 1.00 91.12 351 GLY A C 1
ATOM 2586 O O . GLY A 1 351 ? 11.583 -8.665 -35.003 1.00 91.12 351 GLY A O 1
ATOM 2587 N N . TRP A 1 352 ? 10.803 -6.556 -34.876 1.00 97.12 352 TRP A N 1
ATOM 2588 C CA . TRP A 1 352 ? 9.391 -6.906 -34.793 1.00 97.12 352 TRP A CA 1
ATOM 2589 C C . TRP A 1 352 ? 8.756 -6.955 -36.183 1.00 97.12 352 TRP A C 1
ATOM 2591 O O . TRP A 1 352 ? 9.281 -6.385 -37.145 1.00 97.12 352 TRP A O 1
ATOM 2601 N N . GLU A 1 353 ? 7.610 -7.627 -36.260 1.00 95.75 353 GLU A N 1
ATOM 2602 C CA . GLU A 1 353 ? 6.758 -7.702 -37.451 1.00 95.75 353 GLU A CA 1
ATOM 2603 C C . GLU A 1 353 ? 5.376 -7.099 -37.134 1.00 95.75 353 GLU A C 1
ATOM 2605 O O . GLU A 1 353 ? 4.355 -7.779 -37.163 1.00 95.75 353 GLU A O 1
ATOM 2610 N N . GLY A 1 354 ? 5.338 -5.841 -36.688 1.00 92.25 354 GLY A N 1
ATOM 2611 C CA . GLY A 1 354 ? 4.142 -5.166 -36.163 1.00 92.25 354 GLY A CA 1
ATOM 2612 C C . GLY A 1 354 ? 3.785 -5.520 -34.714 1.00 92.25 354 GLY A C 1
ATOM 2613 O O . GLY A 1 354 ? 2.940 -4.869 -34.103 1.00 92.25 354 GLY A O 1
ATOM 2614 N N . HIS A 1 355 ? 4.426 -6.539 -34.144 1.00 93.12 355 HIS A N 1
ATOM 2615 C CA . HIS A 1 355 ? 4.188 -7.049 -32.794 1.00 93.12 355 HIS A CA 1
ATOM 2616 C C . HIS A 1 355 ? 5.452 -7.740 -32.247 1.00 93.12 355 HIS A C 1
ATOM 2618 O O . HIS A 1 355 ? 6.339 -8.089 -33.038 1.00 93.12 355 HIS A O 1
ATOM 2624 N N . PRO A 1 356 ? 5.558 -7.930 -30.914 1.00 94.69 356 PRO A N 1
ATOM 2625 C CA . PRO A 1 356 ? 6.602 -8.751 -30.311 1.00 94.69 356 PRO A CA 1
ATOM 2626 C C . PRO A 1 356 ? 6.730 -10.133 -30.962 1.00 94.69 356 PRO A C 1
ATOM 2628 O O . PRO A 1 356 ? 5.706 -10.720 -31.316 1.00 94.69 356 PRO A O 1
ATOM 2631 N N . PRO A 1 357 ? 7.946 -10.703 -31.053 1.00 93.94 357 PRO A N 1
ATOM 2632 C CA . PRO A 1 357 ? 8.111 -12.104 -31.416 1.00 93.94 357 PRO A CA 1
ATOM 2633 C C . PRO A 1 357 ? 7.331 -13.004 -30.449 1.00 93.94 357 PRO A C 1
ATOM 2635 O O . PRO A 1 357 ? 7.450 -12.856 -29.232 1.00 93.94 357 PRO A O 1
ATOM 2638 N N . ALA A 1 358 ? 6.546 -13.936 -30.991 1.00 94.25 358 ALA A N 1
ATOM 2639 C CA . ALA A 1 358 ? 5.724 -14.839 -30.189 1.00 94.25 358 ALA A CA 1
ATOM 2640 C C . ALA A 1 358 ? 6.584 -15.688 -29.237 1.00 94.25 358 ALA A C 1
ATOM 2642 O O . ALA A 1 358 ? 7.586 -16.272 -29.659 1.00 94.25 358 ALA A O 1
ATOM 2643 N N . GLY A 1 359 ? 6.188 -15.769 -27.964 1.00 95.50 359 GLY A N 1
ATOM 2644 C CA . GLY A 1 359 ? 6.936 -16.490 -26.929 1.00 95.50 359 GLY A CA 1
ATOM 2645 C C . GLY A 1 359 ? 8.144 -15.728 -26.371 1.00 95.50 359 GLY A C 1
ATOM 2646 O O . GLY A 1 359 ? 8.910 -16.292 -25.589 1.00 95.50 359 GLY A O 1
ATOM 2647 N N . ALA A 1 360 ? 8.346 -14.468 -26.774 1.00 96.50 360 ALA A N 1
ATOM 2648 C CA . ALA A 1 360 ? 9.402 -13.592 -26.268 1.00 96.50 360 ALA A CA 1
ATOM 2649 C C . ALA A 1 360 ? 8.853 -12.399 -25.466 1.00 96.50 360 ALA A C 1
ATOM 2651 O O . ALA A 1 360 ? 9.577 -11.430 -25.236 1.00 96.50 360 ALA A O 1
ATOM 2652 N N . GLU A 1 361 ? 7.593 -12.448 -25.029 1.00 97.62 361 GLU A N 1
ATOM 2653 C CA . GLU A 1 361 ? 6.891 -11.361 -24.333 1.00 97.62 361 GLU A CA 1
ATOM 2654 C C . GLU A 1 361 ? 7.678 -10.890 -23.103 1.00 97.62 361 GLU A C 1
ATOM 2656 O O . GLU A 1 361 ? 7.877 -9.695 -22.906 1.00 97.62 361 GLU A O 1
ATOM 2661 N N . ARG A 1 362 ? 8.213 -11.852 -22.346 1.00 98.00 362 ARG A N 1
ATOM 2662 C CA . ARG A 1 362 ? 8.981 -11.661 -21.106 1.00 98.00 362 ARG A CA 1
ATOM 2663 C C . ARG A 1 362 ? 10.494 -11.513 -21.309 1.00 98.00 362 ARG A C 1
ATOM 2665 O O . ARG A 1 362 ? 11.225 -11.390 -20.329 1.00 98.00 362 ARG A O 1
ATOM 2672 N N . GLN A 1 363 ? 10.983 -11.554 -22.548 1.00 98.25 363 GLN A N 1
ATOM 2673 C CA . GLN A 1 363 ? 12.387 -11.258 -22.855 1.00 98.25 363 GLN A CA 1
ATOM 2674 C C . GLN A 1 363 ? 12.601 -9.740 -22.936 1.00 98.25 363 GLN A C 1
ATOM 2676 O O . GLN A 1 363 ? 11.661 -9.026 -23.306 1.00 98.25 363 GLN A O 1
ATOM 2681 N N . PRO A 1 364 ? 13.823 -9.233 -22.688 1.00 98.44 364 PRO A N 1
ATOM 2682 C CA . PRO A 1 364 ? 14.129 -7.826 -22.897 1.00 98.44 364 PRO A CA 1
ATOM 2683 C C . PRO A 1 364 ? 13.841 -7.383 -24.331 1.00 98.44 364 PRO A C 1
ATOM 2685 O O . PRO A 1 364 ? 14.142 -8.096 -25.302 1.00 98.44 364 PRO A O 1
ATOM 2688 N N . VAL A 1 365 ? 13.310 -6.171 -24.474 1.00 98.56 365 VAL A N 1
ATOM 2689 C CA . VAL A 1 365 ? 13.202 -5.524 -25.779 1.00 98.56 365 VAL A CA 1
ATOM 2690 C C . VAL A 1 365 ? 14.595 -5.218 -26.327 1.00 98.56 365 VAL A C 1
ATOM 2692 O O . VAL A 1 365 ? 15.506 -4.808 -25.608 1.00 98.56 365 VAL A O 1
ATOM 2695 N N . ARG A 1 366 ? 14.778 -5.442 -27.630 1.00 97.62 366 ARG A N 1
ATOM 2696 C CA . ARG A 1 366 ? 16.052 -5.266 -28.346 1.00 97.62 366 ARG A CA 1
ATOM 2697 C C . ARG A 1 366 ? 15.815 -4.589 -29.685 1.00 97.62 366 ARG A C 1
ATOM 2699 O O . ARG A 1 366 ? 14.676 -4.470 -30.133 1.00 97.62 366 ARG A O 1
ATOM 2706 N N . LYS A 1 367 ? 16.899 -4.207 -30.371 1.00 97.25 367 LYS A N 1
ATOM 2707 C CA . LYS A 1 367 ? 16.844 -3.469 -31.647 1.00 97.25 367 LYS A CA 1
ATOM 2708 C C . LYS A 1 367 ? 16.025 -2.177 -31.533 1.00 97.25 367 LYS A C 1
ATOM 2710 O O . LYS A 1 367 ? 15.318 -1.794 -32.465 1.00 97.25 367 LYS A O 1
ATOM 2715 N N . VAL A 1 368 ? 16.166 -1.507 -30.396 1.00 97.94 368 VAL A N 1
ATOM 2716 C CA . VAL A 1 368 ? 15.702 -0.141 -30.146 1.00 97.94 368 VAL A CA 1
ATOM 2717 C C . VAL A 1 368 ? 16.923 0.761 -29.980 1.00 97.94 368 VAL A C 1
ATOM 2719 O O . VAL A 1 368 ? 17.975 0.311 -29.525 1.00 97.94 368 VAL A O 1
ATOM 2722 N N . GLY A 1 369 ? 16.819 2.008 -30.423 1.00 97.19 369 GLY A N 1
ATOM 2723 C CA . GLY A 1 369 ? 17.868 3.010 -30.270 1.00 97.19 369 GLY A CA 1
ATOM 2724 C C . GLY A 1 369 ? 17.744 3.792 -28.958 1.00 97.19 369 GLY A C 1
ATOM 2725 O O . GLY A 1 369 ? 16.716 3.714 -28.282 1.00 97.19 369 GLY A O 1
ATOM 2726 N N . PRO A 1 370 ? 18.744 4.620 -28.614 1.00 97.50 370 PRO A N 1
ATOM 2727 C CA . PRO A 1 370 ? 18.712 5.410 -27.385 1.00 97.50 370 PRO A CA 1
ATOM 2728 C C . PRO A 1 370 ? 17.479 6.299 -27.251 1.00 97.50 370 PRO A C 1
ATOM 2730 O O . PRO A 1 370 ? 16.818 6.281 -26.222 1.00 97.50 370 PRO A O 1
ATOM 2733 N N . TYR A 1 371 ? 17.108 7.022 -28.309 1.00 97.94 371 TYR A N 1
ATOM 2734 C CA . TYR A 1 371 ? 15.946 7.912 -28.258 1.00 97.94 371 TYR A CA 1
ATOM 2735 C C . TYR A 1 371 ? 14.602 7.173 -28.213 1.00 97.94 371 TYR A C 1
ATOM 2737 O O . TYR A 1 371 ? 13.642 7.715 -27.676 1.00 97.94 371 TYR A O 1
ATOM 2745 N N . GLU A 1 372 ? 14.534 5.938 -28.721 1.00 98.50 372 GLU A N 1
ATOM 2746 C CA . GLU A 1 372 ? 13.369 5.061 -28.537 1.00 98.50 372 GLU A CA 1
ATOM 2747 C C . GLU A 1 372 ? 13.225 4.646 -27.065 1.00 98.50 372 GLU A C 1
ATOM 2749 O O . GLU A 1 372 ? 12.119 4.648 -26.527 1.00 98.50 372 GLU A O 1
ATOM 2754 N N . ALA A 1 373 ? 14.344 4.328 -26.408 1.00 98.56 373 ALA A N 1
ATOM 2755 C CA . ALA A 1 373 ? 14.385 3.995 -24.988 1.00 98.56 373 ALA A CA 1
ATOM 2756 C C . ALA A 1 373 ? 14.038 5.207 -24.100 1.00 98.56 373 ALA A C 1
ATOM 2758 O O . ALA A 1 373 ? 13.298 5.077 -23.126 1.00 98.56 373 ALA A O 1
ATOM 2759 N N . GLU A 1 374 ? 14.495 6.409 -24.462 1.00 98.00 374 GLU A N 1
ATOM 2760 C CA . GLU A 1 374 ? 14.097 7.646 -23.778 1.00 98.00 374 GLU A CA 1
ATOM 2761 C C . GLU A 1 374 ? 12.613 7.963 -23.932 1.00 98.00 374 GLU A C 1
ATOM 2763 O O . GLU A 1 374 ? 11.973 8.353 -22.956 1.00 98.00 374 GLU A O 1
ATOM 2768 N N . ALA A 1 375 ? 12.058 7.786 -25.134 1.00 98.62 375 ALA A N 1
ATOM 2769 C CA . ALA A 1 375 ? 10.640 8.014 -25.379 1.00 98.62 375 ALA A CA 1
ATOM 2770 C C . ALA A 1 375 ? 9.767 7.046 -24.571 1.00 98.62 375 ALA A C 1
ATOM 2772 O O . ALA A 1 375 ? 8.771 7.463 -23.975 1.00 98.62 375 ALA A O 1
ATOM 2773 N N . TYR A 1 376 ? 10.182 5.779 -24.479 1.00 98.75 376 TYR A N 1
ATOM 2774 C CA . TYR A 1 376 ? 9.559 4.812 -23.581 1.00 98.75 376 TYR A CA 1
ATOM 2775 C C . TYR A 1 376 ? 9.647 5.266 -22.120 1.00 98.75 376 TYR A C 1
ATOM 2777 O O . TYR A 1 376 ? 8.636 5.289 -21.419 1.00 98.75 376 TYR A O 1
ATOM 2785 N N . ALA A 1 377 ? 10.838 5.655 -21.654 1.00 98.50 377 ALA A N 1
ATOM 2786 C CA . ALA A 1 377 ? 11.025 6.071 -20.268 1.00 98.50 377 ALA A CA 1
ATOM 2787 C C . ALA A 1 377 ? 10.143 7.286 -19.933 1.00 98.50 377 ALA A C 1
ATOM 2789 O O . ALA A 1 377 ? 9.484 7.290 -18.897 1.00 98.50 377 ALA A O 1
ATOM 2790 N N . SER A 1 378 ? 10.048 8.257 -20.846 1.00 98.25 378 SER A N 1
ATOM 2791 C CA . SER A 1 378 ? 9.160 9.420 -20.735 1.00 98.25 378 SER A CA 1
ATOM 2792 C C . SER A 1 378 ? 7.684 9.016 -20.627 1.00 98.25 378 SER A C 1
ATOM 2794 O O . SER A 1 378 ? 6.981 9.471 -19.724 1.00 98.25 378 SER A O 1
ATOM 2796 N N . TRP A 1 379 ? 7.221 8.093 -21.479 1.00 98.31 379 TRP A N 1
ATOM 2797 C CA . TRP A 1 379 ? 5.859 7.545 -21.418 1.00 98.31 379 TRP A CA 1
ATOM 2798 C C . TRP A 1 379 ? 5.562 6.863 -20.081 1.00 98.31 379 TRP A C 1
ATOM 2800 O O . TRP A 1 379 ? 4.503 7.083 -19.493 1.00 98.31 379 TRP A O 1
ATOM 2810 N N . ALA A 1 380 ? 6.529 6.110 -19.560 1.00 97.25 380 ALA A N 1
ATOM 2811 C CA . ALA A 1 380 ? 6.439 5.455 -18.262 1.00 97.25 380 ALA A CA 1
ATOM 2812 C C . ALA A 1 380 ? 6.588 6.426 -17.068 1.00 97.25 380 ALA A C 1
ATOM 2814 O O . ALA A 1 380 ? 6.564 5.976 -15.924 1.00 97.25 380 ALA A O 1
ATOM 2815 N N . LYS A 1 381 ? 6.744 7.742 -17.302 1.00 96.62 381 LYS A N 1
ATOM 2816 C CA . LYS A 1 381 ? 7.054 8.771 -16.285 1.00 96.62 381 LYS A CA 1
ATOM 2817 C C . LYS A 1 381 ? 8.351 8.481 -15.508 1.00 96.62 381 LYS A C 1
ATOM 2819 O O . LYS A 1 381 ? 8.464 8.768 -14.315 1.00 96.62 381 LYS A O 1
ATOM 2824 N N . LYS A 1 382 ? 9.330 7.901 -16.197 1.00 97.75 382 LYS A N 1
ATOM 2825 C CA . LYS A 1 382 ? 10.673 7.548 -15.723 1.00 97.75 382 LYS A CA 1
ATOM 2826 C C . LYS A 1 382 ? 11.726 8.249 -16.597 1.00 97.75 382 LYS A C 1
ATOM 2828 O O . LYS A 1 382 ? 11.418 9.111 -17.418 1.00 97.75 382 LYS A O 1
ATOM 2833 N N . ARG A 1 383 ? 12.991 7.878 -16.428 1.00 97.94 383 ARG A N 1
ATOM 2834 C CA . ARG A 1 383 ? 14.112 8.265 -17.297 1.00 97.94 383 ARG A CA 1
ATOM 2835 C C . ARG A 1 383 ? 15.063 7.088 -17.487 1.00 97.94 383 ARG A C 1
ATOM 2837 O O . ARG A 1 383 ? 14.957 6.092 -16.778 1.00 97.94 383 ARG A O 1
ATOM 2844 N N . LEU A 1 384 ? 16.012 7.200 -18.412 1.00 98.12 384 LEU A N 1
ATOM 2845 C CA . LEU A 1 384 ? 17.145 6.275 -18.415 1.00 98.12 384 LEU A CA 1
ATOM 2846 C C . LEU A 1 384 ? 18.024 6.523 -17.176 1.00 98.12 384 LEU A C 1
ATOM 2848 O O . LEU A 1 384 ? 18.180 7.681 -16.759 1.00 98.12 384 LEU A O 1
ATOM 2852 N N . PRO A 1 385 ? 18.601 5.470 -16.575 1.00 97.94 385 PRO A N 1
ATOM 2853 C CA . PRO A 1 385 ? 19.630 5.644 -15.563 1.00 97.94 385 PRO A CA 1
ATOM 2854 C C . PRO A 1 385 ? 20.854 6.331 -16.175 1.00 97.94 385 PRO A C 1
ATOM 2856 O O . PRO A 1 385 ? 21.181 6.161 -17.354 1.00 97.94 385 PRO A O 1
ATOM 2859 N N . THR A 1 386 ? 21.562 7.100 -15.358 1.00 96.88 386 THR A N 1
ATOM 2860 C CA . THR A 1 386 ? 22.942 7.475 -15.667 1.00 96.88 386 THR A CA 1
ATOM 2861 C C . THR A 1 386 ? 23.866 6.282 -15.445 1.00 96.88 386 THR A C 1
ATOM 2863 O O . THR A 1 386 ? 23.564 5.377 -14.661 1.00 96.88 386 THR A O 1
ATOM 2866 N N . ARG A 1 387 ? 25.044 6.297 -16.071 1.00 94.94 387 ARG A N 1
ATOM 2867 C CA . ARG A 1 387 ? 26.074 5.276 -15.842 1.00 94.94 387 ARG A CA 1
ATOM 2868 C C . ARG A 1 387 ? 26.408 5.096 -14.355 1.00 94.94 387 ARG A C 1
ATOM 2870 O O . ARG A 1 387 ? 26.575 3.968 -13.891 1.00 94.94 387 ARG A O 1
ATOM 2877 N N . GLY A 1 388 ? 26.492 6.195 -13.604 1.00 93.69 388 GLY A N 1
ATOM 2878 C CA . GLY A 1 388 ? 26.772 6.158 -12.168 1.00 93.69 388 GLY A CA 1
ATOM 2879 C C . GLY A 1 388 ? 25.655 5.486 -11.368 1.00 93.69 388 GLY A C 1
ATOM 2880 O O . GLY A 1 388 ? 25.930 4.660 -10.506 1.00 93.69 388 GLY A O 1
ATOM 2881 N N . GLU A 1 389 ? 24.398 5.782 -11.684 1.00 95.31 389 GLU A N 1
ATOM 2882 C CA . GLU A 1 389 ? 23.233 5.182 -11.018 1.00 95.31 389 GLU A CA 1
ATOM 2883 C C . GLU A 1 389 ? 23.091 3.696 -11.304 1.00 95.31 389 GLU A C 1
ATOM 2885 O O . GLU A 1 389 ? 22.829 2.919 -10.389 1.00 95.31 389 GLU A O 1
ATOM 2890 N N . TRP A 1 390 ? 23.321 3.294 -12.552 1.00 94.81 390 TRP A N 1
ATOM 2891 C CA . TRP A 1 390 ? 23.352 1.886 -12.922 1.00 94.81 390 TRP A CA 1
ATOM 2892 C C . TRP A 1 390 ? 24.466 1.145 -12.173 1.00 94.81 390 TRP A C 1
ATOM 2894 O O . TRP A 1 390 ? 24.244 0.081 -11.605 1.00 94.81 390 TRP A O 1
ATOM 2904 N N . THR A 1 391 ? 25.653 1.756 -12.079 1.00 91.94 391 THR A N 1
ATOM 2905 C CA . THR A 1 391 ? 26.786 1.190 -11.328 1.00 91.94 391 THR A CA 1
ATOM 2906 C C . THR A 1 391 ? 26.459 1.035 -9.841 1.00 91.94 391 THR A C 1
ATOM 2908 O O . THR A 1 391 ? 26.821 0.025 -9.245 1.00 91.94 391 THR A O 1
ATOM 2911 N N . LEU A 1 392 ? 25.755 2.004 -9.243 1.00 91.44 392 LEU A N 1
ATOM 2912 C CA . LEU A 1 392 ? 25.281 1.912 -7.858 1.00 91.44 392 LEU A CA 1
ATOM 2913 C C . LEU A 1 392 ? 24.273 0.771 -7.678 1.00 91.44 392 LEU A C 1
ATOM 2915 O O . LEU A 1 392 ? 24.363 0.040 -6.697 1.00 91.44 392 LEU A O 1
ATOM 2919 N N . ALA A 1 393 ? 23.349 0.589 -8.624 1.00 90.94 393 ALA A N 1
ATOM 2920 C CA . ALA A 1 393 ? 22.405 -0.528 -8.598 1.00 90.94 393 ALA A CA 1
ATOM 2921 C C . ALA A 1 393 ? 23.112 -1.892 -8.715 1.00 90.94 393 ALA A C 1
ATOM 2923 O O . ALA A 1 393 ? 22.670 -2.868 -8.113 1.00 90.94 393 ALA A O 1
ATOM 2924 N N . ALA A 1 394 ? 24.239 -1.947 -9.431 1.00 85.88 394 ALA A N 1
ATOM 2925 C CA . ALA A 1 394 ? 25.043 -3.153 -9.625 1.00 85.88 394 ALA A CA 1
ATOM 2926 C C . ALA A 1 394 ? 25.969 -3.515 -8.450 1.00 85.88 394 ALA A C 1
ATOM 2928 O O . ALA A 1 394 ? 26.544 -4.610 -8.455 1.00 85.88 394 ALA A O 1
ATOM 2929 N N . ASP A 1 395 ? 26.133 -2.643 -7.444 1.00 70.50 395 ASP A N 1
ATOM 2930 C CA . ASP A 1 395 ? 27.212 -2.729 -6.440 1.00 70.50 395 ASP A CA 1
ATOM 2931 C C . ASP A 1 395 ? 27.117 -3.937 -5.473 1.00 70.50 395 ASP A C 1
ATOM 2933 O O . ASP A 1 395 ? 28.002 -4.148 -4.646 1.00 70.50 395 ASP A O 1
ATOM 2937 N N . GLY A 1 396 ? 26.103 -4.799 -5.622 1.00 57.41 396 GLY A N 1
ATOM 2938 C CA . GLY A 1 396 ? 25.971 -6.081 -4.912 1.00 57.41 396 GLY A CA 1
ATOM 2939 C C . GLY A 1 396 ? 25.965 -7.348 -5.786 1.00 57.41 396 GLY A C 1
ATOM 2940 O O . GLY A 1 396 ? 26.075 -8.441 -5.235 1.00 57.41 396 GLY A O 1
ATOM 2941 N N . GLY A 1 397 ? 25.843 -7.234 -7.118 1.00 58.00 397 GLY A N 1
ATOM 2942 C CA . GLY A 1 397 ? 25.579 -8.377 -8.016 1.00 58.00 397 GLY A CA 1
ATOM 2943 C C . GLY A 1 397 ? 26.751 -8.800 -8.910 1.00 58.00 397 GLY A C 1
ATOM 2944 O O . GLY A 1 397 ? 26.954 -9.992 -9.142 1.00 58.00 397 GLY A O 1
ATOM 2945 N N . TRP A 1 398 ? 27.569 -7.848 -9.375 1.00 64.44 398 TRP A N 1
ATOM 2946 C CA . TRP A 1 398 ? 28.595 -8.132 -10.392 1.00 64.44 398 TRP A CA 1
ATOM 2947 C C . TRP A 1 398 ? 29.953 -8.581 -9.820 1.00 64.44 398 TRP A C 1
ATOM 2949 O O . TRP A 1 398 ? 30.766 -9.174 -10.526 1.00 64.44 398 TRP A O 1
ATOM 2959 N N . ARG A 1 399 ? 30.244 -8.295 -8.542 1.00 62.66 399 ARG A N 1
ATOM 2960 C CA . ARG A 1 399 ? 31.589 -8.492 -7.973 1.00 62.66 399 ARG A CA 1
ATOM 2961 C C . ARG A 1 399 ? 31.950 -9.989 -7.869 1.00 62.66 399 ARG A C 1
ATOM 2963 O O . ARG A 1 399 ? 31.202 -10.797 -7.314 1.00 62.66 399 ARG A O 1
ATOM 2970 N N . GLY A 1 400 ? 33.137 -10.352 -8.367 1.00 66.75 400 GLY A N 1
ATOM 2971 C CA . GLY A 1 400 ? 33.728 -11.696 -8.268 1.00 66.75 400 GLY A CA 1
ATOM 2972 C C . GLY A 1 400 ? 33.731 -12.496 -9.578 1.00 66.75 400 GLY A C 1
ATOM 2973 O O . GLY A 1 400 ? 33.514 -11.957 -10.660 1.00 66.75 400 GLY A O 1
ATOM 2974 N N . GLU A 1 401 ? 34.009 -13.798 -9.479 1.00 68.38 401 GLU A N 1
ATOM 2975 C CA . GLU A 1 401 ? 34.028 -14.714 -10.630 1.00 68.38 401 GLU A CA 1
ATOM 2976 C C . GLU A 1 401 ? 32.612 -15.058 -11.116 1.00 68.38 401 GLU A C 1
ATOM 2978 O O . GLU A 1 401 ? 31.646 -15.006 -10.339 1.00 68.38 401 GLU A O 1
ATOM 2983 N N . HIS A 1 402 ? 32.502 -15.427 -12.397 1.00 74.56 402 HIS A N 1
ATOM 2984 C CA . HIS A 1 402 ? 31.276 -15.976 -12.974 1.00 74.56 402 HIS A CA 1
ATOM 2985 C C . HIS A 1 402 ? 30.859 -17.244 -12.217 1.00 74.56 402 HIS A C 1
ATOM 2987 O O . HIS A 1 402 ? 31.676 -18.128 -11.961 1.00 74.56 402 HIS A O 1
ATOM 2993 N N . ALA A 1 403 ? 29.579 -17.339 -11.869 1.00 73.81 403 ALA A N 1
ATOM 2994 C CA . ALA A 1 403 ? 28.997 -18.492 -11.195 1.00 73.81 403 ALA A CA 1
ATOM 2995 C C . ALA A 1 403 ? 27.536 -18.667 -11.640 1.00 73.81 403 ALA A C 1
ATOM 2997 O O . ALA A 1 403 ? 26.901 -17.677 -12.015 1.00 73.81 403 ALA A O 1
ATOM 2998 N N . PRO A 1 404 ? 26.967 -19.886 -11.565 1.00 73.12 404 PRO A N 1
ATOM 2999 C CA . PRO A 1 404 ? 25.548 -20.093 -11.830 1.00 73.12 404 PRO A CA 1
ATOM 3000 C C . PRO A 1 404 ? 24.675 -19.144 -11.000 1.00 73.12 404 PRO A C 1
ATOM 3002 O O . PRO A 1 404 ? 24.867 -19.018 -9.790 1.00 73.12 404 PRO A O 1
ATOM 3005 N N . GLY A 1 405 ? 23.696 -18.502 -11.637 1.00 74.31 405 GLY A N 1
ATOM 3006 C CA . GLY A 1 405 ? 22.816 -17.543 -10.965 1.00 74.31 405 GLY A CA 1
ATOM 3007 C C . GLY A 1 405 ? 23.316 -16.094 -10.960 1.00 74.31 405 GLY A C 1
ATOM 3008 O O . GLY A 1 405 ? 22.738 -15.288 -10.234 1.00 74.31 405 GLY A O 1
ATOM 3009 N N . LYS A 1 406 ? 24.376 -15.775 -11.720 1.00 79.81 406 LYS A N 1
ATOM 3010 C CA . LYS A 1 406 ? 24.921 -14.415 -11.863 1.00 79.81 406 LYS A CA 1
ATOM 3011 C C . LYS A 1 406 ? 24.590 -13.729 -13.197 1.00 79.81 406 LYS A C 1
ATOM 3013 O O . LYS A 1 406 ? 25.143 -12.671 -13.469 1.00 79.81 406 LYS A O 1
ATOM 3018 N N . GLY A 1 407 ? 23.703 -14.306 -14.007 1.00 88.00 407 GLY A N 1
ATOM 3019 C CA . GLY A 1 407 ? 23.223 -13.694 -15.248 1.00 88.00 407 GLY A CA 1
ATOM 3020 C C . GLY A 1 407 ? 23.521 -14.482 -16.527 1.00 88.00 407 GLY A C 1
ATOM 3021 O O . GLY A 1 407 ? 24.202 -15.508 -16.519 1.00 88.00 407 GLY A O 1
ATOM 3022 N N . ASN A 1 408 ? 22.948 -14.014 -17.636 1.00 93.44 408 ASN A N 1
ATOM 3023 C CA . ASN A 1 408 ? 22.994 -14.670 -18.946 1.00 93.44 408 ASN A CA 1
ATOM 3024 C C . ASN A 1 408 ? 24.119 -14.076 -19.809 1.00 93.44 408 ASN A C 1
ATOM 3026 O O . ASN A 1 408 ? 23.874 -13.200 -20.633 1.00 93.44 408 ASN A O 1
ATOM 3030 N N . VAL A 1 409 ? 25.356 -14.522 -19.603 1.00 92.69 409 VAL A N 1
ATOM 3031 C CA . VAL A 1 409 ? 26.538 -14.131 -20.400 1.00 92.69 409 VAL A CA 1
ATOM 3032 C C . VAL A 1 409 ? 26.970 -15.266 -21.335 1.00 92.69 409 VAL A C 1
ATOM 3034 O O . VAL A 1 409 ? 26.399 -16.356 -21.299 1.00 92.69 409 VAL A O 1
ATOM 3037 N N . ARG A 1 410 ? 27.998 -15.060 -22.166 1.00 93.56 410 ARG A N 1
ATOM 3038 C CA . ARG A 1 410 ? 28.486 -16.081 -23.112 1.00 93.56 410 ARG A CA 1
ATOM 3039 C C . ARG A 1 410 ? 28.833 -17.409 -22.432 1.00 93.56 410 ARG A C 1
ATOM 3041 O O . ARG A 1 410 ? 28.547 -18.466 -22.985 1.00 93.56 410 ARG A O 1
ATOM 3048 N N . GLU A 1 411 ? 29.427 -17.355 -21.243 1.00 91.81 411 GLU A N 1
ATOM 3049 C CA . GLU A 1 411 ? 29.796 -18.520 -20.431 1.00 91.81 411 GLU A CA 1
ATOM 3050 C C . GLU A 1 411 ? 28.588 -19.314 -19.906 1.00 91.81 411 GLU A C 1
ATOM 3052 O O . GLU A 1 411 ? 28.761 -20.447 -19.467 1.00 91.81 411 GLU A O 1
ATOM 3057 N N . ALA A 1 412 ? 27.376 -18.749 -19.943 1.00 89.06 412 ALA A N 1
ATOM 3058 C CA . ALA A 1 412 ? 26.145 -19.468 -19.614 1.00 89.06 412 ALA A CA 1
ATOM 3059 C C . ALA A 1 412 ? 25.638 -20.345 -20.777 1.00 89.06 412 ALA A C 1
ATOM 3061 O O . ALA A 1 412 ? 24.712 -21.128 -20.586 1.00 89.06 412 ALA A O 1
ATOM 3062 N N . GLU A 1 413 ? 26.220 -20.207 -21.978 1.00 90.88 413 GLU A N 1
ATOM 3063 C CA . GLU A 1 413 ? 25.947 -21.025 -23.172 1.00 90.88 413 GLU A CA 1
ATOM 3064 C C . GLU A 1 413 ? 24.470 -21.060 -23.631 1.00 90.88 413 GLU A C 1
ATOM 3066 O O . GLU A 1 413 ? 24.080 -21.911 -24.427 1.00 90.88 413 GLU A O 1
ATOM 3071 N N . VAL A 1 414 ? 23.644 -20.096 -23.200 1.00 93.00 414 VAL A N 1
ATOM 3072 C CA . VAL A 1 414 ? 22.241 -19.957 -23.642 1.00 93.00 414 VAL A CA 1
ATOM 3073 C C . VAL A 1 414 ? 22.164 -19.519 -25.110 1.00 93.00 414 VAL A C 1
ATOM 3075 O O . VAL A 1 414 ? 21.298 -19.969 -25.858 1.00 93.00 414 VAL A O 1
ATOM 3078 N N . GLY A 1 415 ? 23.074 -18.632 -25.537 1.00 93.25 415 GLY A N 1
ATOM 3079 C CA . GLY A 1 415 ? 23.225 -18.195 -26.934 1.00 93.25 415 GLY A CA 1
ATOM 3080 C C . GLY A 1 415 ? 22.160 -17.217 -27.454 1.00 93.25 415 GLY A C 1
ATOM 3081 O O . GLY A 1 415 ? 22.227 -16.796 -28.611 1.00 93.25 415 GLY A O 1
ATOM 3082 N N . GLN A 1 416 ? 21.204 -16.828 -26.612 1.00 94.62 416 GLN A N 1
ATOM 3083 C CA . GLN A 1 416 ? 20.091 -15.930 -26.928 1.00 94.62 416 GLN A CA 1
ATOM 3084 C C . GLN A 1 416 ? 19.621 -15.192 -25.659 1.00 94.62 416 GLN A C 1
ATOM 3086 O O . GLN A 1 416 ? 19.957 -15.636 -24.554 1.00 94.62 416 GLN A O 1
ATOM 3091 N N . PRO A 1 417 ? 18.865 -14.079 -25.772 1.00 95.12 417 PRO A N 1
ATOM 3092 C CA . PRO A 1 417 ? 18.193 -13.521 -24.600 1.00 95.12 417 PRO A CA 1
ATOM 3093 C C . PRO A 1 417 ? 17.181 -14.525 -24.044 1.00 95.12 417 PRO A C 1
ATOM 3095 O O . PRO A 1 417 ? 16.669 -15.384 -24.767 1.00 95.12 417 PRO A O 1
ATOM 3098 N N . ASP A 1 418 ? 16.871 -14.384 -22.766 1.00 96.19 418 ASP A N 1
ATOM 3099 C CA . ASP A 1 418 ? 15.908 -15.224 -22.066 1.00 96.19 418 ASP A CA 1
ATOM 3100 C C . ASP A 1 418 ? 14.953 -14.350 -21.246 1.00 96.19 418 ASP A C 1
ATOM 3102 O O . ASP A 1 418 ? 15.086 -13.123 -21.215 1.00 96.19 418 ASP A O 1
ATOM 3106 N N . GLU A 1 419 ? 13.957 -14.973 -20.622 1.00 97.25 419 GLU A N 1
ATOM 3107 C CA . GLU A 1 419 ? 13.038 -14.261 -19.740 1.00 97.25 419 GLU A CA 1
ATOM 3108 C C . GLU A 1 419 ? 13.792 -13.530 -18.627 1.00 97.25 419 GLU A C 1
ATOM 3110 O O . GLU A 1 419 ? 14.689 -14.095 -17.989 1.00 97.25 419 GLU A O 1
ATOM 3115 N N . VAL A 1 420 ? 13.381 -12.290 -18.368 1.00 96.75 420 VAL A N 1
ATOM 3116 C CA . VAL A 1 420 ? 13.920 -11.507 -17.257 1.00 96.75 420 VAL A CA 1
ATOM 3117 C C . VAL A 1 420 ? 13.755 -12.250 -15.923 1.00 96.75 420 VAL A C 1
ATOM 3119 O O . VAL A 1 420 ? 12.737 -12.890 -15.647 1.00 96.75 420 VAL A O 1
ATOM 3122 N N . GLY A 1 421 ? 14.787 -12.195 -15.090 1.00 92.94 421 GLY A N 1
ATOM 3123 C CA . GLY A 1 421 ? 14.892 -12.800 -13.769 1.00 92.94 421 GLY A CA 1
ATOM 3124 C C . GLY A 1 421 ? 15.184 -14.296 -13.752 1.00 92.94 421 GLY A C 1
ATOM 3125 O O . GLY A 1 421 ? 15.215 -14.887 -12.670 1.00 92.94 421 GLY A O 1
ATOM 3126 N N . LYS A 1 422 ? 15.386 -14.932 -14.910 1.00 93.62 422 LYS A N 1
ATOM 3127 C CA . LYS A 1 422 ? 15.609 -16.382 -14.985 1.00 93.62 422 LYS A CA 1
ATOM 3128 C C . LYS A 1 422 ? 17.015 -16.800 -14.554 1.00 93.62 422 LYS A C 1
ATOM 3130 O O . LYS A 1 422 ? 17.176 -17.860 -13.943 1.00 93.62 422 LYS A O 1
ATOM 3135 N N . HIS A 1 423 ? 18.019 -15.979 -14.866 1.00 86.81 423 HIS A N 1
ATOM 3136 C CA . HIS A 1 423 ? 19.439 -16.320 -14.697 1.00 86.81 423 HIS A CA 1
ATOM 3137 C C . HIS A 1 423 ? 20.129 -15.557 -13.567 1.00 86.81 423 HIS A C 1
ATOM 3139 O O . HIS A 1 423 ? 21.185 -16.000 -13.117 1.00 86.81 423 HIS A O 1
ATOM 3145 N N . ASP A 1 424 ? 19.539 -14.465 -13.078 1.00 83.88 424 ASP A N 1
ATOM 3146 C CA . ASP A 1 424 ? 20.034 -13.706 -11.931 1.00 83.88 424 ASP A CA 1
ATOM 3147 C C . ASP A 1 424 ? 19.119 -13.857 -10.702 1.00 83.88 424 ASP A C 1
ATOM 3149 O O . ASP A 1 424 ? 17.918 -13.568 -10.727 1.00 83.88 424 ASP A O 1
ATOM 3153 N N . ARG A 1 425 ? 19.709 -14.323 -9.596 1.00 79.25 425 ARG A N 1
ATOM 3154 C CA . ARG A 1 425 ? 19.029 -14.528 -8.304 1.00 79.25 425 ARG A CA 1
ATOM 3155 C C . ARG A 1 425 ? 19.389 -13.471 -7.258 1.00 79.25 425 ARG A C 1
ATOM 3157 O O . ARG A 1 425 ? 19.051 -13.650 -6.087 1.00 79.25 425 ARG A O 1
ATOM 3164 N N . SER A 1 426 ? 20.072 -12.401 -7.655 1.00 80.69 426 SER A N 1
ATOM 3165 C CA . SER A 1 426 ? 20.448 -11.295 -6.779 1.00 80.69 426 SER A CA 1
ATOM 3166 C C . SER A 1 426 ? 19.228 -10.597 -6.153 1.00 80.69 426 SER A C 1
ATOM 3168 O O . SER A 1 426 ? 18.089 -10.670 -6.633 1.00 80.69 426 SER A O 1
ATOM 3170 N N . ALA A 1 427 ? 19.451 -9.950 -5.010 1.00 81.75 427 ALA A N 1
ATOM 3171 C CA . ALA A 1 427 ? 18.474 -9.040 -4.422 1.00 81.75 427 ALA A CA 1
ATOM 3172 C C . ALA A 1 427 ? 18.559 -7.669 -5.111 1.00 81.75 427 ALA A C 1
ATOM 3174 O O . ALA A 1 427 ? 19.616 -7.291 -5.608 1.00 81.75 427 ALA A O 1
ATOM 3175 N N . GLY A 1 428 ? 17.465 -6.903 -5.103 1.00 89.12 428 GLY A N 1
ATOM 3176 C CA . GLY A 1 428 ? 17.425 -5.599 -5.765 1.00 89.12 428 GLY A CA 1
ATOM 3177 C C . GLY A 1 428 ? 17.309 -5.725 -7.284 1.00 89.12 428 GLY A C 1
ATOM 3178 O O . GLY A 1 428 ? 16.459 -6.472 -7.771 1.00 89.12 428 GLY A O 1
ATOM 3179 N N . ALA A 1 429 ? 18.113 -4.950 -8.014 1.00 92.00 429 ALA A N 1
ATOM 3180 C CA . ALA A 1 429 ? 18.086 -4.908 -9.472 1.00 92.00 429 ALA A CA 1
ATOM 3181 C C . ALA A 1 429 ? 18.799 -6.139 -10.033 1.00 92.00 429 ALA A C 1
ATOM 3183 O O . ALA A 1 429 ? 19.920 -6.446 -9.634 1.00 92.00 429 ALA A O 1
ATOM 3184 N N . ARG A 1 430 ? 18.124 -6.838 -10.940 1.00 92.06 430 ARG A N 1
ATOM 3185 C CA . ARG A 1 430 ? 18.537 -8.125 -11.496 1.00 92.06 430 ARG A CA 1
ATOM 3186 C C . ARG A 1 430 ? 18.838 -8.022 -12.976 1.00 92.06 430 ARG A C 1
ATOM 3188 O O . ARG A 1 430 ? 18.393 -7.081 -13.626 1.00 92.06 430 ARG A O 1
ATOM 3195 N N . ASP A 1 431 ? 19.555 -9.021 -13.475 1.00 92.62 431 ASP A N 1
ATOM 3196 C CA . ASP A 1 431 ? 20.022 -9.139 -14.858 1.00 92.62 431 ASP A CA 1
ATOM 3197 C C . ASP A 1 431 ? 20.930 -7.974 -15.268 1.00 92.62 431 ASP A C 1
ATOM 3199 O O . ASP A 1 431 ? 21.029 -7.612 -16.430 1.00 92.62 431 ASP A O 1
ATOM 3203 N N . LEU A 1 432 ? 21.641 -7.390 -14.300 1.00 91.31 432 LEU A N 1
ATOM 3204 C CA . LEU A 1 432 ? 22.627 -6.342 -14.578 1.00 91.31 432 LEU A CA 1
ATOM 3205 C C . LEU A 1 432 ? 23.885 -6.902 -15.270 1.00 91.31 432 LEU A C 1
ATOM 3207 O O . LEU A 1 432 ? 24.664 -6.143 -15.837 1.00 91.31 432 LEU A O 1
ATOM 3211 N N . CYS A 1 433 ? 24.093 -8.222 -15.228 1.00 90.50 433 CYS A N 1
ATOM 3212 C CA . CYS A 1 433 ? 25.172 -8.902 -15.937 1.00 90.50 433 CYS A CA 1
ATOM 3213 C C . CYS A 1 433 ? 24.603 -9.815 -17.029 1.00 90.50 433 CYS A C 1
ATOM 3215 O O . CYS A 1 433 ? 24.097 -10.904 -16.746 1.00 90.50 433 CYS A O 1
ATOM 3217 N N . GLY A 1 434 ? 24.755 -9.425 -18.290 1.00 91.50 434 GLY A N 1
ATOM 3218 C CA . GLY A 1 434 ? 24.286 -10.215 -19.420 1.00 91.50 434 GLY A CA 1
ATOM 3219 C C . GLY A 1 434 ? 22.796 -10.038 -19.708 1.00 91.50 434 GLY A C 1
ATOM 3220 O O . GLY A 1 434 ? 22.199 -9.021 -19.401 1.00 91.50 434 GLY A O 1
ATOM 3221 N N . ASN A 1 435 ? 22.208 -11.034 -20.367 1.00 95.56 435 ASN A N 1
ATOM 3222 C CA . ASN A 1 435 ? 20.939 -10.965 -21.083 1.00 95.56 435 ASN A CA 1
ATOM 3223 C C . ASN A 1 435 ? 21.008 -9.920 -22.201 1.00 95.56 435 ASN A C 1
ATOM 3225 O O . ASN A 1 435 ? 21.256 -10.286 -23.346 1.00 95.56 435 ASN A O 1
ATOM 3229 N N . VAL A 1 436 ? 20.935 -8.628 -21.909 1.00 97.25 436 VAL A N 1
ATOM 3230 C CA . VAL A 1 436 ? 21.209 -7.565 -22.881 1.00 97.25 436 VAL A CA 1
ATOM 3231 C C . VAL A 1 436 ? 22.092 -6.495 -22.264 1.00 97.25 436 VAL A C 1
ATOM 3233 O O . VAL A 1 436 ? 21.927 -6.141 -21.106 1.00 97.25 436 VAL A O 1
ATOM 3236 N N . ALA A 1 437 ? 22.991 -5.919 -23.063 1.00 97.00 437 ALA A N 1
ATOM 3237 C CA . ALA A 1 437 ? 23.681 -4.720 -22.613 1.00 97.00 437 ALA A CA 1
ATOM 3238 C C . ALA A 1 437 ? 22.669 -3.568 -22.529 1.00 97.00 437 ALA A C 1
ATOM 3240 O O . ALA A 1 437 ? 21.770 -3.459 -23.366 1.00 97.00 437 ALA A O 1
ATOM 3241 N N . GLU A 1 438 ? 22.807 -2.695 -21.542 1.00 97.69 438 GLU A N 1
ATOM 3242 C CA . GLU A 1 438 ? 21.781 -1.707 -21.226 1.00 97.69 438 GLU A CA 1
ATOM 3243 C C . GLU A 1 438 ? 22.174 -0.295 -21.637 1.00 97.69 438 GLU A C 1
ATOM 3245 O O . GLU A 1 438 ? 23.259 0.187 -21.306 1.00 97.69 438 GLU A O 1
ATOM 3250 N N . ILE A 1 439 ? 21.259 0.383 -22.331 1.00 98.44 439 ILE A N 1
ATOM 3251 C CA . ILE A 1 439 ? 21.395 1.792 -22.699 1.00 98.44 439 ILE A CA 1
ATOM 3252 C C . ILE A 1 439 ? 21.308 2.653 -21.438 1.00 98.44 439 ILE A C 1
ATOM 3254 O O . ILE A 1 439 ? 20.271 2.698 -20.775 1.00 98.44 439 ILE A O 1
ATOM 3258 N N . VAL A 1 440 ? 22.365 3.417 -21.165 1.00 97.81 440 VAL A N 1
ATOM 3259 C CA . VAL A 1 440 ? 22.406 4.404 -20.079 1.00 97.81 440 VAL A CA 1
ATOM 3260 C C . VAL A 1 440 ? 22.893 5.762 -20.578 1.00 97.81 440 VAL A C 1
ATOM 3262 O O . VAL A 1 440 ? 23.568 5.868 -21.607 1.00 97.81 440 VAL A O 1
ATOM 3265 N N . ARG A 1 441 ? 22.564 6.819 -19.830 1.00 96.88 441 ARG A N 1
ATOM 3266 C CA . ARG A 1 441 ? 23.078 8.175 -20.063 1.00 96.88 441 ARG A CA 1
ATOM 3267 C C . ARG A 1 441 ? 24.521 8.303 -19.567 1.00 96.88 441 ARG A C 1
ATOM 3269 O O . ARG A 1 441 ? 24.823 7.927 -18.432 1.00 96.88 441 ARG A O 1
ATOM 3276 N N . ASP A 1 442 ? 25.385 8.891 -20.392 1.00 94.56 442 ASP A N 1
ATOM 3277 C CA . ASP A 1 442 ? 26.769 9.233 -20.036 1.00 94.56 442 ASP A CA 1
ATOM 3278 C C . ASP A 1 442 ? 27.104 10.635 -20.567 1.00 94.56 442 ASP A C 1
ATOM 3280 O O . ASP A 1 442 ? 27.341 10.832 -21.762 1.00 94.56 442 ASP A O 1
ATOM 3284 N N . GLY A 1 443 ? 27.016 11.637 -19.686 1.00 91.62 443 GLY A N 1
ATOM 3285 C CA . GLY A 1 443 ? 27.008 13.046 -20.087 1.00 91.62 443 GLY A CA 1
ATOM 3286 C C . GLY A 1 443 ? 25.879 13.345 -21.082 1.00 91.62 443 GLY A C 1
ATOM 3287 O O . GLY A 1 443 ? 24.733 12.943 -20.879 1.00 91.62 443 GLY A O 1
ATOM 3288 N N . ASP A 1 444 ? 26.218 14.011 -22.187 1.00 89.19 444 ASP A N 1
ATOM 3289 C CA . ASP A 1 444 ? 25.271 14.326 -23.267 1.00 89.19 444 ASP A CA 1
ATOM 3290 C C . ASP A 1 444 ? 24.995 13.137 -24.210 1.00 89.19 444 ASP A C 1
ATOM 3292 O O . ASP A 1 444 ? 24.142 13.227 -25.098 1.00 89.19 444 ASP A O 1
ATOM 3296 N N . GLY A 1 445 ? 25.714 12.023 -24.036 1.00 94.75 445 GLY A N 1
ATOM 3297 C CA . GLY A 1 445 ? 25.654 10.844 -24.894 1.00 94.75 445 GLY A CA 1
ATOM 3298 C C . GLY A 1 445 ? 25.002 9.625 -24.244 1.00 94.75 445 GLY A C 1
ATOM 3299 O O . GLY A 1 445 ? 24.359 9.695 -23.192 1.00 94.75 445 GLY A O 1
ATOM 3300 N N . PHE A 1 446 ? 25.192 8.485 -24.909 1.00 97.31 446 PHE A N 1
ATOM 3301 C CA . PHE A 1 446 ? 24.705 7.181 -24.475 1.00 97.31 446 PHE A CA 1
ATOM 3302 C C . PHE A 1 446 ? 25.812 6.139 -24.576 1.00 97.31 446 PHE A C 1
ATOM 3304 O O . PHE A 1 446 ? 26.617 6.150 -25.514 1.00 97.31 446 PHE A O 1
ATOM 3311 N N . VAL A 1 447 ? 25.806 5.205 -23.635 1.00 97.38 447 VAL A N 1
ATOM 3312 C CA . VAL A 1 447 ? 26.671 4.024 -23.650 1.00 97.38 447 VAL A CA 1
ATOM 3313 C C . VAL A 1 447 ? 25.842 2.777 -23.357 1.00 97.38 447 VAL A C 1
ATOM 3315 O O . VAL A 1 447 ? 24.769 2.872 -22.764 1.00 97.38 447 VAL A O 1
ATOM 3318 N N . ALA A 1 448 ? 26.346 1.621 -23.777 1.00 97.19 448 ALA A N 1
ATOM 3319 C CA . ALA A 1 448 ? 25.849 0.313 -23.374 1.00 97.19 448 ALA A CA 1
ATOM 3320 C C . ALA A 1 448 ? 26.794 -0.303 -22.329 1.00 97.19 448 ALA A C 1
ATOM 3322 O O . ALA A 1 448 ? 28.014 -0.296 -22.531 1.00 97.19 448 ALA A O 1
ATOM 3323 N N . ILE A 1 449 ? 26.238 -0.811 -21.228 1.00 95.62 449 ILE A N 1
ATOM 3324 C CA . ILE A 1 449 ? 26.969 -1.435 -20.106 1.00 95.62 449 ILE A CA 1
ATOM 3325 C C . ILE A 1 449 ? 26.295 -2.740 -19.657 1.00 95.62 449 ILE A C 1
ATOM 3327 O O . ILE A 1 449 ? 25.197 -3.042 -20.111 1.00 95.62 449 ILE A O 1
ATOM 3331 N N . GLY A 1 450 ? 26.958 -3.530 -18.807 1.00 92.38 450 GLY A N 1
ATOM 3332 C CA . GLY A 1 450 ? 26.412 -4.779 -18.244 1.00 92.38 450 GLY A CA 1
ATOM 3333 C C . GLY A 1 450 ? 26.614 -6.031 -19.106 1.00 92.38 450 GLY A C 1
ATOM 3334 O O . GLY A 1 450 ? 26.490 -7.148 -18.610 1.00 92.38 450 GLY A O 1
ATOM 3335 N N . GLY A 1 451 ? 27.039 -5.868 -20.364 1.00 93.56 451 GLY A N 1
ATOM 3336 C CA . GLY A 1 451 ? 27.271 -6.978 -21.295 1.00 93.56 451 GLY A CA 1
ATOM 3337 C C . GLY A 1 451 ? 25.976 -7.687 -21.713 1.00 93.56 451 GLY A C 1
ATOM 3338 O O . GLY A 1 451 ? 24.915 -7.459 -21.151 1.00 93.56 451 GLY A O 1
ATOM 3339 N N . SER A 1 452 ? 26.041 -8.544 -22.731 1.00 95.56 452 SER A N 1
ATOM 3340 C CA . SER A 1 452 ? 24.883 -9.308 -23.225 1.00 95.56 452 SER A CA 1
ATOM 3341 C C . SER A 1 452 ? 25.115 -10.820 -23.149 1.00 95.56 452 SER A C 1
ATOM 3343 O O . SER A 1 452 ? 26.214 -11.271 -22.822 1.00 95.56 452 SER A O 1
ATOM 3345 N N . TYR A 1 453 ? 24.127 -11.623 -23.563 1.00 94.94 453 TYR A N 1
ATOM 3346 C CA . TYR A 1 453 ? 24.290 -13.076 -23.776 1.00 94.94 453 TYR A CA 1
ATOM 3347 C C . TYR A 1 453 ? 25.430 -13.455 -24.743 1.00 94.94 453 TYR A C 1
ATOM 3349 O O . TYR A 1 453 ? 25.792 -14.627 -24.851 1.00 94.94 453 TYR A O 1
ATOM 3357 N N . ARG A 1 454 ? 25.991 -12.488 -25.485 1.00 95.38 454 ARG A N 1
ATOM 3358 C CA . ARG A 1 454 ? 27.135 -12.678 -26.394 1.00 95.38 454 ARG A CA 1
ATOM 3359 C C . ARG A 1 454 ? 28.469 -12.286 -25.768 1.00 95.38 454 ARG A C 1
ATOM 3361 O O . ARG A 1 454 ? 29.514 -12.733 -26.247 1.00 95.38 454 ARG A O 1
ATOM 3368 N N . SER A 1 455 ? 28.435 -11.444 -24.744 1.00 93.38 455 SER A N 1
ATOM 3369 C CA . SER A 1 455 ? 29.621 -10.904 -24.096 1.00 93.38 455 SER A CA 1
ATOM 3370 C C . SER A 1 455 ? 30.204 -11.906 -23.101 1.00 93.38 455 SER A C 1
ATOM 3372 O O . SER A 1 455 ? 29.444 -12.594 -22.418 1.00 93.38 455 SER A O 1
ATOM 3374 N N . PRO A 1 456 ? 31.540 -12.005 -22.983 1.00 92.31 456 PRO A N 1
ATOM 3375 C CA . PRO A 1 456 ? 32.147 -12.666 -21.835 1.00 92.31 456 PRO A CA 1
ATOM 3376 C C . PRO A 1 456 ? 31.776 -11.958 -20.530 1.00 92.31 456 PRO A C 1
ATOM 3378 O O . PRO A 1 456 ? 31.596 -10.739 -20.513 1.00 92.31 456 PRO A O 1
ATOM 3381 N N . TRP A 1 457 ? 31.797 -12.692 -19.418 1.00 88.56 457 TRP A N 1
ATOM 3382 C CA . TRP A 1 457 ? 31.596 -12.155 -18.064 1.00 88.56 457 TRP A CA 1
ATOM 3383 C C . TRP A 1 457 ? 32.413 -10.885 -17.779 1.00 88.56 457 TRP A C 1
ATOM 3385 O O . TRP A 1 457 ? 31.927 -9.944 -17.160 1.00 88.56 457 TRP A O 1
ATOM 3395 N N . SER A 1 458 ? 33.654 -10.817 -18.270 1.00 86.94 458 SER A N 1
ATOM 3396 C CA . SER A 1 458 ? 34.542 -9.665 -18.063 1.00 86.94 458 SER A CA 1
ATOM 3397 C C . SER A 1 458 ? 34.034 -8.349 -18.665 1.00 86.94 458 SER A C 1
ATOM 3399 O O . SER A 1 458 ? 34.522 -7.284 -18.293 1.00 86.94 458 SER A O 1
ATOM 3401 N N . GLU A 1 459 ? 33.109 -8.407 -19.624 1.00 87.81 459 GLU A N 1
ATOM 3402 C CA . GLU A 1 459 ? 32.470 -7.230 -20.228 1.00 87.81 459 GLU A CA 1
ATOM 3403 C C . GLU A 1 459 ? 31.207 -6.782 -19.478 1.00 87.81 459 GLU A C 1
ATOM 3405 O O . GLU A 1 459 ? 30.698 -5.702 -19.767 1.00 87.81 459 GLU A O 1
ATOM 3410 N N . ALA A 1 460 ? 30.733 -7.556 -18.495 1.00 84.88 460 ALA A N 1
ATOM 3411 C CA . ALA A 1 460 ? 29.634 -7.152 -17.618 1.00 84.88 460 ALA A CA 1
ATOM 3412 C C . ALA A 1 460 ? 30.054 -6.140 -16.534 1.00 84.88 460 ALA A C 1
ATOM 3414 O O . ALA A 1 460 ? 29.212 -5.557 -15.854 1.00 84.88 460 ALA A O 1
ATOM 3415 N N . ASP A 1 461 ? 31.360 -5.903 -16.379 1.00 84.81 461 ASP A N 1
ATOM 3416 C CA . ASP A 1 461 ? 31.915 -4.911 -15.458 1.00 84.81 461 ASP A CA 1
ATOM 3417 C C . ASP A 1 461 ? 31.396 -3.488 -15.797 1.00 84.81 461 ASP A C 1
ATOM 3419 O O . ASP A 1 461 ? 31.598 -3.024 -16.921 1.00 84.81 461 ASP A O 1
ATOM 3423 N N . PRO A 1 462 ? 30.800 -2.738 -14.844 1.00 80.38 462 PRO A N 1
ATOM 3424 C CA . PRO A 1 462 ? 30.301 -1.372 -15.071 1.00 80.38 462 PRO A CA 1
ATOM 3425 C C . PRO A 1 462 ? 31.364 -0.363 -15.571 1.00 80.38 462 PRO A C 1
ATOM 3427 O O . PRO A 1 462 ? 31.054 0.697 -16.137 1.00 80.38 462 PRO A O 1
ATOM 3430 N N . SER A 1 463 ? 32.652 -0.655 -15.367 1.00 84.62 463 SER A N 1
ATOM 3431 C CA . SER A 1 463 ? 33.765 0.125 -15.920 1.00 84.62 463 SER A CA 1
ATOM 3432 C C . SER A 1 463 ? 33.910 -0.043 -17.441 1.00 84.62 463 SER A C 1
ATOM 3434 O O . SER A 1 463 ? 34.453 0.847 -18.106 1.00 84.62 463 SER A O 1
ATOM 3436 N N . ARG A 1 464 ? 33.368 -1.127 -18.010 1.00 88.38 464 ARG A N 1
ATOM 3437 C CA . ARG A 1 464 ? 33.341 -1.434 -19.443 1.00 88.38 464 ARG A CA 1
ATOM 3438 C C . ARG A 1 464 ? 32.078 -0.856 -20.075 1.00 88.38 464 ARG A C 1
ATOM 3440 O O . ARG A 1 464 ? 31.015 -1.459 -20.066 1.00 88.38 464 ARG A O 1
ATOM 3447 N N . ALA A 1 465 ? 32.218 0.339 -20.640 1.00 92.12 465 ALA A N 1
ATOM 3448 C CA . ALA A 1 465 ? 31.151 1.016 -21.364 1.00 92.12 465 ALA A CA 1
ATOM 3449 C C . ALA A 1 465 ? 31.462 1.088 -22.857 1.00 92.12 465 ALA A C 1
ATOM 3451 O O . ALA A 1 465 ? 32.560 1.486 -23.252 1.00 92.12 465 ALA A O 1
ATOM 3452 N N . THR A 1 466 ? 30.476 0.735 -23.678 1.00 94.62 466 THR A N 1
ATOM 3453 C CA . THR A 1 466 ? 30.568 0.824 -25.138 1.00 94.62 466 THR A CA 1
ATOM 3454 C C . THR A 1 466 ? 29.805 2.057 -25.616 1.00 94.62 466 THR A C 1
ATOM 3456 O O . THR A 1 466 ? 28.593 2.115 -25.409 1.00 94.62 466 THR A O 1
ATOM 3459 N N . PRO A 1 467 ? 30.458 3.045 -26.257 1.00 95.81 467 PRO A N 1
ATOM 3460 C CA . PRO A 1 467 ? 29.764 4.185 -26.849 1.00 95.81 467 PRO A CA 1
ATOM 3461 C C . PRO A 1 467 ? 28.671 3.738 -27.817 1.00 95.81 467 PRO A C 1
ATOM 3463 O O . PRO A 1 467 ? 28.916 2.914 -28.699 1.00 95.81 467 PRO A O 1
ATOM 3466 N N . LEU A 1 468 ? 27.473 4.298 -27.663 1.00 95.25 468 LEU A N 1
ATOM 3467 C CA . LEU A 1 468 ? 26.306 3.899 -28.434 1.00 95.25 468 LEU A CA 1
ATOM 3468 C C . LEU A 1 468 ? 25.867 5.049 -29.356 1.00 95.25 468 LEU A C 1
ATOM 3470 O O . LEU A 1 468 ? 25.310 6.043 -28.883 1.00 95.25 468 LEU A O 1
ATOM 3474 N N . PRO A 1 469 ? 26.107 4.953 -30.681 1.00 94.31 469 PRO A N 1
ATOM 3475 C CA . PRO A 1 469 ? 25.641 5.959 -31.624 1.00 94.31 469 PRO A CA 1
ATOM 3476 C C . PRO A 1 469 ? 24.115 6.120 -31.551 1.00 94.31 469 PRO A C 1
ATOM 3478 O O . PRO A 1 469 ? 23.411 5.110 -31.503 1.00 94.31 469 PRO A O 1
ATOM 3481 N N . PRO A 1 470 ? 23.562 7.344 -31.645 1.00 89.25 470 PRO A N 1
ATOM 3482 C CA . PRO A 1 470 ? 22.122 7.558 -31.469 1.00 89.25 470 PRO A CA 1
ATOM 3483 C C . PRO A 1 470 ? 21.216 6.862 -32.498 1.00 89.25 470 PRO A C 1
ATOM 3485 O O . PRO A 1 470 ? 20.012 6.752 -32.293 1.00 89.25 470 PRO A O 1
ATOM 3488 N N . THR A 1 471 ? 21.780 6.404 -33.618 1.00 90.00 471 THR A N 1
ATOM 3489 C CA . THR A 1 471 ? 21.070 5.661 -34.669 1.00 90.00 471 THR A CA 1
ATOM 3490 C C . THR A 1 471 ? 21.250 4.147 -34.570 1.00 90.00 471 THR A C 1
ATOM 3492 O O . THR A 1 471 ? 20.683 3.423 -35.388 1.00 90.00 471 THR A O 1
ATOM 3495 N N . LEU A 1 472 ? 22.096 3.655 -33.658 1.00 94.81 472 LEU A N 1
ATOM 3496 C CA . LEU A 1 472 ? 22.397 2.232 -33.545 1.00 94.81 472 LEU A CA 1
ATOM 3497 C C . LEU A 1 472 ? 21.247 1.509 -32.838 1.00 94.81 472 LEU A C 1
ATOM 3499 O O . LEU A 1 472 ? 20.841 1.890 -31.746 1.00 94.81 472 LEU A O 1
ATOM 3503 N N . ARG A 1 473 ? 20.755 0.441 -33.471 1.00 96.38 473 ARG A N 1
ATOM 3504 C CA . ARG A 1 473 ? 19.697 -0.442 -32.960 1.00 96.38 473 ARG A CA 1
ATOM 3505 C C . ARG A 1 473 ? 20.242 -1.866 -32.909 1.00 96.38 473 ARG A C 1
ATOM 3507 O O . ARG A 1 473 ? 20.040 -2.655 -33.832 1.00 96.38 473 ARG A O 1
ATOM 3514 N N . ALA A 1 474 ? 21.025 -2.164 -31.876 1.00 95.88 474 ALA A N 1
ATOM 3515 C CA . ALA A 1 474 ? 21.755 -3.425 -31.776 1.00 95.88 474 ALA A CA 1
ATOM 3516 C C . ALA A 1 474 ? 20.853 -4.596 -31.346 1.00 95.88 474 ALA A C 1
ATOM 3518 O O . ALA A 1 474 ? 19.842 -4.427 -30.664 1.00 95.88 474 ALA A O 1
ATOM 3519 N N . SER A 1 475 ? 21.213 -5.808 -31.774 1.00 95.38 475 SER A N 1
ATOM 3520 C CA . SER A 1 475 ? 20.426 -7.023 -31.527 1.00 95.38 475 SER A CA 1
ATOM 3521 C C . SER A 1 475 ? 20.573 -7.596 -30.123 1.00 95.38 475 SER A C 1
ATOM 3523 O O . SER A 1 475 ? 19.937 -8.593 -29.817 1.00 95.38 475 SER A O 1
ATOM 3525 N N . ASP A 1 476 ? 21.441 -7.052 -29.295 1.00 96.69 476 ASP A N 1
ATOM 3526 C CA . ASP A 1 476 ? 21.780 -7.547 -27.960 1.00 96.69 476 ASP A CA 1
ATOM 3527 C C . ASP A 1 476 ? 21.903 -6.396 -26.953 1.00 96.69 476 ASP A C 1
ATOM 3529 O O . ASP A 1 476 ? 22.498 -6.550 -25.892 1.00 96.69 476 ASP A O 1
ATOM 3533 N N . VAL A 1 477 ? 21.301 -5.255 -27.303 1.00 97.81 477 VAL A N 1
ATOM 3534 C CA . VAL A 1 477 ? 21.178 -4.072 -26.459 1.00 97.81 477 VAL A CA 1
ATOM 3535 C C . VAL A 1 477 ? 19.699 -3.831 -26.173 1.00 97.81 477 VAL A C 1
ATOM 3537 O O . VAL A 1 477 ? 18.887 -3.791 -27.104 1.00 97.81 477 VAL A O 1
ATOM 3540 N N . GLY A 1 478 ? 19.376 -3.677 -24.895 1.00 98.25 478 GLY A N 1
ATOM 3541 C CA . GLY A 1 478 ? 18.077 -3.276 -24.365 1.00 98.25 478 GLY A CA 1
ATOM 3542 C C . GLY A 1 478 ? 18.266 -2.158 -23.344 1.00 98.25 478 GLY A C 1
ATOM 3543 O O . GLY A 1 478 ? 19.246 -1.420 -23.408 1.00 98.25 478 GLY A O 1
ATOM 3544 N N . PHE A 1 479 ? 17.332 -1.979 -22.417 1.00 98.62 479 PHE A N 1
ATOM 3545 C CA . PHE A 1 479 ? 17.443 -0.930 -21.405 1.00 98.62 479 PHE A CA 1
ATOM 3546 C C . PHE A 1 479 ? 16.524 -1.198 -20.216 1.00 98.62 479 PHE A C 1
ATOM 3548 O O . PHE A 1 479 ? 15.562 -1.957 -20.320 1.00 98.62 479 PHE A O 1
ATOM 3555 N N . ARG A 1 480 ? 16.791 -0.504 -19.112 1.00 98.19 480 ARG A N 1
ATOM 3556 C CA . ARG A 1 480 ? 15.889 -0.373 -17.964 1.00 98.19 480 ARG A CA 1
ATOM 3557 C C . ARG A 1 480 ? 15.666 1.098 -17.640 1.00 98.19 480 ARG A C 1
ATOM 3559 O O . ARG A 1 480 ? 16.409 1.958 -18.123 1.00 98.19 480 ARG A O 1
ATOM 3566 N N . CYS A 1 481 ? 14.671 1.412 -16.820 1.00 98.50 481 CYS A N 1
ATOM 3567 C CA . CYS A 1 481 ? 14.426 2.785 -16.397 1.00 98.50 481 CYS A CA 1
ATOM 3568 C C . CYS A 1 481 ? 14.831 3.046 -14.940 1.00 98.50 481 CYS A C 1
ATOM 3570 O O . CYS A 1 481 ? 15.024 2.143 -14.128 1.00 98.50 481 CYS A O 1
ATOM 3572 N N . ALA A 1 482 ? 14.951 4.330 -14.621 1.00 98.25 482 ALA A N 1
ATOM 3573 C CA . ALA A 1 482 ? 15.210 4.872 -13.300 1.00 98.25 482 ALA A CA 1
ATOM 3574 C C . ALA A 1 482 ? 14.236 6.010 -12.991 1.00 98.25 482 ALA A C 1
ATOM 3576 O O . ALA A 1 482 ? 13.723 6.677 -13.896 1.00 98.25 482 ALA A O 1
ATOM 3577 N N . ARG A 1 483 ? 13.990 6.247 -11.705 1.00 97.50 483 ARG A N 1
ATOM 3578 C CA . ARG A 1 483 ? 13.125 7.322 -11.224 1.00 97.50 483 ARG A CA 1
ATOM 3579 C C . ARG A 1 483 ? 13.561 7.788 -9.841 1.00 97.50 483 ARG A C 1
ATOM 3581 O O . ARG A 1 483 ? 13.984 6.986 -9.015 1.00 97.50 483 ARG A O 1
ATOM 3588 N N . GLU A 1 484 ? 13.439 9.086 -9.600 1.00 96.06 484 GLU A N 1
ATOM 3589 C CA . GLU A 1 484 ? 13.664 9.691 -8.288 1.00 96.06 484 GLU A CA 1
ATOM 3590 C C . GLU A 1 484 ? 12.334 9.996 -7.607 1.00 96.06 484 GLU A C 1
ATOM 3592 O O . GLU A 1 484 ? 11.425 10.554 -8.226 1.00 96.06 484 GLU A O 1
ATOM 3597 N N . LEU A 1 485 ? 12.265 9.664 -6.321 1.00 96.12 485 LEU A N 1
ATOM 3598 C CA . LEU A 1 485 ? 11.225 10.088 -5.399 1.00 96.12 485 LEU A CA 1
ATOM 3599 C C . LEU A 1 485 ? 11.746 11.258 -4.561 1.00 96.12 485 LEU A C 1
ATOM 3601 O O . LEU A 1 485 ? 12.747 11.109 -3.860 1.00 96.12 485 LEU A O 1
ATOM 3605 N N . GLU A 1 486 ? 11.048 12.389 -4.606 1.00 95.00 486 GLU A N 1
ATOM 3606 C CA . GLU A 1 486 ? 11.284 13.523 -3.707 1.00 95.00 486 GLU A CA 1
ATOM 3607 C C . GLU A 1 486 ? 10.687 13.235 -2.317 1.00 95.00 486 GLU A C 1
ATOM 3609 O O . GLU A 1 486 ? 9.611 12.643 -2.194 1.00 95.00 486 GLU A O 1
ATOM 3614 N N . LEU A 1 487 ? 11.388 13.647 -1.260 1.00 91.56 487 LEU A N 1
ATOM 3615 C CA . LEU A 1 487 ? 11.034 13.417 0.138 1.00 91.56 487 LEU A CA 1
ATOM 3616 C C . LEU A 1 487 ? 10.873 14.745 0.904 1.00 91.56 487 LEU A C 1
ATOM 3618 O O . LEU A 1 487 ? 11.679 15.659 0.741 1.00 91.56 487 LEU A O 1
ATOM 3622 N N . PRO A 1 488 ? 9.903 14.845 1.832 1.00 90.69 488 PRO A N 1
ATOM 3623 C CA . PRO A 1 488 ? 8.923 13.816 2.178 1.00 90.69 488 PRO A CA 1
ATOM 3624 C C . PRO A 1 488 ? 7.900 13.621 1.053 1.00 90.69 488 PRO A C 1
ATOM 3626 O O . PRO A 1 488 ? 7.413 14.586 0.475 1.00 90.69 488 PRO A O 1
ATOM 3629 N N . TRP A 1 489 ? 7.577 12.361 0.769 1.00 86.94 489 TRP A N 1
ATOM 3630 C CA . TRP A 1 489 ? 6.719 11.956 -0.350 1.00 86.94 489 TRP A CA 1
ATOM 3631 C C . TRP A 1 489 ? 5.243 12.356 -0.165 1.00 86.94 489 TRP A C 1
ATOM 3633 O O . TRP A 1 489 ? 4.457 12.260 -1.099 1.00 86.94 489 TRP A O 1
ATOM 3643 N N . GLU A 1 490 ? 4.866 12.788 1.042 1.00 81.06 490 GLU A N 1
ATOM 3644 C CA . GLU A 1 490 ? 3.509 13.218 1.402 1.00 81.06 490 GLU A CA 1
ATOM 3645 C C . GLU A 1 490 ? 3.197 14.679 1.017 1.00 81.06 490 GLU A C 1
ATOM 3647 O O . GLU A 1 490 ? 2.075 15.132 1.254 1.00 81.06 490 GLU A O 1
ATOM 3652 N N . ARG A 1 491 ? 4.171 15.427 0.477 1.00 65.19 491 ARG A N 1
ATOM 3653 C CA . ARG A 1 491 ? 4.022 16.849 0.120 1.00 65.19 491 ARG A CA 1
ATOM 3654 C C . ARG A 1 491 ? 3.420 17.097 -1.253 1.00 65.19 491 ARG A C 1
ATOM 3656 O O . ARG A 1 491 ? 3.755 16.351 -2.196 1.00 65.19 491 ARG A O 1
#